Protein 5BMN (pdb70)

Structure (mmCIF, N/CA/C/O backbone):
data_5BMN
#
_entry.id   5BMN
#
_cell.length_a   43.980
_cell.length_b   55.180
_cell.length_c   174.700
_cell.angle_alpha   90.000
_cell.angle_beta   90.000
_cell.angle_gamma   90.000
#
_symmetry.space_group_name_H-M   'P 21 21 21'
#
loop_
_entity.id
_entity.type
_entity.pdbx_description
1 polymer Phosphoglucomutase
2 non-polymer 'MAGNESIUM ION'
3 water water
#
loop_
_atom_site.group_PDB
_atom_site.id
_atom_site.type_symbol
_atom_site.label_atom_id
_atom_site.label_alt_id
_atom_site.label_comp_id
_atom_site.label_asym_id
_atom_site.label_entity_id
_atom_site.label_seq_id
_atom_site.pdbx_PDB_ins_code
_atom_site.Cartn_x
_atom_site.Cartn_y
_atom_site.Cartn_z
_atom_site.occupancy
_atom_site.B_iso_or_equiv
_atom_site.auth_seq_id
_atom_site.auth_comp_id
_atom_site.auth_asym_id
_atom_site.auth_atom_id
_atom_site.pdbx_PDB_model_num
ATOM 1 N N . MET A 1 21 ? 29.337 35.826 -3.975 1.00 39.65 23 MET A N 1
ATOM 2 C CA . MET A 1 21 ? 29.167 36.636 -2.776 1.00 32.84 23 MET A CA 1
ATOM 3 C C . MET A 1 21 ? 30.422 36.591 -1.901 1.00 28.61 23 MET A C 1
ATOM 4 O O . MET A 1 21 ? 31.503 36.241 -2.367 1.00 27.75 23 MET A O 1
ATOM 9 N N . THR A 1 22 ? 30.270 36.951 -0.632 1.00 28.17 24 THR A N 1
ATOM 10 C CA . THR A 1 22 ? 31.387 36.955 0.306 1.00 24.83 24 THR A CA 1
ATOM 11 C C . THR A 1 22 ? 30.966 36.332 1.627 1.00 24.84 24 THR A C 1
ATOM 12 O O . THR A 1 22 ? 29.772 36.197 1.906 1.00 26.27 24 THR A O 1
ATOM 16 N N . LEU A 1 23 ? 31.953 35.960 2.439 1.00 19.68 25 LEU A N 1
ATOM 17 C CA . LEU A 1 23 ? 31.703 35.401 3.766 1.00 20.95 25 LEU A CA 1
ATOM 18 C C . LEU A 1 23 ? 30.858 36.366 4.597 1.00 19.87 25 LEU A C 1
ATOM 19 O O . LEU A 1 23 ? 31.286 37.483 4.880 1.00 21.24 25 LEU A O 1
ATOM 24 N N . PRO A 1 24 ? 29.649 35.942 4.990 1.00 20.59 26 PRO A N 1
ATOM 25 C CA . PRO A 1 24 ? 28.737 36.883 5.657 1.00 21.38 26 PRO A CA 1
ATOM 26 C C . PRO A 1 24 ? 29.178 37.313 7.058 1.00 21.17 26 PRO A C 1
ATOM 27 O O . PRO A 1 24 ? 28.712 38.344 7.546 1.00 21.84 26 PRO A O 1
ATOM 31 N N . ALA A 1 25 ? 30.064 36.555 7.698 1.00 18.94 27 ALA A N 1
ATOM 32 C CA . ALA A 1 25 ? 30.461 36.881 9.064 1.00 18.96 27 ALA A CA 1
ATOM 33 C C . ALA A 1 25 ? 31.281 38.165 9.161 1.00 17.41 27 ALA A C 1
ATOM 34 O O . ALA A 1 25 ? 31.364 38.766 10.226 1.00 18.16 27 ALA A O 1
ATOM 36 N N . PHE A 1 26 ? 31.880 38.586 8.052 1.00 17.27 28 PHE A N 1
ATOM 37 C CA . PHE A 1 26 ? 32.704 39.787 8.070 1.00 18.13 28 PHE A CA 1
ATOM 38 C C . PHE A 1 26 ? 31.856 41.040 7.879 1.00 19.83 28 PHE A C 1
ATOM 39 O O . PHE A 1 26 ? 31.373 41.308 6.772 1.00 20.60 28 PHE A O 1
ATOM 47 N N . LYS A 1 27 ? 31.689 41.787 8.967 1.00 18.46 29 LYS A N 1
ATOM 48 C CA . LYS A 1 27 ? 30.876 43.003 8.994 1.00 19.62 29 LYS A CA 1
ATOM 49 C C . LYS A 1 27 ? 31.738 44.267 8.924 1.00 23.20 29 LYS A C 1
ATOM 50 O O . LYS A 1 27 ? 32.943 44.200 8.684 1.00 21.07 29 LYS A O 1
ATOM 56 N N . ALA A 1 28 ? 31.115 45.421 9.157 1.00 23.33 30 ALA A N 1
ATOM 57 C CA . ALA A 1 28 ? 31.798 46.707 9.031 1.00 23.10 30 ALA A CA 1
ATOM 58 C C . ALA A 1 28 ? 32.955 46.878 10.016 1.00 21.03 30 ALA A C 1
ATOM 59 O O . ALA A 1 28 ? 34.018 47.382 9.658 1.00 21.46 30 ALA A O 1
ATOM 61 N N . TYR A 1 29 ? 32.743 46.488 11.266 1.00 17.66 31 TYR A N 1
ATOM 62 C CA . TYR A 1 29 ? 33.718 46.776 12.300 1.00 16.53 31 TYR A CA 1
ATOM 63 C C . TYR A 1 29 ? 34.245 45.523 12.975 1.00 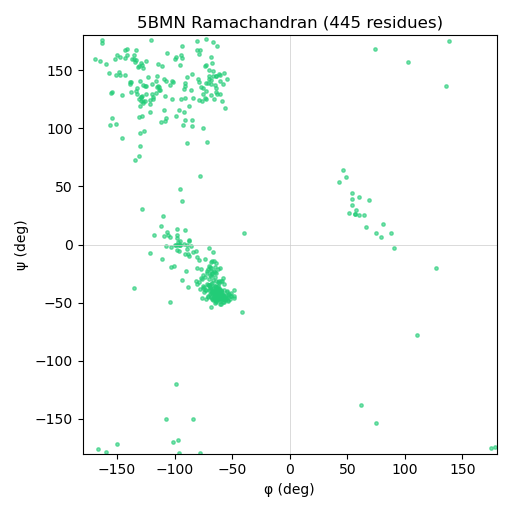14.58 31 TYR A C 1
ATOM 64 O O . TYR A 1 29 ? 35.166 45.601 13.778 1.00 17.04 31 TYR A O 1
ATOM 73 N N . ASP A 1 30 ? 33.658 44.378 12.654 1.00 15.72 32 ASP A N 1
ATOM 74 C CA . ASP A 1 30 ? 34.047 43.150 13.335 1.00 16.31 32 ASP A CA 1
ATOM 75 C C . ASP A 1 30 ? 33.517 41.931 12.610 1.00 14.25 32 ASP A C 1
ATOM 76 O O . ASP A 1 30 ? 32.936 42.040 11.540 1.00 15.76 32 ASP A O 1
ATOM 81 N N . ILE A 1 31 ? 33.750 40.776 13.215 1.00 14.48 33 ILE A N 1
ATOM 82 C CA . ILE A 1 31 ? 33.278 39.503 12.713 1.00 16.24 33 ILE A CA 1
ATOM 83 C C . ILE A 1 31 ? 32.163 39.029 13.632 1.00 14.81 33 ILE A C 1
ATOM 84 O O . ILE A 1 31 ? 32.322 39.018 14.844 1.00 17.20 33 ILE A O 1
ATOM 89 N N . ARG A 1 32 ? 31.018 38.686 13.040 1.00 17.28 34 ARG A N 1
ATOM 90 C CA . ARG A 1 32 ? 29.851 38.230 13.797 1.00 18.47 34 ARG A CA 1
ATOM 91 C C . ARG A 1 32 ? 29.141 37.189 12.961 1.00 20.25 34 ARG A C 1
ATOM 92 O O . ARG A 1 32 ? 28.836 37.430 11.801 1.00 20.04 34 ARG A O 1
ATOM 100 N N . GLY A 1 33 ? 28.853 36.030 13.528 1.00 20.18 35 GLY A N 1
ATOM 101 C CA . GLY A 1 33 ? 28.203 35.019 12.725 1.00 23.58 35 GLY A CA 1
ATOM 102 C C . GLY A 1 33 ? 27.673 33.842 13.499 1.00 20.60 35 GLY A C 1
ATOM 103 O O . GLY A 1 33 ? 28.100 33.575 14.632 1.00 19.96 35 GLY A O 1
ATOM 104 N N . ARG A 1 34 ? 26.731 33.144 12.877 1.00 24.56 36 ARG A N 1
ATOM 105 C CA . ARG A 1 34 ? 26.161 31.951 13.464 1.00 24.65 36 ARG A CA 1
ATOM 106 C C . ARG A 1 34 ? 27.177 30.815 13.395 1.00 24.35 36 ARG A C 1
ATOM 107 O O . ARG A 1 34 ? 27.799 30.576 12.358 1.00 23.83 36 ARG A O 1
ATOM 115 N N . VAL A 1 35 ? 27.359 30.143 14.523 1.00 24.26 37 VAL A N 1
ATOM 116 C CA . VAL A 1 35 ? 28.208 28.964 14.604 1.00 25.26 37 VAL A CA 1
ATOM 117 C C . VAL A 1 35 ? 27.326 27.735 14.360 1.00 30.14 37 VAL A C 1
ATOM 118 O O . VAL A 1 35 ? 26.243 27.637 14.939 1.00 32.33 37 VAL A O 1
ATOM 122 N N . PRO A 1 36 ? 27.779 26.795 13.506 1.00 30.24 38 PRO A N 1
ATOM 123 C CA . PRO A 1 36 ? 29.080 26.769 12.833 1.00 29.06 38 PRO A CA 1
ATOM 124 C C . PRO A 1 36 ? 29.072 27.091 11.340 1.00 28.90 38 PRO A C 1
ATOM 125 O O . PRO A 1 36 ? 30.108 26.890 10.705 1.00 29.53 38 PRO A O 1
ATOM 129 N N . ASP A 1 37 ? 27.970 27.582 10.780 1.00 30.01 39 ASP A N 1
ATOM 130 C CA . ASP A 1 37 ? 27.924 27.778 9.328 1.00 29.78 39 ASP A CA 1
ATOM 131 C C . ASP A 1 37 ? 28.583 29.075 8.847 1.00 27.59 39 ASP A C 1
ATOM 132 O O . ASP A 1 37 ? 29.122 29.121 7.743 1.00 29.54 39 ASP A O 1
ATOM 137 N N . GLU A 1 38 ? 28.542 30.121 9.670 1.00 24.91 40 GLU A N 1
ATOM 138 C CA . GLU A 1 38 ? 29.163 31.396 9.310 1.00 24.31 40 GLU A CA 1
ATOM 139 C C . GLU A 1 38 ? 30.498 31.616 10.022 1.00 22.69 40 GLU A C 1
ATOM 140 O O . GLU A 1 38 ? 31.308 32.447 9.608 1.00 23.38 40 GLU A O 1
ATOM 146 N N . LEU A 1 39 ? 30.709 30.883 11.107 1.00 22.79 41 LEU A N 1
ATOM 147 C CA . LEU A 1 39 ? 31.923 31.017 11.902 1.00 20.51 41 LEU A CA 1
ATOM 148 C C . LEU A 1 39 ? 32.156 29.696 12.612 1.00 21.54 41 LEU A C 1
ATOM 149 O O . LEU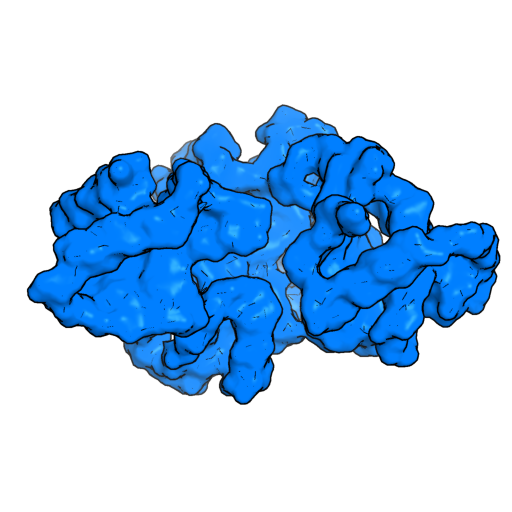 A 1 39 ? 31.232 29.122 13.192 1.00 23.48 41 LEU A O 1
ATOM 154 N N . ASN A 1 40 ? 33.379 29.188 12.529 1.00 19.72 42 ASN A N 1
ATOM 155 C CA . ASN A 1 40 ? 33.706 27.898 13.117 1.00 18.79 42 ASN A CA 1
ATOM 156 C C . ASN A 1 40 ? 35.209 27.839 13.310 1.00 18.00 42 ASN A C 1
ATOM 157 O O . ASN A 1 40 ? 35.903 28.808 13.008 1.00 18.24 42 ASN A O 1
ATOM 162 N N . GLU A 1 41 ? 35.710 26.718 13.811 1.00 21.13 43 GLU A N 1
ATOM 163 C CA . GLU A 1 41 ? 37.125 26.615 14.152 1.00 19.34 43 GLU A CA 1
ATOM 164 C C . GLU A 1 41 ? 38.052 26.732 12.949 1.00 18.02 43 GLU A C 1
ATOM 165 O O . GLU A 1 41 ? 39.107 27.362 13.028 1.00 18.68 43 GLU A O 1
ATOM 171 N N . ASP A 1 42 ? 37.662 26.142 11.829 1.00 18.69 44 ASP A N 1
ATOM 172 C CA . ASP A 1 42 ? 38.498 26.238 10.647 1.00 17.55 44 ASP A CA 1
ATOM 173 C C . ASP A 1 42 ? 38.585 27.675 10.134 1.00 17.23 44 ASP A C 1
ATOM 174 O O . ASP A 1 42 ? 39.661 28.160 9.792 1.00 17.46 44 ASP A O 1
ATOM 179 N N . LEU A 1 43 ? 37.455 28.367 10.093 1.00 17.08 45 LEU A N 1
ATOM 180 C CA . LEU A 1 43 ? 37.472 29.779 9.723 1.00 16.62 45 LEU A CA 1
ATOM 181 C C . LEU A 1 43 ? 38.314 30.602 10.701 1.00 14.18 45 LEU A C 1
ATOM 182 O O . LEU A 1 43 ? 39.071 31.487 10.301 1.00 15.28 45 LEU A O 1
ATOM 187 N N . ALA A 1 44 ? 38.180 30.312 11.991 1.00 15.12 46 ALA A N 1
ATOM 188 C CA . ALA A 1 44 ? 38.954 31.024 13.011 1.00 14.95 46 ALA A CA 1
ATOM 189 C C . ALA A 1 44 ? 40.460 30.834 12.816 1.00 13.61 46 ALA A C 1
ATOM 190 O O . ALA A 1 44 ? 41.242 31.784 12.942 1.00 14.45 46 ALA A O 1
ATOM 192 N N . ARG A 1 45 ? 40.865 29.609 12.491 1.00 15.18 47 ARG A N 1
ATOM 193 C CA . ARG A 1 45 ? 42.269 29.330 12.251 1.00 15.11 47 ARG A CA 1
ATOM 194 C C . ARG A 1 45 ? 42.766 30.104 11.033 1.00 14.10 47 ARG A C 1
ATOM 195 O O . ARG A 1 45 ? 43.832 30.717 11.068 1.00 14.59 47 ARG A O 1
ATOM 203 N N . ARG A 1 46 ? 41.983 30.089 9.953 1.00 15.17 48 ARG A N 1
ATOM 204 C CA . ARG A 1 46 ? 42.337 30.841 8.758 1.00 14.48 48 ARG A CA 1
ATOM 205 C C . ARG A 1 46 ? 42.395 32.340 9.021 1.00 13.37 48 ARG A C 1
ATOM 206 O O . ARG A 1 46 ? 43.250 33.029 8.472 1.00 13.79 48 ARG A O 1
ATOM 214 N N . ILE A 1 47 ? 41.516 32.849 9.881 1.00 13.06 49 ILE A N 1
ATOM 215 C CA . ILE A 1 47 ? 41.587 34.252 10.282 1.00 13.35 49 ILE A CA 1
ATOM 216 C C . ILE A 1 47 ? 42.915 34.540 10.991 1.00 13.37 49 ILE A C 1
ATOM 217 O O . ILE A 1 47 ? 43.559 35.568 10.747 1.00 14.84 49 ILE A O 1
ATOM 222 N N . GLY A 1 48 ? 43.342 33.619 11.852 1.00 13.46 50 GLY A N 1
ATOM 223 C CA . GLY A 1 48 ? 44.632 33.771 12.507 1.00 13.78 50 GLY A CA 1
ATOM 224 C C . GLY A 1 48 ? 45.805 33.846 11.539 1.00 13.67 50 GLY A C 1
ATOM 225 O O . GLY A 1 48 ? 46.686 34.698 11.687 1.00 15.61 50 GLY A O 1
ATOM 226 N N . VAL A 1 49 ? 45.825 32.961 10.546 1.00 13.81 51 VAL A N 1
ATOM 227 C CA . VAL A 1 49 ? 46.852 33.022 9.518 1.00 14.74 51 VAL A CA 1
ATOM 228 C C . VAL A 1 49 ? 46.805 34.360 8.760 1.00 14.27 51 VAL A C 1
ATOM 229 O O . VAL A 1 49 ? 47.837 34.994 8.537 1.00 15.47 51 VAL A O 1
ATOM 233 N N . ALA A 1 50 ? 45.608 34.775 8.360 1.00 13.85 52 ALA A N 1
ATOM 234 C CA . ALA A 1 50 ? 45.466 36.013 7.610 1.00 15.23 52 ALA A CA 1
ATOM 235 C C . ALA A 1 50 ? 45.875 37.231 8.442 1.00 14.78 52 ALA A C 1
ATOM 236 O O . ALA A 1 50 ? 46.537 38.130 7.936 1.00 16.82 52 ALA A O 1
ATOM 238 N N . LEU A 1 51 ? 45.483 37.258 9.712 1.00 13.82 53 LEU A N 1
ATOM 239 C CA . LEU A 1 51 ? 45.824 38.373 10.584 1.00 14.16 53 LEU A CA 1
ATOM 240 C C . LEU A 1 51 ? 47.335 38.497 10.744 1.00 14.59 53 LEU A C 1
ATOM 241 O O . LEU A 1 51 ? 47.890 39.597 10.726 1.00 16.82 53 LEU A O 1
ATOM 246 N N . ALA A 1 52 ? 48.015 37.363 10.877 1.00 14.94 54 ALA A N 1
ATOM 247 C CA . ALA A 1 52 ? 49.463 37.378 10.994 1.00 16.09 54 ALA A CA 1
ATOM 248 C C . ALA A 1 52 ? 50.104 38.081 9.798 1.00 19.47 54 ALA A C 1
ATOM 249 O O . ALA A 1 52 ? 51.125 38.756 9.942 1.00 22.31 54 ALA A O 1
ATOM 251 N N . ALA A 1 53 ? 49.497 37.937 8.622 1.00 17.91 55 ALA A N 1
ATOM 252 C CA . ALA A 1 53 ? 50.027 38.561 7.412 1.00 21.11 55 ALA A CA 1
ATOM 253 C C . ALA A 1 53 ? 49.705 40.054 7.314 1.00 23.99 55 ALA A C 1
ATOM 254 O O . ALA A 1 53 ? 50.293 40.777 6.509 1.00 27.95 55 ALA A O 1
ATOM 256 N N . GLN A 1 54 ? 48.787 40.525 8.146 1.00 21.38 56 GLN A N 1
ATOM 257 C CA . GLN A 1 54 ? 48.295 41.897 8.046 1.00 23.47 56 GLN A CA 1
ATOM 258 C C . GLN A 1 54 ? 48.947 42.832 9.068 1.00 25.75 56 GLN A C 1
ATOM 259 O O . GLN A 1 54 ? 48.899 44.051 8.916 1.00 29.35 56 GLN A O 1
ATOM 265 N N . LEU A 1 55 ? 49.545 42.259 10.112 1.00 19.69 57 LEU A N 1
ATOM 266 C CA . LEU A 1 55 ? 50.088 43.046 11.215 1.00 18.78 57 LEU A CA 1
ATOM 267 C C . LEU A 1 55 ? 51.567 43.335 11.047 1.00 22.66 57 LEU A C 1
ATOM 268 O O . LEU A 1 55 ? 52.281 42.580 10.386 1.00 25.15 57 LEU A O 1
ATOM 273 N N . ASP A 1 56 ? 52.026 44.419 11.663 1.00 23.33 58 ASP A N 1
ATOM 274 C CA . ASP A 1 56 ? 53.454 44.671 11.813 1.00 24.62 58 ASP A CA 1
ATOM 275 C C . ASP A 1 56 ? 54.032 43.610 12.754 1.00 22.39 58 ASP A C 1
ATOM 276 O O . ASP A 1 56 ? 53.297 42.803 13.321 1.00 21.79 58 ASP A O 1
ATOM 281 N N . GLN A 1 57 ? 55.352 43.607 12.918 1.00 26.94 59 GLN A N 1
ATOM 282 C CA . GLN A 1 57 ? 56.005 42.596 13.743 1.00 28.59 59 GLN A CA 1
ATOM 283 C C . GLN A 1 57 ? 55.591 42.680 15.214 1.00 25.85 59 GLN A C 1
ATOM 284 O O . GLN A 1 57 ? 55.363 43.766 15.747 1.00 27.38 59 GLN A O 1
ATOM 290 N N . GLY A 1 58 ? 55.492 41.524 15.862 1.00 22.64 60 GLY A N 1
ATOM 291 C CA . GLY A 1 58 ? 55.199 41.482 17.282 1.00 21.89 60 GLY A CA 1
ATOM 292 C C . GLY A 1 58 ? 54.205 40.406 17.680 1.00 18.97 60 GLY A C 1
ATOM 293 O O . GLY A 1 58 ? 53.645 39.716 16.828 1.00 20.51 60 GLY A O 1
ATOM 294 N N . PRO A 1 59 ? 53.983 40.255 18.994 1.00 20.19 61 PRO A N 1
ATOM 295 C CA . PRO A 1 59 ? 53.060 39.230 19.485 1.00 19.91 61 PRO A CA 1
ATOM 296 C C . PRO A 1 59 ? 51.608 39.685 19.384 1.00 17.95 61 PRO A C 1
ATOM 297 O O . PRO A 1 59 ? 51.331 40.857 19.111 1.00 17.21 61 PRO A O 1
ATOM 301 N N . VAL A 1 60 ? 50.687 38.745 19.561 1.00 16.61 62 VAL A N 1
ATOM 302 C CA . VAL A 1 60 ? 49.264 39.040 19.429 1.00 15.24 62 VAL A CA 1
ATOM 303 C C . VAL A 1 60 ? 48.535 38.634 20.697 1.00 15.58 62 VAL A C 1
ATOM 304 O O . VAL A 1 60 ? 48.705 37.513 21.177 1.00 16.26 62 VAL A O 1
ATOM 308 N N . VAL A 1 61 ? 47.735 39.551 21.232 1.00 14.45 63 VAL A N 1
ATOM 309 C CA . VAL A 1 61 ? 46.947 39.313 22.438 1.00 14.77 63 VAL A CA 1
ATOM 310 C C . VAL A 1 61 ? 45.623 38.653 22.068 1.00 14.59 63 VAL A C 1
ATOM 311 O O . VAL A 1 61 ? 44.963 39.093 21.128 1.00 14.78 63 VAL A O 1
ATOM 315 N N . LEU A 1 62 ? 45.255 37.593 22.790 1.00 13.45 64 LEU A N 1
ATOM 316 C CA . LEU A 1 62 ? 43.955 36.943 22.605 1.00 13.46 64 LEU A CA 1
ATOM 317 C C . LEU A 1 62 ? 43.204 36.851 23.919 1.00 13.22 64 LEU A C 1
ATOM 318 O O . LEU A 1 62 ? 43.765 36.463 24.933 1.00 15.74 64 LEU A O 1
ATOM 323 N N . GLY A 1 63 ? 41.922 37.161 23.861 1.00 13.10 65 GLY A N 1
ATOM 324 C CA . GLY A 1 63 ? 41.032 37.021 25.009 1.00 12.93 65 GLY A CA 1
ATOM 325 C C . GLY A 1 63 ? 39.681 36.519 24.533 1.00 13.84 65 GLY A C 1
ATOM 326 O O . GLY A 1 63 ? 39.412 36.503 23.326 1.00 14.07 65 GLY A O 1
ATOM 327 N N . HIS A 1 64 ? 38.823 36.103 25.464 1.00 14.50 66 HIS A N 1
ATOM 328 C CA . HIS A 1 64 ? 37.516 35.604 25.081 1.00 13.11 66 HIS A CA 1
ATOM 329 C C . HIS A 1 64 ? 36.491 35.872 26.171 1.00 13.58 66 HIS A C 1
ATOM 330 O O . HIS A 1 64 ? 36.838 36.105 27.339 1.00 14.51 66 HIS A O 1
ATOM 337 N N . ASP A 1 65 ? 35.227 35.777 25.782 1.00 14.33 67 ASP A N 1
ATOM 338 C CA . ASP A 1 65 ? 34.115 35.997 26.698 1.00 14.38 67 ASP A CA 1
ATOM 339 C C . ASP A 1 65 ? 33.578 34.678 27.244 1.00 15.29 67 ASP A C 1
ATOM 340 O O . ASP A 1 65 ? 34.213 33.624 27.081 1.00 16.72 67 ASP A O 1
ATOM 345 N N . VAL A 1 66 ? 32.414 34.732 27.896 1.00 15.09 68 VAL A N 1
ATOM 346 C CA . VAL A 1 66 ? 31.863 33.572 28.584 1.00 16.35 68 VAL A CA 1
ATOM 347 C C . VAL A 1 66 ? 31.116 32.562 27.710 1.00 17.83 68 VAL A C 1
ATOM 348 O O . VAL A 1 66 ? 30.696 31.531 28.213 1.00 17.50 68 VAL A O 1
ATOM 352 N N . ARG A 1 67 ? 30.921 32.849 26.426 1.00 16.35 69 ARG A N 1
ATOM 353 C CA . ARG A 1 67 ? 30.159 31.922 25.585 1.00 17.17 69 ARG A CA 1
ATOM 354 C C . ARG A 1 67 ? 30.855 30.579 25.525 1.00 17.66 69 ARG A C 1
ATOM 355 O O . ARG A 1 67 ? 32.095 30.499 25.548 1.00 17.84 69 ARG A O 1
ATOM 363 N N . LEU A 1 68 ? 30.055 29.530 25.428 1.00 17.92 70 LEU A N 1
ATOM 364 C CA . LEU A 1 68 ? 30.584 28.179 25.511 1.00 20.67 70 LEU A CA 1
ATOM 365 C C . LEU A 1 68 ? 31.583 27.844 24.401 1.00 22.09 70 LEU A C 1
ATOM 366 O O . LEU A 1 68 ? 32.531 27.097 24.629 1.00 22.41 70 LEU A O 1
ATOM 371 N N . ALA A 1 69 ? 31.376 28.414 23.214 1.00 20.10 71 ALA A N 1
ATOM 372 C CA . ALA A 1 69 ? 32.230 28.119 22.066 1.00 19.15 71 ALA A CA 1
ATOM 373 C C . ALA A 1 69 ? 33.447 29.025 21.998 1.00 18.35 71 ALA A C 1
ATOM 374 O O . ALA A 1 69 ? 34.339 28.795 21.192 1.00 18.03 71 ALA A O 1
ATOM 376 N N . SER A 1 70 ? 33.489 30.065 22.822 1.00 15.34 72 SER A N 1
ATOM 377 C CA . SER A 1 70 ? 34.567 31.037 22.688 1.00 15.50 72 SER A CA 1
ATOM 378 C C . SER A 1 70 ? 35.985 30.473 22.906 1.00 16.86 72 SER A C 1
ATOM 379 O O . SER A 1 70 ? 36.890 30.811 22.144 1.00 16.70 72 SER A O 1
ATOM 382 N N . PRO A 1 71 ? 36.187 29.618 23.928 1.00 17.58 73 PRO A N 1
ATOM 383 C CA . PRO A 1 71 ? 37.543 29.082 24.110 1.00 18.68 73 PRO A CA 1
ATOM 384 C C . PRO A 1 71 ? 38.055 28.292 22.904 1.00 18.93 73 PRO A C 1
ATOM 385 O O . PRO A 1 71 ? 39.229 28.443 22.548 1.00 19.99 73 PRO A O 1
ATOM 389 N N . ALA A 1 72 ? 37.200 27.496 22.265 1.00 18.72 74 ALA A N 1
ATOM 390 C CA . ALA A 1 72 ? 37.628 26.697 21.115 1.00 16.93 74 ALA A CA 1
ATOM 391 C C . ALA A 1 72 ? 37.931 27.597 19.924 1.00 17.43 74 ALA A C 1
ATOM 392 O O . ALA A 1 72 ? 38.877 27.336 19.175 1.00 18.70 74 ALA A O 1
ATOM 394 N N . LEU A 1 73 ? 37.145 28.651 19.732 1.00 16.53 75 LEU A N 1
ATOM 395 C CA . LEU A 1 73 ? 37.416 29.582 18.645 1.00 15.03 75 LEU A CA 1
ATOM 396 C C . LEU A 1 73 ? 38.729 30.317 18.895 1.00 16.53 75 LEU A C 1
ATOM 397 O O . LEU A 1 73 ? 39.517 30.522 17.966 1.00 16.04 75 LEU A O 1
ATOM 402 N N . GLN A 1 74 ? 38.971 30.716 20.147 1.00 15.44 76 GLN A N 1
ATOM 403 C CA . GLN A 1 74 ? 40.240 31.337 20.489 1.00 14.12 76 GLN A CA 1
ATOM 404 C C . GLN A 1 74 ? 41.411 30.388 20.237 1.00 16.30 76 GLN A C 1
ATOM 405 O O . GLN A 1 74 ? 42.455 30.796 19.729 1.00 17.10 76 GLN A O 1
ATOM 411 N N . GLU A 1 75 ? 41.248 29.124 20.595 1.00 15.52 77 GLU A N 1
ATOM 412 C CA . GLU A 1 75 ? 42.335 28.177 20.425 1.00 16.56 77 GLU A CA 1
ATOM 413 C C . GLU A 1 75 ? 42.648 27.985 18.945 1.00 17.59 77 GLU A C 1
ATOM 414 O O . GLU A 1 75 ? 43.806 27.815 18.562 1.00 17.93 77 GLU A O 1
ATOM 420 N N . ALA A 1 76 ? 41.618 28.015 18.108 1.00 17.07 78 ALA A N 1
ATOM 421 C CA . ALA A 1 76 ? 41.832 27.868 16.675 1.00 16.49 78 ALA A CA 1
ATOM 422 C C . ALA A 1 76 ? 42.553 29.091 16.116 1.00 15.55 78 ALA A C 1
ATOM 423 O O . ALA A 1 76 ? 43.472 28.955 15.301 1.00 16.28 78 ALA A O 1
ATOM 425 N N . LEU A 1 77 ? 42.151 30.273 16.566 1.00 15.74 79 LEU A N 1
ATOM 426 C CA . LEU A 1 77 ? 42.827 31.501 16.205 1.00 15.40 79 LEU A CA 1
ATOM 427 C C . LEU A 1 77 ? 44.296 31.444 16.606 1.00 15.25 79 LEU A C 1
ATOM 428 O O . LEU A 1 77 ? 45.190 31.763 15.813 1.00 14.78 79 LEU A O 1
ATOM 433 N N . SER A 1 78 ? 44.553 30.997 17.829 1.00 15.00 80 SER A N 1
ATOM 434 C CA . SER A 1 78 ? 45.911 30.848 18.327 1.00 16.37 80 SER A CA 1
ATOM 435 C C . SER A 1 78 ? 46.729 29.909 17.451 1.00 17.05 80 SER A C 1
ATOM 436 O O . SER A 1 78 ? 47.892 30.175 17.145 1.00 18.31 80 SER A O 1
ATOM 439 N N . ALA A 1 79 ? 46.126 28.791 17.059 1.00 16.89 81 ALA A N 1
ATOM 440 C CA . ALA A 1 79 ? 46.821 27.816 16.225 1.00 17.66 81 ALA A CA 1
ATOM 441 C C . ALA A 1 79 ? 47.253 28.428 14.891 1.00 16.42 81 ALA A C 1
ATOM 442 O O . ALA A 1 79 ? 48.373 28.206 14.433 1.00 17.96 81 ALA A O 1
ATOM 444 N N . GLY A 1 80 ? 46.368 29.207 14.276 1.00 16.32 82 GLY A N 1
ATOM 445 C CA . GLY A 1 80 ? 46.681 29.855 13.015 1.00 16.29 82 GLY A CA 1
ATOM 446 C C . GLY A 1 80 ? 47.782 30.888 13.164 1.00 14.73 82 GLY A C 1
ATOM 447 O O . GLY A 1 80 ? 48.712 30.944 12.361 1.00 16.84 82 GLY A O 1
ATOM 448 N N . LEU A 1 81 ? 47.680 31.709 14.205 1.00 14.87 83 LEU A N 1
ATOM 449 C CA . LEU A 1 81 ? 48.709 32.704 14.481 1.00 15.17 83 LEU A CA 1
ATOM 450 C C . LEU A 1 81 ? 50.068 32.067 14.723 1.00 16.86 83 LEU A C 1
ATOM 451 O O . LEU A 1 81 ? 51.069 32.503 14.159 1.00 16.86 83 LEU A O 1
ATOM 456 N N . ARG A 1 82 ? 50.101 31.030 15.556 1.00 15.86 84 ARG A N 1
ATOM 457 C CA . ARG A 1 82 ? 51.364 30.388 15.892 1.00 18.38 84 ARG A CA 1
ATOM 458 C C . ARG A 1 82 ? 51.952 29.614 14.722 1.00 18.67 84 ARG A C 1
ATOM 459 O O . ARG A 1 82 ? 53.174 29.500 14.607 1.00 20.43 84 ARG A O 1
ATOM 467 N N . ALA A 1 83 ? 51.101 29.090 13.838 1.00 17.52 85 ALA A N 1
ATOM 468 C CA . ALA A 1 83 ? 51.599 28.436 12.631 1.00 18.92 85 ALA A CA 1
ATOM 469 C C . ALA A 1 83 ? 52.298 29.455 11.740 1.00 19.55 85 ALA A C 1
ATOM 470 O O . ALA A 1 83 ? 53.168 29.105 10.941 1.00 21.54 85 ALA A O 1
ATOM 472 N N . SER A 1 84 ? 51.929 30.718 11.904 1.00 18.81 86 SER A N 1
ATOM 473 C CA . SER A 1 84 ? 52.473 31.804 11.106 1.00 20.19 86 SER A CA 1
ATOM 474 C C . SER A 1 84 ? 53.595 32.525 11.849 1.00 20.29 86 SER A C 1
ATOM 475 O O . SER A 1 84 ? 54.007 33.607 11.445 1.00 25.38 86 SER A O 1
ATOM 478 N N . GLY A 1 85 ? 54.081 31.926 12.929 1.00 21.33 87 GLY A N 1
ATOM 479 C CA . GLY A 1 85 ? 55.231 32.466 13.638 1.00 23.09 87 GLY A CA 1
ATOM 480 C C . GLY A 1 85 ? 54.942 33.611 14.598 1.00 23.50 87 GLY A C 1
ATOM 481 O O . GLY A 1 85 ? 55.859 34.339 14.985 1.00 26.78 87 GLY A O 1
ATOM 482 N N . ARG A 1 86 ? 53.680 33.780 14.987 1.00 20.05 88 ARG A N 1
ATOM 483 C CA . ARG A 1 86 ? 53.318 34.809 15.955 1.00 20.51 88 ARG A CA 1
ATOM 484 C C . ARG A 1 86 ? 53.277 34.236 17.354 1.00 22.32 88 ARG A C 1
ATOM 485 O O . ARG A 1 86 ? 52.565 33.263 17.603 1.00 23.63 88 ARG A O 1
ATOM 493 N N . ASP A 1 87 ? 54.026 34.846 18.269 1.00 21.29 89 ASP A N 1
ATOM 494 C CA . ASP A 1 87 ? 53.858 34.582 19.689 1.00 22.20 89 ASP A CA 1
ATOM 495 C C . ASP A 1 87 ? 52.471 35.070 20.119 1.00 19.72 89 ASP A C 1
ATOM 496 O O . ASP A 1 87 ? 52.025 36.154 19.723 1.00 22.17 89 ASP A O 1
ATOM 501 N N . VAL A 1 88 ? 51.793 34.271 20.934 1.00 18.17 90 VAL A N 1
ATOM 502 C CA . VAL A 1 88 ? 50.443 34.589 21.393 1.00 18.92 90 VAL A CA 1
ATOM 503 C C . VAL A 1 88 ? 50.463 34.853 22.887 1.00 20.33 90 VAL A C 1
ATOM 504 O O . VAL A 1 88 ? 51.092 34.104 23.650 1.00 20.91 90 VAL A O 1
ATOM 508 N N . ILE A 1 89 ? 49.813 35.936 23.292 1.00 18.24 91 ILE A N 1
ATOM 509 C CA . ILE A 1 89 ? 49.644 36.240 24.705 1.00 19.46 91 ILE A CA 1
ATOM 510 C C . ILE A 1 89 ? 48.172 36.008 25.037 1.00 17.67 91 ILE A C 1
ATOM 511 O O . ILE A 1 89 ? 47.302 36.776 24.630 1.00 17.70 91 ILE A O 1
ATOM 516 N N . ASP A 1 90 ? 47.902 34.919 25.750 1.00 17.41 92 ASP A N 1
ATOM 517 C CA . ASP A 1 90 ? 46.542 34.531 26.090 1.00 17.35 92 ASP A CA 1
ATOM 518 C C . ASP A 1 90 ? 46.145 35.145 27.424 1.00 16.37 92 ASP A C 1
ATOM 519 O O . ASP A 1 90 ? 46.622 34.707 28.477 1.00 19.23 92 ASP A O 1
ATOM 524 N N . ILE A 1 91 ? 45.277 36.152 27.379 1.00 16.22 93 ILE A N 1
ATOM 525 C CA . ILE A 1 91 ? 44.856 36.812 28.610 1.00 16.00 93 ILE A CA 1
ATOM 526 C C . ILE A 1 91 ? 43.606 36.176 29.187 1.00 16.63 93 ILE A C 1
ATOM 527 O O . ILE A 1 91 ? 43.118 36.603 30.233 1.00 18.19 93 ILE A O 1
ATOM 532 N N . GLY A 1 92 ? 43.097 35.142 28.522 1.00 17.98 94 GLY A N 1
ATOM 533 C CA . GLY A 1 92 ? 42.023 34.336 29.071 1.00 19.18 94 GLY A CA 1
ATOM 534 C C . GLY A 1 92 ? 40.662 34.993 29.031 1.00 17.72 94 GLY A C 1
ATOM 535 O O . GLY A 1 92 ? 40.387 35.855 28.193 1.00 16.56 94 GLY A O 1
ATOM 536 N N . LEU A 1 93 ? 39.810 34.575 29.964 1.00 17.76 95 LEU A N 1
ATOM 537 C CA . LEU A 1 93 ? 38.467 35.102 30.085 1.00 17.65 95 LEU A CA 1
ATOM 538 C C . LEU A 1 93 ? 38.527 36.571 30.482 1.00 16.60 95 LEU A C 1
ATOM 539 O O . LEU A 1 93 ? 39.161 36.931 31.476 1.00 17.90 95 LEU A O 1
ATOM 544 N N . CYS A 1 94 ? 37.879 37.429 29.708 1.00 13.13 96 CYS A N 1
ATOM 545 C CA . CYS A 1 94 ? 38.042 38.861 29.908 1.00 13.82 96 CYS A CA 1
ATOM 546 C C . CYS A 1 94 ? 36.927 39.620 29.217 1.00 13.16 96 CYS A C 1
ATOM 547 O O . CYS A 1 94 ? 36.081 39.029 28.537 1.00 15.69 96 CYS A O 1
ATOM 550 N N . GLY A 1 95 ? 36.930 40.935 29.397 1.00 12.94 97 GLY A N 1
ATOM 551 C CA . GLY A 1 95 ? 36.064 41.791 28.608 1.00 13.70 97 GLY A CA 1
ATOM 552 C C . GLY A 1 95 ? 36.802 42.305 27.392 1.00 11.50 97 GLY A C 1
ATOM 553 O O . GLY A 1 95 ? 38.028 42.306 27.350 1.00 12.07 97 GLY A O 1
ATOM 554 N N . THR A 1 96 ? 36.054 42.751 26.404 1.00 10.53 98 THR A N 1
ATOM 555 C CA . THR A 1 96 ? 36.647 43.253 25.166 1.00 10.73 98 THR A CA 1
ATOM 556 C C . THR A 1 96 ? 37.674 44.350 25.449 1.00 11.81 98 THR A C 1
ATOM 557 O O . THR A 1 96 ? 38.760 44.389 24.841 1.00 12.39 98 THR A O 1
ATOM 561 N N . GLU A 1 97 ? 37.362 45.228 26.397 1.00 10.46 99 GLU A N 1
ATOM 562 C CA . GLU A 1 97 ? 38.255 46.327 26.699 1.00 10.10 99 GLU A CA 1
ATOM 563 C C . GLU A 1 97 ? 39.586 45.854 27.239 1.00 9.93 99 GLU A C 1
ATOM 564 O O . GLU A 1 97 ? 40.562 46.600 27.136 1.00 11.33 99 GLU A O 1
ATOM 570 N N . GLU A 1 98 ? 39.631 44.663 27.831 1.00 10.11 100 GLU A N 1
ATOM 571 C CA . GLU A 1 98 ? 40.900 44.151 28.314 1.00 12.02 100 GLU A CA 1
ATOM 572 C C . GLU A 1 98 ? 41.829 43.765 27.174 1.00 12.07 100 GLU A C 1
ATOM 573 O O . GLU A 1 98 ? 43.033 43.902 27.297 1.00 12.98 100 GLU A O 1
ATOM 579 N N . VAL A 1 99 ? 41.278 43.253 26.078 1.00 11.68 101 VAL A N 1
ATOM 580 C CA . VAL A 1 99 ? 42.113 43.002 24.903 1.00 11.49 101 VAL A CA 1
ATOM 581 C C . VAL A 1 99 ? 42.647 44.331 24.388 1.00 12.81 101 VAL A C 1
ATOM 582 O O . VAL A 1 99 ? 43.820 44.424 24.047 1.00 12.65 101 VAL A O 1
ATOM 586 N N . TYR A 1 100 ? 41.814 45.367 24.348 1.00 11.85 102 TYR A N 1
ATOM 587 C CA . TYR A 1 100 ? 42.324 46.660 23.912 1.00 12.61 102 TYR A CA 1
ATOM 588 C C . TYR A 1 100 ? 43.447 47.130 24.834 1.00 12.28 102 TYR A C 1
ATOM 589 O O . TYR A 1 100 ? 44.527 47.537 24.373 1.00 13.44 102 TYR A O 1
ATOM 598 N N . PHE A 1 101 ? 43.169 47.109 26.138 1.00 12.14 103 PHE A N 1
ATOM 599 C CA . PHE A 1 101 ? 44.145 47.587 27.095 1.00 12.61 103 PHE A CA 1
ATOM 600 C C . PHE A 1 101 ? 45.471 46.831 27.006 1.00 12.40 103 PHE A C 1
ATOM 601 O O . PHE A 1 101 ? 46.530 47.449 26.996 1.00 14.43 103 PHE A O 1
ATOM 609 N N . GLN A 1 102 ? 45.408 45.502 26.997 1.00 13.07 104 GLN A N 1
ATOM 610 C CA . GLN A 1 102 ? 46.632 44.710 27.011 1.00 13.28 104 GLN A CA 1
ATOM 611 C C . GLN A 1 102 ? 47.392 44.804 25.696 1.00 14.43 104 GLN A C 1
ATOM 612 O O . GLN A 1 102 ? 48.614 44.778 25.697 1.00 15.57 104 GLN A O 1
ATOM 618 N N . THR A 1 103 ? 46.678 44.905 24.579 1.00 13.11 105 THR A N 1
ATOM 619 C CA . THR A 1 103 ? 47.348 45.077 23.295 1.00 12.97 105 THR A CA 1
ATOM 620 C C . THR A 1 103 ? 48.218 46.333 23.314 1.00 14.79 105 THR A C 1
ATOM 621 O O . THR A 1 103 ? 49.370 46.318 22.896 1.00 15.73 105 THR A O 1
ATOM 625 N N . ASP A 1 104 ? 47.662 47.421 23.824 1.00 14.21 106 ASP A N 1
ATOM 626 C CA . ASP A 1 104 ? 48.402 48.659 23.912 1.00 15.77 106 ASP A CA 1
ATOM 627 C C . ASP A 1 104 ? 49.476 48.599 25.008 1.00 16.43 106 ASP A C 1
ATOM 628 O O . ASP A 1 104 ? 50.630 48.948 24.755 1.00 18.56 106 ASP A O 1
ATOM 633 N N . TYR A 1 105 ? 49.111 48.120 26.196 1.00 15.63 107 TYR A N 1
ATOM 634 C CA . TYR A 1 105 ? 50.019 48.092 27.343 1.00 16.76 107 TYR A CA 1
ATOM 635 C C . TYR A 1 105 ? 51.243 47.221 27.070 1.00 17.56 107 TYR A C 1
ATOM 636 O O . TYR A 1 105 ? 52.373 47.567 27.446 1.00 19.72 107 TYR A O 1
ATOM 645 N N . LEU A 1 106 ? 51.017 46.082 26.426 1.00 16.70 108 LEU A N 1
ATOM 646 C CA . LEU A 1 106 ? 52.111 45.149 26.160 1.00 19.14 108 LEU A CA 1
ATOM 647 C C . LEU A 1 106 ? 52.844 45.446 24.861 1.00 18.92 108 LEU A C 1
ATOM 648 O O . LEU A 1 106 ? 53.770 44.714 24.493 1.00 20.91 108 LEU A O 1
ATOM 653 N N . LYS A 1 107 ? 52.458 46.529 24.188 1.00 18.66 109 LYS A N 1
ATOM 654 C CA . LYS A 1 107 ? 53.079 46.938 22.926 1.00 19.84 109 LYS A CA 1
ATOM 655 C C . LYS A 1 107 ? 53.059 45.790 21.927 1.00 19.12 109 LYS A C 1
ATOM 656 O O . LYS A 1 107 ? 54.034 45.515 21.224 1.00 20.64 109 LYS A O 1
ATOM 662 N N . ALA A 1 108 ? 51.914 45.129 21.859 1.00 17.04 110 ALA A N 1
ATOM 663 C CA . ALA A 1 108 ? 51.734 44.005 20.962 1.00 16.50 110 ALA A CA 1
ATOM 664 C C . ALA A 1 108 ? 51.478 44.482 19.538 1.00 17.10 110 ALA A C 1
ATOM 665 O O . ALA A 1 108 ? 51.178 45.655 19.309 1.00 18.01 110 ALA A O 1
ATOM 667 N N . ALA A 1 109 ? 51.626 43.571 18.581 1.00 15.74 111 ALA A N 1
ATOM 668 C CA . ALA A 1 109 ? 51.338 43.884 17.185 1.00 16.02 111 ALA A CA 1
ATOM 669 C C . ALA A 1 109 ? 49.839 44.016 16.950 1.00 14.43 111 ALA A C 1
ATOM 670 O O . ALA A 1 109 ? 49.408 44.666 16.003 1.00 16.44 111 ALA A O 1
ATOM 672 N N . GLY A 1 110 ? 49.044 43.383 17.802 1.00 14.58 112 GLY A N 1
ATOM 673 C CA . GLY A 1 110 ? 47.608 43.402 17.629 1.00 14.23 112 GLY A CA 1
ATOM 674 C C . GLY A 1 110 ? 46.932 42.515 18.641 1.00 14.07 112 GLY A C 1
ATOM 675 O O . GLY A 1 110 ? 47.578 41.950 19.527 1.00 14.31 112 GLY A O 1
ATOM 676 N N . GLY A 1 111 ? 45.624 42.378 18.498 1.00 12.51 113 GLY A N 1
ATOM 677 C CA . GLY A 1 111 ? 44.840 41.637 19.464 1.00 13.60 113 GLY A CA 1
ATOM 678 C C . GLY A 1 111 ? 43.522 41.194 18.875 1.00 12.79 113 GLY A C 1
ATOM 679 O O . GLY A 1 111 ? 43.028 41.805 17.922 1.00 13.45 113 GLY A O 1
ATOM 680 N N . VAL A 1 112 ? 42.960 40.122 19.432 1.00 12.45 114 VAL A N 1
ATOM 681 C CA . VAL A 1 112 ? 41.634 39.673 19.037 1.00 12.29 114 VAL A CA 1
ATOM 682 C C . VAL A 1 112 ? 40.864 39.286 20.282 1.00 11.21 114 VAL A C 1
ATOM 683 O O . VAL A 1 112 ? 41.365 38.549 21.139 1.00 13.32 114 VAL A O 1
ATOM 687 N N . MET A 1 113 ? 39.647 39.805 20.371 1.00 10.93 115 MET A N 1
ATOM 688 C CA . MET A 1 113 ? 38.691 39.378 21.386 1.00 11.88 115 MET A CA 1
ATOM 689 C C . MET A 1 113 ? 37.684 38.453 20.722 1.00 12.01 115 MET A C 1
ATOM 690 O O . MET A 1 113 ? 37.055 38.836 19.739 1.00 12.87 115 MET A O 1
ATOM 695 N N . VAL A 1 114 ? 37.520 37.249 21.265 1.00 11.64 116 VAL A N 1
ATOM 696 C CA . VAL A 1 114 ? 36.479 36.338 20.808 1.00 12.71 116 VAL A CA 1
ATOM 697 C C . VAL A 1 114 ? 35.241 36.584 21.662 1.00 13.30 116 VAL A C 1
ATOM 698 O O . VAL A 1 114 ? 35.241 36.354 22.880 1.00 14.65 116 VAL A O 1
ATOM 702 N N . THR A 1 115 ? 34.194 37.079 21.026 1.00 13.55 117 THR A N 1
ATOM 703 C CA . THR A 1 115 ? 32.992 37.418 21.773 1.00 14.16 117 THR A CA 1
ATOM 704 C C . THR A 1 115 ? 31.757 37.420 20.894 1.00 15.57 117 THR A C 1
ATOM 705 O O . THR A 1 115 ? 31.824 37.755 19.709 1.00 15.90 117 THR A O 1
ATOM 709 N N . ALA A 1 116 ? 30.634 37.057 21.508 1.00 16.92 118 ALA A N 1
ATOM 710 C CA . ALA A 1 116 ? 29.319 37.173 20.887 1.00 20.33 118 ALA A CA 1
ATOM 711 C C . ALA A 1 116 ? 28.589 38.444 21.356 1.00 25.95 118 ALA A C 1
ATOM 712 O O . ALA A 1 116 ? 27.470 38.712 20.919 1.00 28.05 118 ALA A O 1
ATOM 724 N N . HIS A 1 118 ? 26.256 40.700 22.756 1.00 25.91 120 HIS A N 1
ATOM 725 C CA . HIS A 1 118 ? 24.884 40.656 23.250 1.00 27.51 120 HIS A CA 1
ATOM 726 C C . HIS A 1 118 ? 24.003 39.772 22.376 1.00 27.54 120 HIS A C 1
ATOM 727 O O . HIS A 1 118 ? 22.781 39.745 22.544 1.00 30.64 120 HIS A O 1
ATOM 734 N N . ASN A 1 119 ? 24.634 39.043 21.459 1.00 26.01 121 ASN A N 1
ATOM 735 C CA . ASN A 1 119 ? 23.947 38.241 20.450 1.00 26.30 121 ASN A CA 1
ATOM 736 C C . ASN A 1 119 ? 23.404 36.904 20.986 1.00 28.37 121 ASN A C 1
ATOM 737 O O . ASN A 1 119 ? 23.732 36.504 22.104 1.00 28.73 121 ASN A O 1
ATOM 742 N N . PRO A 1 120 ? 22.548 36.224 20.200 1.00 28.78 122 PRO A N 1
ATOM 743 C CA . PRO A 1 120 ? 21.967 34.953 20.653 1.00 29.76 122 PRO A CA 1
ATOM 744 C C . PRO A 1 120 ? 22.970 33.824 20.886 1.00 32.70 122 PRO A C 1
ATOM 745 O O . PRO A 1 120 ? 24.153 33.925 20.538 1.00 28.65 122 PRO A O 1
ATOM 749 N N . MET A 1 121 ? 22.458 32.743 21.467 1.00 32.22 123 MET A N 1
ATOM 750 C CA . MET A 1 121 ? 23.250 31.603 21.915 1.00 29.99 123 MET A CA 1
ATOM 751 C C . MET A 1 121 ? 24.030 30.917 20.804 1.00 28.50 123 MET A C 1
ATOM 752 O O . MET A 1 121 ? 25.103 30.365 21.047 1.00 28.91 123 MET A O 1
ATOM 757 N N . ASP A 1 122 ? 23.486 30.935 19.592 1.00 26.60 124 ASP A N 1
ATOM 758 C CA . ASP A 1 122 ? 24.128 30.248 18.475 1.00 27.09 124 ASP A CA 1
ATOM 759 C C . ASP A 1 122 ? 25.093 31.135 17.680 1.00 26.13 124 ASP A C 1
ATOM 760 O O . ASP A 1 122 ? 25.526 30.756 16.594 1.00 27.77 124 ASP A O 1
ATOM 765 N N . TYR A 1 123 ? 25.433 32.300 18.223 1.00 25.01 125 TYR A N 1
ATOM 766 C CA . TYR A 1 123 ? 26.334 33.224 17.536 1.00 23.73 125 TYR A CA 1
ATOM 767 C C . TYR A 1 123 ? 27.648 33.416 18.269 1.00 21.42 125 TYR A C 1
ATOM 768 O O . TYR A 1 123 ? 27.739 33.254 19.489 1.00 22.24 125 TYR A O 1
ATOM 777 N N . ASN A 1 124 ? 28.673 33.793 17.518 1.00 19.58 126 ASN A N 1
ATOM 778 C CA . ASN A 1 124 ? 29.895 34.253 18.133 1.00 17.83 126 ASN A CA 1
ATOM 779 C C . ASN A 1 124 ? 30.544 35.251 17.193 1.00 16.48 126 ASN A C 1
ATOM 780 O O . ASN A 1 124 ? 29.934 35.672 16.212 1.00 18.40 126 ASN A O 1
ATOM 785 N N . GLY A 1 125 ? 31.762 35.657 17.504 1.00 15.46 127 GLY A N 1
ATOM 786 C CA . GLY A 1 125 ? 32.409 36.664 16.696 1.00 16.22 127 GLY A CA 1
ATOM 787 C C . GLY A 1 125 ? 33.769 37.046 17.207 1.00 12.93 127 GLY A C 1
ATOM 788 O O . GLY A 1 125 ? 34.286 36.460 18.149 1.00 13.89 127 GLY A O 1
ATOM 789 N N . MET A 1 126 ? 34.351 38.052 16.571 1.00 13.22 128 MET A N 1
ATOM 790 C CA . MET A 1 126 ? 35.679 38.525 16.933 1.00 12.79 128 MET A CA 1
ATOM 791 C C . MET A 1 126 ? 35.778 40.006 16.693 1.00 12.85 128 MET A C 1
ATOM 792 O O . MET A 1 126 ? 35.225 40.528 15.719 1.00 15.46 128 MET A O 1
ATOM 797 N N . LYS A 1 127 ? 36.546 40.664 17.550 1.00 11.97 129 LYS A N 1
ATOM 798 C CA . LYS A 1 127 ? 36.912 42.062 17.340 1.00 12.68 129 LYS A CA 1
ATOM 799 C C . LYS A 1 127 ? 38.424 42.119 17.218 1.00 12.23 129 LYS A C 1
ATOM 800 O O . LYS A 1 127 ? 39.122 41.594 18.069 1.00 14.33 129 LYS A O 1
ATOM 806 N N . LEU A 1 128 ? 38.922 42.727 16.138 1.00 12.22 130 LEU A N 1
ATOM 807 C CA . LEU A 1 128 ? 40.346 42.680 15.800 1.00 13.13 130 LEU A CA 1
ATOM 808 C C . LEU A 1 128 ? 40.964 44.062 15.869 1.00 12.17 130 LEU A C 1
ATOM 809 O O . LEU A 1 128 ? 40.389 45.025 15.368 1.00 13.00 130 LEU A O 1
ATOM 814 N N . VAL A 1 129 ? 42.153 44.148 16.470 1.00 12.10 131 VAL A N 1
ATOM 815 C CA . VAL A 1 129 ? 42.870 45.415 16.545 1.00 13.12 131 VAL A CA 1
ATOM 816 C C . VAL A 1 129 ? 44.328 45.199 16.186 1.00 12.74 131 VAL A C 1
ATOM 817 O O . VAL A 1 129 ? 44.840 44.089 16.278 1.00 14.34 131 VAL A O 1
ATOM 821 N N . ARG A 1 130 ? 44.979 46.278 15.757 1.00 14.14 132 ARG A N 1
ATOM 822 C CA . ARG A 1 130 ? 46.412 46.263 15.480 1.00 14.95 132 ARG A CA 1
ATOM 823 C C . ARG A 1 130 ? 47.163 47.048 16.567 1.00 14.49 132 ARG A C 1
ATOM 824 O O . ARG A 1 130 ? 46.721 47.079 17.718 1.00 15.50 132 ARG A O 1
ATOM 832 N N . GLU A 1 131 ? 48.295 47.658 16.223 1.00 16.11 133 GLU A N 1
ATOM 833 C CA . GLU A 1 131 ? 49.117 48.313 17.227 1.00 18.17 133 GLU A CA 1
ATOM 834 C C . GLU A 1 131 ? 48.355 49.438 17.926 1.00 17.56 133 GLU A C 1
ATOM 835 O O . GLU A 1 131 ? 47.511 50.103 17.320 1.00 16.96 133 GLU A O 1
ATOM 841 N N . GLN A 1 132 ? 48.645 49.625 19.214 1.00 17.83 134 GLN A N 1
ATOM 842 C CA . GLN A 1 132 ? 47.956 50.612 20.050 1.00 17.27 134 GLN A CA 1
ATOM 843 C C . GLN A 1 132 ? 46.450 50.393 20.073 1.00 17.48 134 GLN A C 1
ATOM 844 O O . GLN A 1 132 ? 45.678 51.323 20.313 1.00 16.38 134 GLN A O 1
ATOM 850 N N . ALA A 1 133 ? 46.044 49.148 19.842 1.00 15.87 135 ALA A N 1
ATOM 851 C CA . ALA A 1 133 ? 44.634 48.786 19.805 1.00 16.25 135 ALA A CA 1
ATOM 852 C C . ALA A 1 133 ? 43.851 49.584 18.766 1.00 16.06 135 ALA A C 1
ATOM 853 O O . ALA A 1 133 ? 42.668 49.813 18.930 1.00 16.51 135 ALA A O 1
ATOM 855 N N . ARG A 1 134 ? 44.511 49.990 17.686 1.00 15.74 136 ARG A N 1
ATOM 856 C CA . ARG A 1 134 ? 43.810 50.653 16.589 1.00 14.50 136 ARG A CA 1
ATOM 857 C C . ARG A 1 134 ? 42.886 49.651 15.889 1.00 13.15 136 ARG A C 1
ATOM 858 O O . ARG A 1 134 ? 43.271 48.501 15.656 1.00 14.21 136 ARG A O 1
ATOM 866 N N . PRO A 1 135 ? 41.668 50.078 15.542 1.00 14.68 137 PRO A N 1
ATOM 867 C CA . PRO A 1 135 ? 40.692 49.136 14.985 1.00 14.29 137 PRO A CA 1
ATOM 868 C C . PRO A 1 135 ? 41.090 48.600 13.626 1.00 14.60 137 PRO A C 1
ATOM 869 O O . PRO A 1 135 ? 41.673 49.306 12.805 1.00 16.06 137 PRO A O 1
ATOM 873 N N . ILE A 1 136 ? 40.743 47.342 13.389 1.00 13.13 138 ILE A N 1
ATOM 874 C CA . ILE A 1 136 ? 40.793 46.751 12.052 1.00 13.37 138 ILE A CA 1
ATOM 875 C C . ILE A 1 136 ? 39.356 46.599 11.570 1.00 14.10 138 ILE A C 1
ATOM 876 O O . ILE A 1 136 ? 38.597 45.783 12.090 1.00 14.63 138 ILE A O 1
ATOM 881 N N . SER A 1 137 ? 38.984 47.419 10.598 1.00 14.54 139 SER A N 1
ATOM 882 C CA . SER A 1 137 ? 37.604 47.515 10.133 1.00 15.33 139 SER A CA 1
ATOM 883 C C . SER A 1 137 ? 37.550 47.162 8.658 1.00 15.41 139 SER A C 1
ATOM 884 O O . SER A 1 137 ? 38.585 46.930 8.032 1.00 16.20 139 SER A O 1
ATOM 887 N N . SER A 1 138 ? 36.347 47.121 8.094 1.00 17.22 140 SER A N 1
ATOM 888 C CA . SER A 1 138 ? 36.175 46.627 6.722 1.00 17.51 140 SER A CA 1
ATOM 889 C C . SER A 1 138 ? 37.154 47.244 5.723 1.00 17.44 140 SER A C 1
ATOM 890 O O . SER A 1 138 ? 37.740 46.530 4.905 1.00 22.30 140 SER A O 1
ATOM 893 N N . ASP A 1 139 ? 37.341 48.559 5.801 1.00 19.79 141 ASP A N 1
ATOM 894 C CA . ASP A 1 139 ? 38.210 49.265 4.867 1.00 21.57 141 ASP A CA 1
ATOM 895 C C . ASP A 1 139 ? 39.614 49.520 5.414 1.00 20.21 141 ASP A C 1
ATOM 896 O O . ASP A 1 139 ? 40.395 50.247 4.795 1.00 23.72 141 ASP A O 1
ATOM 901 N N . THR A 1 140 ? 39.936 48.940 6.567 1.00 18.76 142 THR A N 1
ATOM 902 C CA . THR A 1 140 ? 41.264 49.112 7.148 1.00 17.79 142 THR A CA 1
ATOM 903 C C . THR A 1 140 ? 41.901 47.770 7.495 1.00 17.31 142 THR A C 1
ATOM 904 O O . THR A 1 140 ? 42.682 47.662 8.442 1.00 19.04 142 THR A O 1
ATOM 908 N N . GLY A 1 141 ? 41.558 46.746 6.720 1.00 17.01 143 GLY A N 1
ATOM 909 C CA . GLY A 1 141 ? 42.223 45.464 6.829 1.00 17.20 143 GLY A CA 1
ATOM 910 C C . GLY A 1 141 ? 41.298 44.285 7.015 1.00 15.66 143 GLY A C 1
ATOM 911 O O . GLY A 1 141 ? 41.691 43.146 6.740 1.00 15.89 143 GLY A O 1
ATOM 912 N N . LEU A 1 142 ? 40.071 44.527 7.464 1.00 14.97 144 LEU A N 1
ATOM 913 C CA . LEU A 1 142 ? 39.195 43.415 7.789 1.00 14.49 144 LEU A CA 1
ATOM 914 C C . LEU A 1 142 ? 38.686 42.694 6.543 1.00 14.64 144 LEU A C 1
ATOM 915 O O . LEU A 1 142 ? 38.613 41.469 6.531 1.00 16.30 144 LEU A O 1
ATOM 920 N N . PHE A 1 143 ? 38.361 43.433 5.483 1.00 15.21 145 PHE A N 1
ATOM 921 C CA . PHE A 1 143 ? 37.953 42.777 4.240 1.00 17.20 145 PHE A CA 1
ATOM 922 C C . PHE A 1 143 ? 39.148 42.181 3.505 1.00 16.04 145 PHE A C 1
ATOM 923 O O . PHE A 1 143 ? 39.002 41.206 2.764 1.00 17.17 145 PHE A O 1
ATOM 931 N N . ALA A 1 144 ? 40.337 42.746 3.714 1.00 16.81 146 ALA A N 1
ATOM 932 C CA . ALA A 1 144 ? 41.546 42.104 3.201 1.00 16.43 146 ALA A CA 1
ATOM 933 C C . ALA A 1 144 ? 41.721 40.744 3.870 1.00 15.07 146 ALA A C 1
ATOM 934 O O . ALA A 1 144 ? 42.035 39.744 3.215 1.00 16.74 146 ALA A O 1
ATOM 936 N N . ILE A 1 145 ? 41.506 40.697 5.178 1.00 14.73 147 ILE A N 1
ATOM 937 C CA . ILE A 1 145 ? 41.555 39.438 5.905 1.00 14.08 147 ILE A CA 1
ATOM 938 C C . ILE A 1 145 ? 40.497 38.472 5.371 1.00 14.51 147 ILE A C 1
ATOM 939 O O . ILE A 1 145 ? 40.796 37.306 5.114 1.00 15.64 147 ILE A O 1
ATOM 944 N N . ARG A 1 146 ? 39.281 38.971 5.165 1.00 15.04 148 ARG A N 1
ATOM 945 C CA . ARG A 1 146 ? 38.207 38.149 4.602 1.00 15.32 148 ARG A CA 1
ATOM 946 C C . ARG A 1 146 ? 38.625 37.489 3.292 1.00 16.41 148 ARG A C 1
ATOM 947 O O . ARG A 1 146 ? 38.459 36.284 3.099 1.00 17.20 148 ARG A O 1
ATOM 955 N N . ASP A 1 147 ? 39.181 38.284 2.392 1.00 16.10 149 ASP A N 1
ATOM 956 C CA . ASP A 1 147 ? 39.508 37.775 1.066 1.00 16.95 149 ASP A CA 1
ATOM 957 C C . ASP A 1 147 ? 40.642 36.756 1.141 1.00 15.16 149 ASP A C 1
ATOM 958 O O . ASP A 1 147 ? 40.673 35.794 0.381 1.00 17.83 149 ASP A O 1
ATOM 963 N N . THR A 1 148 ? 41.571 36.970 2.065 1.00 15.89 150 THR A N 1
ATOM 964 C CA . THR A 1 148 ? 42.667 36.038 2.269 1.00 15.26 150 THR A CA 1
ATOM 965 C C . THR A 1 148 ? 42.123 34.711 2.800 1.00 15.06 150 THR A C 1
ATOM 966 O O . THR A 1 148 ? 42.455 33.637 2.290 1.00 17.13 150 THR A O 1
ATOM 970 N N . VAL A 1 149 ? 41.270 34.797 3.811 1.00 15.28 151 VAL A N 1
ATOM 971 C CA . VAL A 1 149 ? 40.622 33.620 4.371 1.00 15.97 151 VAL A CA 1
ATOM 972 C C . VAL A 1 149 ? 39.840 32.848 3.307 1.00 15.77 151 VAL A C 1
ATOM 973 O O . VAL A 1 149 ? 39.928 31.610 3.217 1.00 17.45 151 VAL A O 1
ATOM 977 N N . ALA A 1 150 ? 39.097 33.589 2.487 1.00 16.38 152 ALA A N 1
ATOM 978 C CA . ALA A 1 150 ? 38.251 33.013 1.450 1.00 16.24 152 ALA A CA 1
ATOM 979 C C . ALA A 1 150 ? 39.047 32.221 0.425 1.00 17.66 152 ALA A C 1
ATOM 980 O O . ALA A 1 150 ? 38.544 31.252 -0.146 1.00 18.80 152 ALA A O 1
ATOM 982 N N . ALA A 1 151 ? 40.283 32.635 0.183 1.00 17.27 153 ALA A N 1
ATOM 983 C CA . ALA A 1 151 ? 41.125 31.977 -0.810 1.00 17.67 153 ALA A CA 1
ATOM 984 C C . ALA A 1 151 ? 42.073 30.952 -0.199 1.00 19.93 153 ALA A C 1
ATOM 985 O O . ALA A 1 151 ? 42.842 30.307 -0.919 1.00 21.80 153 ALA A O 1
ATOM 987 N N . ASP A 1 152 ? 42.037 30.793 1.116 1.00 19.07 154 ASP A N 1
ATOM 988 C CA . ASP A 1 152 ? 42.999 29.933 1.809 1.00 20.80 154 ASP A CA 1
ATOM 989 C C . ASP A 1 152 ? 42.575 28.466 1.834 1.00 21.51 154 ASP A C 1
ATOM 990 O O . ASP A 1 152 ? 41.735 28.066 2.638 1.00 23.37 154 ASP A O 1
ATOM 995 N N . THR A 1 153 ? 43.185 27.670 0.956 1.00 24.92 155 THR A N 1
ATOM 996 C CA . THR A 1 153 ? 42.925 26.236 0.903 1.00 27.60 155 THR A CA 1
ATOM 997 C C . THR A 1 153 ? 44.123 25.440 1.411 1.00 30.36 155 THR A C 1
ATOM 998 O O . THR A 1 153 ? 44.150 24.213 1.307 1.00 33.77 155 THR A O 1
ATOM 1002 N N . ALA A 1 154 ? 45.117 26.136 1.951 1.00 26.58 156 ALA A N 1
ATOM 1003 C CA . ALA A 1 154 ? 46.327 25.476 2.431 1.00 27.42 156 ALA A CA 1
ATOM 1004 C C . ALA A 1 154 ? 46.061 24.644 3.681 1.00 27.78 156 ALA A C 1
ATOM 1005 O O . ALA A 1 154 ? 45.230 24.995 4.516 1.00 29.67 156 ALA A O 1
ATOM 1007 N N . ALA A 1 155 ? 46.771 23.524 3.790 1.00 29.09 157 ALA A N 1
ATOM 1008 C CA . ALA A 1 155 ? 46.680 22.689 4.975 1.00 28.54 157 ALA A CA 1
ATOM 1009 C C . ALA A 1 155 ? 47.250 23.448 6.167 1.00 25.19 157 ALA A C 1
ATOM 1010 O O . ALA A 1 155 ? 48.142 24.284 6.006 1.00 25.93 157 ALA A O 1
ATOM 1012 N N . PRO A 1 156 ? 46.723 23.177 7.365 1.00 25.38 158 PRO A N 1
ATOM 1013 C CA . PRO A 1 156 ? 47.247 23.863 8.548 1.00 23.00 158 PRO A CA 1
ATOM 1014 C C . PRO A 1 156 ? 48.701 23.502 8.797 1.00 22.57 158 PRO A C 1
ATOM 1015 O O . PRO A 1 156 ? 49.056 22.324 8.777 1.00 25.46 158 PRO A O 1
ATOM 1019 N N . GLY A 1 157 ? 49.543 24.506 9.007 1.00 22.63 159 GLY A N 1
ATOM 1020 C CA . GLY A 1 157 ? 50.916 24.261 9.405 1.00 25.26 159 GLY A CA 1
ATOM 1021 C C . GLY A 1 157 ? 50.970 23.977 10.891 1.00 24.63 159 GLY A C 1
ATOM 1022 O O . GLY A 1 157 ? 49.963 24.053 11.587 1.00 27.05 159 GLY A O 1
ATOM 1023 N N . GLU A 1 158 ? 52.151 23.637 11.388 1.00 28.18 160 GLU A N 1
ATOM 1024 C CA . GLU A 1 158 ? 52.294 23.416 12.817 1.00 28.83 160 GLU A CA 1
ATOM 1025 C C . GLU A 1 158 ? 52.879 24.652 13.501 1.00 27.38 160 GLU A C 1
ATOM 1026 O O . GLU A 1 158 ? 53.449 25.514 12.831 1.00 27.23 160 GLU A O 1
ATOM 1032 N N . PRO A 1 159 ? 52.720 24.757 14.828 1.00 29.89 161 PRO A N 1
ATOM 1033 C CA . PRO A 1 159 ? 53.176 25.976 15.501 1.00 28.66 161 PRO A CA 1
ATOM 1034 C C . PRO A 1 159 ? 54.683 26.190 15.418 1.00 30.47 161 PRO A C 1
ATOM 1035 O O . PRO A 1 159 ? 55.467 25.255 15.619 1.00 34.07 161 PRO A O 1
ATOM 1039 N N . THR A 1 160 ? 55.077 27.420 15.109 1.00 26.99 162 THR A N 1
ATOM 1040 C CA . THR A 1 160 ? 56.486 27.799 15.079 1.00 30.20 162 THR A CA 1
ATOM 1041 C C . THR A 1 160 ? 56.740 28.884 16.117 1.00 30.88 162 THR A C 1
ATOM 1042 O O . THR A 1 160 ? 57.823 29.461 16.181 1.00 34.66 162 THR A O 1
ATOM 1046 N N . ALA A 1 161 ? 55.730 29.155 16.934 1.00 25.53 163 ALA A N 1
ATOM 1047 C CA . ALA A 1 161 ? 55.832 30.179 17.960 1.00 25.86 163 ALA A CA 1
ATOM 1048 C C . ALA A 1 161 ? 55.086 29.736 19.203 1.00 28.74 163 ALA A C 1
ATOM 1049 O O . ALA A 1 161 ? 54.313 28.774 19.173 1.00 28.70 163 ALA A O 1
ATOM 1051 N N . SER A 1 162 ? 55.319 30.451 20.298 1.00 30.25 164 SER A N 1
ATOM 1052 C CA . SER A 1 162 ? 54.828 30.039 21.604 1.00 32.35 164 SER A CA 1
ATOM 1053 C C . SER A 1 162 ? 53.492 30.676 21.948 1.00 27.25 164 SER A C 1
ATOM 1054 O O . SER A 1 162 ? 53.085 31.659 21.334 1.00 27.35 164 SER A O 1
ATOM 1057 N N . GLU A 1 163 ? 52.818 30.093 22.932 1.00 25.32 165 GLU A N 1
ATOM 1058 C CA . GLU A 1 163 ? 51.695 30.748 23.587 1.00 24.98 165 GLU A CA 1
ATOM 1059 C C . GLU A 1 163 ? 52.018 30.903 25.066 1.00 26.78 165 GLU A C 1
ATOM 1060 O O . GLU A 1 163 ? 52.445 29.950 25.723 1.00 30.95 165 GLU A O 1
ATOM 1066 N N . GLN A 1 164 ? 51.846 32.113 25.578 1.00 24.72 166 GLN A N 1
ATOM 1067 C CA . GLN A 1 164 ? 52.054 32.385 26.996 1.00 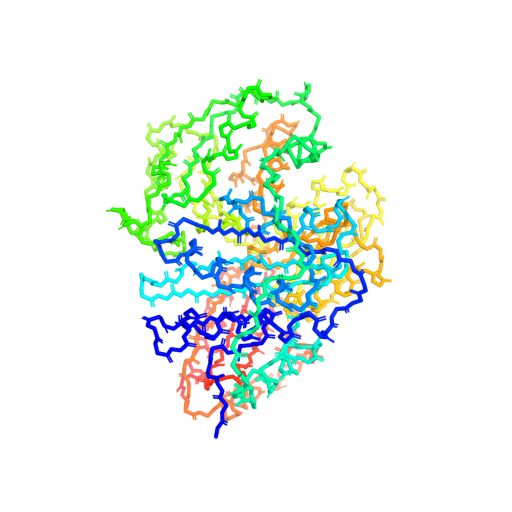28.29 166 GLN A CA 1
ATOM 1068 C C . GLN A 1 164 ? 50.730 32.770 27.633 1.00 25.48 166 GLN A C 1
ATOM 1069 O O . GLN A 1 164 ? 49.965 33.549 27.064 1.00 24.18 166 GLN A O 1
ATOM 1075 N N . SER A 1 165 ? 50.457 32.220 28.810 1.00 24.00 167 SER A N 1
ATOM 1076 C CA . SER A 1 165 ? 49.272 32.588 29.570 1.00 24.92 167 SER A CA 1
ATOM 1077 C C . SER A 1 165 ? 49.617 33.797 30.424 1.00 25.85 167 SER A C 1
ATOM 1078 O O . SER A 1 165 ? 50.519 33.726 31.254 1.00 28.38 167 SER A O 1
ATOM 1081 N N . ARG A 1 166 ? 48.920 34.905 30.202 1.00 23.53 168 ARG A N 1
ATOM 1082 C CA . ARG A 1 166 ? 49.130 36.120 30.987 1.00 26.13 168 ARG A CA 1
ATOM 1083 C C . ARG A 1 166 ? 47.789 36.652 31.495 1.00 23.01 168 ARG A C 1
ATOM 1084 O O . ARG A 1 166 ? 47.162 37.524 30.887 1.00 22.76 168 ARG A O 1
ATOM 1092 N N . THR A 1 167 ? 47.334 36.120 32.620 1.00 24.28 169 THR A N 1
ATOM 1093 C CA . THR A 1 167 ? 45.997 36.460 33.092 1.00 24.55 169 THR A CA 1
ATOM 1094 C C . THR A 1 167 ? 45.987 37.541 34.173 1.00 26.01 169 THR A C 1
ATOM 1095 O O . THR A 1 167 ? 44.919 37.940 34.632 1.00 27.43 169 THR A O 1
ATOM 1099 N N . ASP A 1 168 ? 47.164 38.026 34.558 1.00 20.75 170 ASP A N 1
ATOM 1100 C CA . ASP A 1 168 ? 47.280 39.097 35.552 1.00 22.22 170 ASP A CA 1
ATOM 1101 C C . ASP A 1 168 ? 46.544 40.350 35.083 1.00 18.94 170 ASP A C 1
ATOM 1102 O O . ASP A 1 168 ? 46.825 40.883 34.013 1.00 21.67 170 ASP A O 1
ATOM 1107 N N . LYS A 1 169 ? 45.609 40.826 35.896 1.00 19.67 171 LYS A N 1
ATOM 1108 C CA . LYS A 1 169 ? 44.822 41.992 35.514 1.00 17.84 171 LYS A CA 1
ATOM 1109 C C . LYS A 1 169 ? 45.264 43.245 36.254 1.00 17.69 171 LYS A C 1
ATOM 1110 O O . LYS A 1 169 ? 44.626 44.282 36.133 1.00 18.04 171 LYS A O 1
ATOM 1116 N N . THR A 1 170 ? 46.344 43.160 37.024 1.00 19.79 172 THR A N 1
ATOM 1117 C CA . THR A 1 170 ? 46.750 44.258 37.902 1.00 19.09 172 THR A CA 1
ATOM 1118 C C . THR A 1 170 ? 46.904 45.609 37.193 1.00 18.34 172 THR A C 1
ATOM 1119 O O . THR A 1 170 ? 46.361 46.618 37.654 1.00 18.14 172 THR A O 1
ATOM 1123 N N . ALA A 1 171 ? 47.596 45.626 36.056 1.00 19.03 173 ALA A N 1
ATOM 1124 C CA . ALA A 1 171 ? 47.827 46.877 35.340 1.00 18.73 173 ALA A CA 1
ATOM 1125 C C . ALA A 1 171 ? 46.503 47.474 34.854 1.00 16.01 173 ALA A C 1
ATOM 1126 O O . ALA A 1 171 ? 46.303 48.689 34.915 1.00 16.71 173 ALA A O 1
ATOM 1128 N N . TYR A 1 172 ? 45.603 46.614 34.390 1.00 14.20 174 TYR A N 1
ATOM 1129 C CA . TYR A 1 172 ? 44.279 47.039 33.941 1.00 12.63 174 TYR A CA 1
ATOM 1130 C C . TYR A 1 172 ? 43.472 47.627 35.113 1.00 14.33 174 TYR A C 1
ATOM 1131 O O . TYR A 1 172 ? 42.882 48.708 35.005 1.00 14.17 174 TYR A O 1
ATOM 1140 N N . LEU A 1 173 ? 43.461 46.927 36.246 1.00 13.42 175 LEU A N 1
ATOM 1141 C CA . LEU A 1 173 ? 42.728 47.404 37.413 1.00 14.11 175 LEU A CA 1
ATOM 1142 C C . LEU A 1 173 ? 43.290 48.722 37.917 1.00 13.82 175 LEU A C 1
ATOM 1143 O O . LEU A 1 173 ? 42.530 49.617 38.294 1.00 15.00 175 LEU A O 1
ATOM 1148 N N . GLU A 1 174 ? 44.613 48.832 37.976 1.00 15.77 176 GLU A N 1
ATOM 1149 C CA . GLU A 1 174 ? 45.234 50.080 38.394 1.00 17.27 176 GLU A CA 1
ATOM 1150 C C . GLU A 1 174 ? 44.867 51.205 37.449 1.00 16.30 176 GLU A C 1
ATOM 1151 O O . GLU A 1 174 ? 44.603 52.325 37.884 1.00 15.89 176 GLU A O 1
ATOM 1157 N N . HIS A 1 175 ? 44.807 50.912 36.156 1.00 15.09 177 HIS A N 1
ATOM 1158 C CA . HIS A 1 175 ? 44.424 51.929 35.191 1.00 15.33 177 HIS A CA 1
ATOM 1159 C C . HIS A 1 175 ? 42.984 52.406 35.447 1.00 13.76 177 HIS A C 1
ATOM 1160 O O . HIS A 1 175 ? 42.722 53.603 35.498 1.00 15.13 177 HIS A O 1
ATOM 1167 N N . LEU A 1 176 ? 42.060 51.475 35.639 1.00 12.69 178 LEU A N 1
ATOM 1168 C CA . LEU A 1 176 ? 40.682 51.857 35.955 1.00 12.26 178 LEU A CA 1
ATOM 1169 C C . LEU A 1 176 ? 40.612 52.745 37.188 1.00 12.37 178 LEU A C 1
ATOM 1170 O O . LEU A 1 176 ? 39.922 53.780 37.200 1.00 13.24 178 LEU A O 1
ATOM 1175 N N . LEU A 1 177 ? 41.298 52.335 38.251 1.00 12.52 179 LEU A N 1
ATOM 1176 C CA . LEU A 1 177 ? 41.241 53.074 39.502 1.00 13.71 179 LEU A CA 1
ATOM 1177 C C . LEU A 1 177 ? 41.862 54.460 39.387 1.00 14.04 179 LEU A C 1
ATOM 1178 O O . LEU A 1 177 ? 41.521 55.358 40.160 1.00 16.41 179 LEU A O 1
ATOM 1183 N N . SER A 1 178 ? 42.744 54.652 38.413 1.00 15.32 180 SER A N 1
ATOM 1184 C CA . SER A 1 178 ? 43.418 55.934 38.253 1.00 17.10 180 SER A CA 1
ATOM 1185 C C . SER A 1 178 ? 42.469 57.050 37.833 1.00 17.64 180 SER A C 1
ATOM 1186 O O . SER A 1 178 ? 42.830 58.217 37.917 1.00 20.28 180 SER A O 1
ATOM 1189 N N . TYR A 1 179 ? 41.262 56.697 37.395 1.00 16.68 181 TYR A N 1
ATOM 1190 C CA . TYR A 1 179 ? 40.291 57.704 36.964 1.00 17.43 181 TYR A CA 1
ATOM 1191 C C . TYR A 1 179 ? 39.554 58.368 38.111 1.00 19.47 181 TYR A C 1
ATOM 1192 O O . TYR A 1 179 ? 38.824 59.333 37.893 1.00 24.61 181 TYR A O 1
ATOM 1201 N N . VAL A 1 180 ? 39.692 57.847 39.326 1.00 16.71 182 VAL A N 1
ATOM 1202 C CA . VAL A 1 180 ? 38.983 58.441 40.456 1.00 17.09 182 VAL A CA 1
ATOM 1203 C C . VAL A 1 180 ? 39.900 58.676 41.638 1.00 17.42 182 VAL A C 1
ATOM 1204 O O . VAL A 1 180 ? 40.924 58.003 41.789 1.00 19.38 182 VAL A O 1
ATOM 1208 N N . ASP A 1 181 ? 39.536 59.655 42.455 1.00 18.38 183 ASP A N 1
ATOM 1209 C CA . ASP A 1 181 ? 40.239 59.915 43.698 1.00 18.74 183 ASP A CA 1
ATOM 1210 C C . ASP A 1 181 ? 39.517 59.147 44.790 1.00 20.46 183 ASP A C 1
ATOM 1211 O O . ASP A 1 181 ? 38.452 59.555 45.253 1.00 18.08 183 ASP A O 1
ATOM 1216 N N . ARG A 1 182 ? 40.103 58.025 45.193 1.00 20.08 184 ARG A N 1
ATOM 1217 C CA . ARG A 1 182 ? 39.453 57.110 46.116 1.00 21.04 184 ARG A CA 1
ATOM 1218 C C . ARG A 1 182 ? 39.095 57.766 47.443 1.00 21.68 184 ARG A C 1
ATOM 1219 O O . ARG A 1 182 ? 38.088 57.415 48.047 1.00 22.10 184 ARG A O 1
ATOM 1227 N N . SER A 1 183 ? 39.896 58.737 47.881 1.00 21.72 185 SER A N 1
ATOM 1228 C CA . SER A 1 183 ? 39.617 59.437 49.130 1.00 23.38 185 SER A CA 1
ATOM 1229 C C . SER A 1 183 ? 38.365 60.316 49.062 1.00 21.63 185 SER A C 1
ATOM 1230 O O . SER A 1 183 ? 37.856 60.738 50.101 1.00 25.79 185 SER A O 1
ATOM 1233 N N . THR A 1 184 ? 37.863 60.590 47.857 1.00 21.87 186 THR A N 1
ATOM 1234 C CA . THR A 1 184 ? 36.669 61.431 47.706 1.00 24.32 186 THR A CA 1
ATOM 1235 C C . THR A 1 184 ? 35.394 60.614 47.539 1.00 22.24 186 THR A C 1
ATOM 1236 O O . THR A 1 184 ? 34.293 61.166 47.468 1.00 21.05 186 THR A O 1
ATOM 1240 N N . LEU A 1 185 ? 35.542 59.300 47.449 1.00 18.10 187 LEU A N 1
ATOM 1241 C CA . LEU A 1 185 ? 34.397 58.435 47.213 1.00 15.48 187 LEU A CA 1
ATOM 1242 C C . LEU A 1 185 ? 33.592 58.203 48.470 1.00 16.45 187 LEU A C 1
ATOM 1243 O O . LEU A 1 185 ? 34.135 58.044 49.563 1.00 19.22 187 LEU A O 1
ATOM 1248 N N . LYS A 1 186 ? 32.278 58.198 48.305 1.00 16.42 188 LYS A N 1
ATOM 1249 C CA . LYS A 1 186 ? 31.380 57.897 49.402 1.00 16.33 188 LYS A CA 1
ATOM 1250 C C . LYS A 1 186 ? 30.930 56.452 49.281 1.00 13.72 188 LYS A C 1
ATOM 1251 O O . LYS A 1 186 ? 31.006 55.873 48.196 1.00 15.15 188 LYS A O 1
ATOM 1257 N N . PRO A 1 187 ? 30.448 55.861 50.390 1.00 14.52 189 PRO A N 1
ATOM 1258 C CA . PRO A 1 187 ? 30.012 54.458 50.367 1.00 15.63 189 PRO A CA 1
ATOM 1259 C C . PRO A 1 187 ? 28.633 54.287 49.739 1.00 13.80 189 PRO A C 1
ATOM 1260 O O . PRO A 1 187 ? 27.690 53.790 50.373 1.00 16.32 189 PRO A O 1
ATOM 1264 N N . LEU A 1 188 ? 28.519 54.719 48.486 1.00 13.52 190 LEU A N 1
ATOM 1265 C CA . LEU A 1 188 ? 27.278 54.557 47.736 1.00 12.95 190 LEU A CA 1
ATOM 1266 C C . LEU A 1 188 ? 26.877 53.099 47.670 1.00 11.63 190 LEU A C 1
ATOM 1267 O O . LEU A 1 188 ? 27.731 52.209 47.591 1.00 13.77 190 LEU A O 1
ATOM 1272 N N . LYS A 1 189 ? 25.573 52.868 47.647 1.00 13.21 191 LYS A N 1
ATOM 1273 C CA . LYS A 1 189 ? 25.025 51.541 47.427 1.00 12.33 191 LYS A CA 1
ATOM 1274 C C . LYS A 1 189 ? 24.688 51.401 45.945 1.00 11.21 191 LYS A C 1
ATOM 1275 O O . LYS A 1 189 ? 23.857 52.147 45.417 1.00 12.62 191 LYS A O 1
ATOM 1281 N N . LEU A 1 190 ? 25.373 50.488 45.270 1.00 11.08 192 LEU A N 1
ATOM 1282 C CA . LEU A 1 190 ? 25.255 50.357 43.822 1.00 10.86 192 LEU A CA 1
ATOM 1283 C C . LEU A 1 190 ? 24.793 48.966 43.451 1.00 11.13 192 LEU A C 1
ATOM 1284 O O . LEU A 1 190 ? 25.429 47.966 43.816 1.00 12.15 192 LEU A O 1
ATOM 1289 N N . VAL A 1 191 ? 23.699 48.891 42.702 1.00 11.33 193 VAL A N 1
ATOM 1290 C CA . VAL A 1 191 ? 23.322 47.621 42.082 1.00 11.65 193 VAL A CA 1
ATOM 1291 C C . VAL A 1 191 ? 24.206 47.390 40.875 1.00 11.41 193 VAL A C 1
ATOM 1292 O O . VAL A 1 191 ? 24.452 48.313 40.094 1.00 11.32 193 VAL A O 1
ATOM 1296 N N . VAL A 1 192 ? 24.701 46.166 40.732 1.00 11.43 194 VAL A N 1
ATOM 1297 C CA . VAL A 1 192 ? 25.527 45.796 39.580 1.00 12.31 194 VAL A CA 1
ATOM 1298 C C . VAL A 1 192 ? 24.946 44.525 38.992 1.00 11.63 194 VAL A C 1
ATOM 1299 O O . VAL A 1 192 ? 24.714 43.540 39.703 1.00 15.57 194 VAL A O 1
ATOM 1303 N N . ASN A 1 193 ? 24.674 44.551 37.693 1.00 11.56 195 ASN A N 1
ATOM 1304 C CA . ASN A 1 193 ? 24.043 43.432 37.013 1.00 12.12 195 ASN A CA 1
ATOM 1305 C C . ASN A 1 193 ? 24.876 43.020 35.803 1.00 12.33 195 ASN A C 1
ATOM 1306 O O . ASN A 1 193 ? 24.771 43.618 34.729 1.00 11.80 195 ASN A O 1
ATOM 1311 N N . ALA A 1 194 ? 25.704 41.990 35.988 1.00 12.04 196 ALA A N 1
ATOM 1312 C CA . ALA A 1 194 ? 26.552 41.466 34.930 1.00 12.49 196 ALA A CA 1
ATOM 1313 C C . ALA A 1 194 ? 25.763 40.679 33.895 1.00 12.36 196 ALA A C 1
ATOM 1314 O O . ALA A 1 194 ? 26.307 40.340 32.850 1.00 13.73 196 ALA A O 1
ATOM 1316 N N . GLY A 1 195 ? 24.508 40.345 34.186 1.00 12.99 197 GLY A N 1
ATOM 1317 C CA . GLY A 1 195 ? 23.709 39.563 33.256 1.00 14.39 197 GLY A CA 1
ATOM 1318 C C . GLY A 1 195 ? 24.286 38.188 32.937 1.00 14.11 197 GLY A C 1
ATOM 1319 O O . GLY A 1 195 ? 23.994 37.604 31.885 1.00 16.45 197 GLY A O 1
ATOM 1320 N N . ASN A 1 196 ? 25.082 37.664 33.868 1.00 14.13 198 ASN A N 1
ATOM 1321 C CA . ASN A 1 196 ? 25.816 36.401 33.724 1.00 14.58 198 ASN A CA 1
ATOM 1322 C C . ASN A 1 196 ? 26.899 36.439 32.652 1.00 14.26 198 ASN A C 1
ATOM 1323 O O . ASN A 1 196 ? 27.419 35.390 32.245 1.00 15.53 198 ASN A O 1
ATOM 1328 N N . GLY A 1 197 ? 27.247 37.645 32.216 1.00 13.10 199 GLY A N 1
ATOM 1329 C CA . GLY A 1 197 ? 28.430 37.852 31.404 1.00 13.41 199 GLY A CA 1
ATOM 1330 C C . GLY A 1 197 ? 29.669 37.992 32.267 1.00 12.71 199 GLY A C 1
ATOM 1331 O O . GLY A 1 197 ? 29.743 37.414 33.357 1.00 15.92 199 GLY A O 1
ATOM 1332 N N . GLY A 1 198 ? 30.651 38.745 31.786 1.00 13.04 200 GLY A N 1
ATOM 1333 C CA . GLY A 1 198 ? 31.936 38.796 32.447 1.00 13.64 200 GLY A CA 1
ATOM 1334 C C . GLY A 1 198 ? 32.175 39.946 33.408 1.00 12.95 200 GLY A C 1
ATOM 1335 O O . GLY A 1 198 ? 33.216 39.953 34.062 1.00 14.66 200 GLY A O 1
ATOM 1336 N N . ALA A 1 199 ? 31.254 40.902 33.516 1.00 13.13 201 ALA A N 1
ATOM 1337 C CA . ALA A 1 199 ? 31.553 42.100 34.281 1.00 11.21 201 ALA A CA 1
ATOM 1338 C C . ALA A 1 199 ? 31.798 41.864 35.766 1.00 12.80 201 ALA A C 1
ATOM 1339 O O . ALA A 1 199 ? 32.531 42.640 36.401 1.00 13.53 201 ALA A O 1
ATOM 1341 N N . GLY A 1 200 ? 31.140 40.854 36.325 1.00 13.13 202 GLY A N 1
ATOM 1342 C CA . GLY A 1 200 ? 31.185 40.651 37.757 1.00 13.68 202 GLY A CA 1
ATOM 1343 C C . GLY A 1 200 ? 32.585 40.374 38.247 1.00 13.79 202 GLY A C 1
ATOM 1344 O O . GLY A 1 200 ? 32.929 40.730 39.376 1.00 14.65 202 GLY A O 1
ATOM 1345 N N . LEU A 1 201 ? 33.393 39.728 37.417 1.00 15.15 203 LEU A N 1
ATOM 1346 C CA . LEU A 1 201 ? 34.753 39.401 37.822 1.00 16.94 203 LEU A CA 1
ATOM 1347 C C . LEU A 1 201 ? 35.565 40.674 38.066 1.00 15.80 203 LEU A C 1
ATOM 1348 O O . LEU A 1 201 ? 36.350 40.762 39.018 1.00 16.98 203 LEU A O 1
ATOM 1353 N N . ILE A 1 202 ? 35.351 41.686 37.231 1.00 13.35 204 ILE A N 1
ATOM 1354 C CA . ILE A 1 202 ? 36.085 42.935 37.396 1.00 13.49 204 ILE A CA 1
ATOM 1355 C C . ILE A 1 202 ? 35.552 43.723 38.581 1.00 13.65 204 ILE A C 1
ATOM 1356 O O . ILE A 1 202 ? 36.322 44.296 39.360 1.00 13.73 204 ILE A O 1
ATOM 1361 N N . VAL A 1 203 ? 34.231 43.751 38.738 1.00 12.94 205 VAL A N 1
ATOM 1362 C CA . VAL A 1 203 ? 33.644 44.415 39.899 1.00 13.12 205 VAL A CA 1
ATOM 1363 C C . VAL A 1 203 ? 34.240 43.835 41.173 1.00 13.14 205 VAL A C 1
ATOM 1364 O O . VAL A 1 203 ? 34.633 44.578 42.081 1.00 14.04 205 VAL A O 1
ATOM 1368 N N . ASP A 1 204 ? 34.322 42.516 41.245 1.00 12.59 206 ASP A N 1
ATOM 1369 C CA . ASP A 1 204 ? 34.820 41.861 42.449 1.00 14.70 206 ASP A CA 1
ATOM 1370 C C . ASP A 1 204 ? 36.288 42.143 42.709 1.00 14.52 206 ASP A C 1
ATOM 1371 O O . ASP A 1 204 ? 36.715 42.167 43.863 1.00 16.18 206 ASP A O 1
ATOM 1376 N N . LEU A 1 205 ? 37.064 42.342 41.646 1.00 14.44 207 LEU A N 1
ATOM 1377 C CA . LEU A 1 205 ? 38.482 42.669 41.806 1.00 14.29 207 LEU A CA 1
ATOM 1378 C C . LEU A 1 205 ? 38.680 44.130 42.197 1.00 14.29 207 LEU A C 1
ATOM 1379 O O . LEU A 1 205 ? 39.637 44.470 42.875 1.00 17.17 207 LEU A O 1
ATOM 1384 N N . LEU A 1 206 ? 37.760 44.996 41.787 1.00 12.68 208 LEU A N 1
ATOM 1385 C CA . LEU A 1 206 ? 37.810 46.411 42.176 1.00 14.24 208 LEU A CA 1
ATOM 1386 C C . LEU A 1 206 ? 37.295 46.659 43.584 1.00 14.84 208 LEU A C 1
ATOM 1387 O O . LEU A 1 206 ? 37.753 47.582 44.266 1.00 15.15 208 LEU A O 1
ATOM 1392 N N . ALA A 1 207 ? 36.322 45.854 44.001 1.00 14.66 209 ALA A N 1
ATOM 1393 C CA . ALA A 1 207 ? 35.600 46.079 45.254 1.00 16.81 209 ALA A CA 1
ATOM 1394 C C . ALA A 1 207 ? 36.448 46.288 46.516 1.00 17.03 209 ALA A C 1
ATOM 1395 O O . ALA A 1 207 ? 36.118 47.153 47.307 1.00 15.86 209 ALA A O 1
ATOM 1397 N N . PRO A 1 208 ? 37.536 45.519 46.710 1.00 17.38 210 PRO A N 1
ATOM 1398 C CA . PRO A 1 208 ? 38.340 45.754 47.919 1.00 18.06 210 PRO A CA 1
ATOM 1399 C C . PRO A 1 208 ? 38.984 47.133 47.964 1.00 19.38 210 PRO A C 1
ATOM 1400 O O . PRO A 1 208 ? 39.451 47.559 49.021 1.00 21.31 210 PRO A O 1
ATOM 1404 N N . HIS A 1 209 ? 39.033 47.809 46.827 1.00 16.95 211 HIS A N 1
ATOM 1405 C CA . HIS A 1 209 ? 39.708 49.085 46.724 1.00 17.45 211 HIS A CA 1
ATOM 1406 C C . HIS A 1 209 ? 38.735 50.244 46.651 1.00 17.42 211 HIS A C 1
ATOM 1407 O O . HIS A 1 209 ? 39.133 51.387 46.417 1.00 19.74 211 HIS A O 1
ATOM 1414 N N . LEU A 1 210 ? 37.455 49.947 46.862 1.00 15.50 212 LEU A N 1
ATOM 1415 C CA . LEU A 1 210 ? 36.403 50.953 46.762 1.00 14.83 212 LEU A CA 1
ATOM 1416 C C . LEU A 1 210 ? 35.492 50.870 47.974 1.00 15.20 212 LEU A C 1
ATOM 1417 O O . LEU A 1 210 ? 35.365 49.800 48.565 1.00 16.78 212 LEU A O 1
ATOM 1422 N N . PRO A 1 211 ? 34.857 51.990 48.350 1.00 13.94 213 PRO A N 1
ATOM 1423 C CA . PRO A 1 211 ? 34.023 51.996 49.554 1.00 14.45 213 PRO A CA 1
ATOM 1424 C C . PRO A 1 211 ? 32.565 51.601 49.299 1.00 14.06 213 PRO A C 1
ATOM 1425 O O . PRO A 1 211 ? 31.768 51.577 50.228 1.00 14.85 213 PRO A O 1
ATOM 1429 N N . PHE A 1 212 ? 32.223 51.308 48.048 1.00 13.31 214 PHE A N 1
ATOM 1430 C CA . PHE A 1 212 ? 30.827 51.098 47.676 1.00 13.27 214 PHE A CA 1
ATOM 1431 C C . PHE A 1 212 ? 30.279 49.809 48.254 1.00 14.04 214 PHE A C 1
ATOM 1432 O O . PHE A 1 212 ? 31.013 48.848 48.471 1.00 14.71 214 PHE A O 1
ATOM 1440 N N . GLU A 1 213 ? 28.978 49.814 48.512 1.00 13.96 215 GLU A N 1
ATOM 1441 C CA . GLU A 1 213 ? 28.256 48.617 48.901 1.00 15.30 215 GLU A CA 1
ATOM 1442 C C . GLU A 1 213 ? 27.582 48.090 47.641 1.00 14.55 215 GLU A C 1
ATOM 1443 O O . GLU A 1 213 ? 26.663 48.709 47.127 1.00 15.39 215 GLU A O 1
ATOM 1449 N N . PHE A 1 214 ? 28.052 46.957 47.141 1.00 13.55 216 PHE A N 1
ATOM 1450 C CA . PHE A 1 214 ? 27.517 46.393 45.905 1.00 13.46 216 PHE A CA 1
ATOM 1451 C C . PHE A 1 214 ? 26.372 45.433 46.174 1.00 14.49 216 PHE A C 1
ATOM 1452 O O . PHE A 1 214 ? 26.427 44.623 47.114 1.00 17.72 216 PHE A O 1
ATOM 1460 N N . VAL A 1 215 ? 25.316 45.541 45.377 1.00 13.61 217 VAL A N 1
ATOM 1461 C CA . VAL A 1 215 ? 24.204 44.614 45.379 1.00 13.18 217 VAL A CA 1
ATOM 1462 C C . VAL A 1 215 ? 24.272 43.877 44.042 1.00 13.06 217 VAL A C 1
ATOM 1463 O O . VAL A 1 215 ? 23.961 44.447 42.991 1.00 13.03 217 VAL A O 1
ATOM 1467 N N . ARG A 1 216 ? 24.705 42.624 44.081 1.00 13.54 218 ARG A N 1
ATOM 1468 C CA . ARG A 1 216 ? 25.023 41.886 42.861 1.00 13.51 218 ARG A CA 1
ATOM 1469 C C . ARG A 1 216 ? 23.823 41.126 42.347 1.00 14.18 218 ARG A C 1
ATOM 1470 O O . ARG A 1 216 ? 23.224 40.336 43.072 1.00 16.91 218 ARG A O 1
ATOM 1478 N N . VAL A 1 217 ? 23.484 41.357 41.088 1.00 13.89 219 VAL A N 1
ATOM 1479 C CA . VAL A 1 217 ? 22.387 40.697 40.407 1.00 14.58 219 VAL A CA 1
ATOM 1480 C C . VAL A 1 217 ? 22.946 39.944 39.199 1.00 14.54 219 VAL A C 1
ATOM 1481 O O . VAL A 1 217 ? 23.800 40.466 38.496 1.00 13.76 219 VAL A O 1
ATOM 1485 N N . PHE A 1 218 ? 22.459 38.726 38.968 1.00 12.77 220 PHE A N 1
ATOM 1486 C CA . PHE A 1 218 ? 22.889 37.893 37.831 1.00 13.72 220 PHE A CA 1
ATOM 1487 C C . PHE A 1 218 ? 24.408 37.955 37.661 1.00 14.19 220 PHE A C 1
ATOM 1488 O O . PHE A 1 218 ? 24.939 38.267 36.590 1.00 13.01 220 PHE A O 1
ATOM 1496 N N . HIS A 1 219 ? 25.095 37.650 38.743 1.00 12.97 221 HIS A N 1
ATOM 1497 C CA . HIS A 1 219 ? 26.484 38.024 38.890 1.00 14.12 221 HIS A CA 1
ATOM 1498 C C . HIS A 1 219 ? 27.474 37.011 38.329 1.00 14.77 221 HIS A C 1
ATOM 1499 O O . HIS A 1 219 ? 28.509 37.384 37.789 1.00 16.35 221 HIS A O 1
ATOM 1506 N N . GLU A 1 220 ? 27.170 35.729 38.467 1.00 14.14 222 GLU A N 1
ATOM 1507 C CA . GLU A 1 220 ? 28.116 34.676 38.100 1.00 14.69 222 GLU A CA 1
ATOM 1508 C C . GLU A 1 220 ? 28.205 34.518 36.590 1.00 15.12 222 GLU A C 1
ATOM 1509 O O . GLU A 1 220 ? 27.188 34.463 35.912 1.00 16.70 222 GLU A O 1
ATOM 1515 N N . PRO A 1 221 ? 29.432 34.408 36.053 1.00 15.68 223 PRO A N 1
ATOM 1516 C CA . PRO A 1 221 ? 29.572 34.139 34.625 1.00 16.35 223 PRO A CA 1
ATOM 1517 C C . PRO A 1 221 ? 28.975 32.773 34.308 1.00 18.13 223 PRO A C 1
ATOM 1518 O O . PRO A 1 221 ? 29.270 31.783 34.993 1.00 20.19 223 PRO A O 1
ATOM 1522 N N . ASP A 1 222 ? 28.105 32.732 33.309 1.00 17.36 224 ASP A N 1
ATOM 1523 C CA . ASP A 1 222 ? 27.440 31.493 32.941 1.00 17.98 224 ASP A CA 1
ATOM 1524 C C . ASP A 1 222 ? 26.998 31.569 31.488 1.00 18.31 224 ASP A C 1
ATOM 1525 O O . ASP A 1 222 ? 25.994 32.211 31.171 1.00 18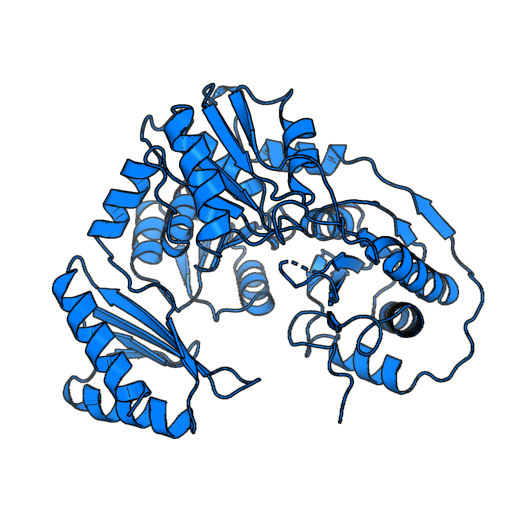.34 224 ASP A O 1
ATOM 1530 N N . GLY A 1 223 ? 27.740 30.899 30.605 1.00 20.39 225 GLY A N 1
ATOM 1531 C CA . GLY A 1 223 ? 27.461 30.938 29.182 1.00 20.61 225 GLY A CA 1
ATOM 1532 C C . GLY A 1 223 ? 26.193 30.220 28.757 1.00 21.25 225 GLY A C 1
ATOM 1533 O O . GLY A 1 223 ? 25.838 30.239 27.586 1.00 22.45 225 GLY A O 1
ATOM 1534 N N . ASN A 1 224 ? 25.505 29.589 29.700 1.00 21.77 226 ASN A N 1
ATOM 1535 C CA . ASN A 1 224 ? 24.189 29.034 29.400 1.00 22.58 226 ASN A CA 1
ATOM 1536 C C . ASN A 1 224 ? 23.079 30.047 29.621 1.00 22.33 226 ASN A C 1
ATOM 1537 O O . ASN A 1 224 ? 21.923 29.813 29.263 1.00 25.06 226 ASN A O 1
ATOM 1542 N N . PHE A 1 225 ? 23.455 31.179 30.205 1.00 20.50 227 PHE A N 1
ATOM 1543 C CA . PHE A 1 225 ? 22.558 32.314 30.384 1.00 21.13 227 PHE A CA 1
ATOM 1544 C C . PHE A 1 225 ? 21.179 31.964 30.929 1.00 23.22 227 PHE A C 1
ATOM 1545 O O . PHE A 1 225 ? 20.174 32.191 30.259 1.00 22.77 227 PHE A O 1
ATOM 1553 N N . PRO A 1 226 ? 21.138 31.449 32.167 1.00 21.28 228 PRO A N 1
ATOM 1554 C CA . PRO A 1 226 ? 19.870 31.045 32.786 1.00 22.48 228 PRO A CA 1
ATOM 1555 C C . PRO A 1 226 ? 18.881 32.201 32.931 1.00 26.11 228 PRO A C 1
ATOM 1556 O O . PRO A 1 226 ? 17.682 31.961 33.067 1.00 31.30 228 PRO A O 1
ATOM 1560 N N . ASN A 1 227 ? 19.370 33.436 32.891 1.00 20.42 229 ASN A N 1
ATOM 1561 C CA . ASN A 1 227 ? 18.508 34.588 33.080 1.00 21.22 229 ASN A CA 1
ATOM 1562 C C . ASN A 1 227 ? 18.346 35.409 31.820 1.00 22.15 229 ASN A C 1
ATOM 1563 O O . ASN A 1 227 ? 17.898 36.551 31.873 1.00 27.63 229 ASN A O 1
ATOM 1568 N N . GLY A 1 228 ? 18.714 34.818 30.690 1.00 21.52 230 GLY A N 1
ATOM 1569 C CA . GLY A 1 228 ? 18.590 35.500 29.419 1.00 21.96 230 GLY A CA 1
ATOM 1570 C C . GLY A 1 228 ? 19.923 36.016 28.920 1.00 21.12 230 GLY A C 1
ATOM 1571 O O . GLY A 1 228 ? 20.857 36.226 29.698 1.00 19.29 230 GLY A O 1
ATOM 1572 N N . ILE A 1 229 ? 20.014 36.213 27.611 1.00 19.89 231 ILE A N 1
ATOM 1573 C CA . ILE A 1 229 ? 21.241 36.723 27.027 1.00 20.54 231 ILE A CA 1
ATOM 1574 C C . ILE A 1 229 ? 21.506 38.130 27.547 1.00 18.90 231 ILE A C 1
ATOM 1575 O O . ILE A 1 229 ? 20.586 38.898 27.790 1.00 19.25 231 ILE A O 1
ATOM 1580 N N . PRO A 1 230 ? 22.781 38.473 27.735 1.00 19.91 232 PRO A N 1
ATOM 1581 C CA . PRO A 1 230 ? 23.182 39.731 28.365 1.00 24.14 232 PRO A CA 1
ATOM 1582 C C . PRO A 1 230 ? 22.952 40.969 27.476 1.00 23.20 232 PRO A C 1
ATOM 1583 O O . PRO A 1 230 ? 23.871 41.390 26.764 1.00 24.43 232 PRO A O 1
ATOM 1587 N N . ASN A 1 231 ? 21.753 41.554 27.561 1.00 22.75 233 ASN A N 1
ATOM 1588 C CA . ASN A 1 231 ? 21.362 42.731 26.775 1.00 20.86 233 ASN A CA 1
ATOM 1589 C C . ASN A 1 231 ? 20.422 43.663 27.554 1.00 23.91 233 ASN A C 1
ATOM 1590 O O . ASN A 1 231 ? 19.204 43.496 27.523 1.00 21.13 233 ASN A O 1
ATOM 1595 N N . PRO A 1 232 ? 20.976 44.659 28.258 1.00 19.94 234 PRO A N 1
ATOM 1596 C CA . PRO A 1 232 ? 20.151 45.506 29.128 1.00 20.18 234 PRO A CA 1
ATOM 1597 C C . PRO A 1 232 ? 19.146 46.390 28.401 1.00 24.21 234 PRO A C 1
ATOM 1598 O O . PRO A 1 232 ? 18.326 47.037 29.055 1.00 25.06 234 PRO A O 1
ATOM 1602 N N . LEU A 1 233 ? 19.193 46.419 27.073 1.00 22.54 235 LEU A N 1
ATOM 1603 C CA . LEU A 1 233 ? 18.235 47.226 26.323 1.00 25.14 235 LEU A CA 1
ATOM 1604 C C . LEU A 1 233 ? 16.858 46.579 26.244 1.00 28.39 235 LEU A C 1
ATOM 1605 O O . LEU A 1 233 ? 15.862 47.262 26.002 1.00 33.89 235 LEU A O 1
ATOM 1610 N N . LEU A 1 234 ? 16.806 45.268 26.447 1.00 23.14 236 LEU A N 1
ATOM 1611 C CA . LEU A 1 234 ? 15.534 44.550 26.450 1.00 25.29 236 LEU A CA 1
ATOM 1612 C C . LEU A 1 234 ? 14.785 44.887 27.735 1.00 26.35 236 LEU A C 1
ATOM 1613 O O . LEU A 1 234 ? 15.331 44.706 28.818 1.00 24.64 236 LEU A O 1
ATOM 1618 N N . PRO A 1 235 ? 13.530 45.372 27.621 1.00 29.01 237 PRO A N 1
ATOM 1619 C CA . PRO A 1 235 ? 12.730 45.765 28.791 1.00 28.20 237 PRO A CA 1
ATOM 1620 C C . PRO A 1 235 ? 12.703 44.719 29.907 1.00 28.85 237 PRO A C 1
ATOM 1621 O O . PRO A 1 235 ? 12.784 45.091 31.078 1.00 25.77 237 PRO A O 1
ATOM 1625 N N . GLU A 1 236 ? 12.624 43.435 29.567 1.00 27.98 238 GLU A N 1
ATOM 1626 C CA . GLU A 1 236 ? 12.592 42.405 30.603 1.00 32.31 238 GLU A CA 1
ATOM 1627 C C . GLU A 1 236 ? 13.892 42.356 31.419 1.00 31.68 238 GLU A C 1
ATOM 1628 O O . GLU A 1 236 ? 13.865 42.139 32.635 1.00 31.18 238 GLU A O 1
ATOM 1634 N N . ASN A 1 237 ? 15.023 42.578 30.751 1.00 28.42 239 ASN A N 1
ATOM 1635 C CA . ASN A 1 237 ? 16.331 42.552 31.408 1.00 25.14 239 ASN A CA 1
ATOM 1636 C C . ASN A 1 237 ? 16.601 43.835 32.192 1.00 21.48 239 ASN A C 1
ATOM 1637 O O . ASN A 1 237 ? 17.206 43.824 33.266 1.00 20.95 239 ASN A O 1
ATOM 1642 N N . ARG A 1 238 ? 16.166 44.937 31.602 1.00 20.87 240 ARG A N 1
ATOM 1643 C CA . ARG A 1 238 ? 16.134 46.250 32.227 1.00 19.60 240 ARG A CA 1
ATOM 1644 C C . ARG A 1 238 ? 15.430 46.186 33.582 1.00 20.36 240 ARG A C 1
ATOM 1645 O O . ARG A 1 238 ? 15.904 46.741 34.576 1.00 18.21 240 ARG A O 1
ATOM 1653 N N . ASP A 1 239 ? 14.304 45.490 33.634 1.00 19.48 241 ASP A N 1
ATOM 1654 C CA . ASP A 1 239 ? 13.491 45.484 34.839 1.00 19.42 241 ASP A CA 1
ATOM 1655 C C . ASP A 1 239 ? 14.149 44.766 36.030 1.00 18.40 241 ASP A C 1
ATOM 1656 O O . ASP A 1 239 ? 13.861 45.093 37.178 1.00 18.09 241 ASP A O 1
ATOM 1661 N N . ALA A 1 240 ? 15.025 43.799 35.777 1.00 17.51 242 ALA A N 1
ATOM 1662 C CA . ALA A 1 240 ? 15.733 43.135 36.866 1.00 15.90 242 ALA A CA 1
ATOM 1663 C C . ALA A 1 240 ? 16.653 44.110 37.598 1.00 14.68 242 ALA A C 1
ATOM 1664 O O . ALA A 1 240 ? 16.745 44.086 38.828 1.00 15.15 242 ALA A O 1
ATOM 1666 N N . THR A 1 241 ? 17.313 44.987 36.854 1.00 13.81 243 THR A N 1
ATOM 1667 C CA . THR A 1 241 ? 18.180 45.978 37.476 1.00 13.38 243 THR A CA 1
ATOM 1668 C C . THR A 1 241 ? 17.330 47.013 38.203 1.00 14.04 243 THR A C 1
ATOM 1669 O O . THR A 1 241 ? 17.613 47.364 39.354 1.00 12.99 243 THR A O 1
ATOM 1673 N N . ALA A 1 242 ? 16.259 47.470 37.551 1.00 13.31 244 ALA A N 1
ATOM 1674 C CA . ALA A 1 242 ? 15.393 48.495 38.123 1.00 14.65 244 ALA A CA 1
ATOM 1675 C C . ALA A 1 242 ? 14.796 48.018 39.434 1.00 15.88 244 ALA A C 1
ATOM 1676 O O . ALA A 1 242 ? 14.756 48.767 40.420 1.00 14.23 244 ALA A O 1
ATOM 1678 N N . LYS A 1 243 ? 14.348 46.765 39.454 1.00 14.16 245 LYS A N 1
ATOM 1679 C CA . LYS A 1 243 ? 13.707 46.207 40.642 1.00 15.45 245 LYS A CA 1
ATOM 1680 C C . LYS A 1 243 ? 14.694 46.126 41.797 1.00 14.17 245 LYS A C 1
ATOM 1681 O O . LYS A 1 243 ? 14.355 46.429 42.935 1.00 14.26 245 LYS A O 1
ATOM 1687 N N . ALA A 1 244 ? 15.916 45.701 41.504 1.00 13.17 246 ALA A N 1
ATOM 1688 C CA . ALA A 1 244 ? 16.935 45.614 42.543 1.00 13.85 246 ALA A CA 1
ATOM 1689 C C . ALA A 1 244 ? 17.280 46.986 43.115 1.00 13.15 246 ALA A C 1
ATOM 1690 O O . ALA A 1 244 ? 17.491 47.122 44.311 1.00 13.08 246 ALA A O 1
ATOM 1692 N N . VAL A 1 245 ? 17.351 47.999 42.258 1.00 12.48 247 VAL A N 1
ATOM 1693 C CA . VAL A 1 245 ? 17.607 49.352 42.745 1.00 12.35 247 VAL A CA 1
ATOM 1694 C C . VAL A 1 245 ? 16.510 49.796 43.717 1.00 13.23 247 VAL A C 1
ATOM 1695 O O . VAL A 1 245 ? 16.779 50.243 44.842 1.00 13.75 247 VAL A O 1
ATOM 1699 N N . LYS A 1 246 ? 15.265 49.644 43.284 1.00 13.58 248 LYS A N 1
ATOM 1700 C CA . LYS A 1 246 ? 14.136 50.102 44.070 1.00 14.95 248 LYS A CA 1
ATOM 1701 C C . LYS A 1 246 ? 14.030 49.317 45.373 1.00 15.18 248 LYS A C 1
ATOM 1702 O O . LYS A 1 246 ? 13.813 49.909 46.437 1.00 16.69 248 LYS A O 1
ATOM 1708 N N . ASP A 1 247 ? 14.196 47.995 45.306 1.00 14.83 249 ASP A N 1
ATOM 1709 C CA . ASP A 1 247 ? 13.964 47.151 46.476 1.00 16.20 249 ASP A CA 1
ATOM 1710 C C . ASP A 1 247 ? 15.059 47.328 47.517 1.00 16.34 249 ASP A C 1
ATOM 1711 O O . ASP A 1 247 ? 14.845 47.040 48.698 1.00 19.55 249 ASP A O 1
ATOM 1716 N N . ASN A 1 248 ? 16.228 47.795 47.089 1.00 15.36 250 ASN A N 1
ATOM 1717 C CA . ASN A 1 248 ? 17.370 47.915 47.989 1.00 15.20 250 ASN A CA 1
ATOM 1718 C C . ASN A 1 248 ? 17.722 49.338 48.371 1.00 15.56 250 ASN A C 1
ATOM 1719 O O . ASN A 1 248 ? 18.661 49.556 49.131 1.00 17.56 250 ASN A O 1
ATOM 1724 N N . GLY A 1 249 ? 16.985 50.299 47.836 1.00 14.48 251 GLY A N 1
ATOM 1725 C CA . GLY A 1 249 ? 17.283 51.698 48.096 1.00 15.50 251 GLY A CA 1
ATOM 1726 C C . GLY A 1 249 ? 18.672 52.070 47.624 1.00 14.21 251 GLY A C 1
ATOM 1727 O O . GLY A 1 249 ? 19.406 52.797 48.306 1.00 16.93 251 GLY A O 1
ATOM 1728 N N . ALA A 1 250 ? 19.059 51.561 46.465 1.00 12.82 252 ALA A N 1
ATOM 1729 C CA . ALA A 1 250 ? 20.378 51.872 45.952 1.00 12.03 252 ALA A CA 1
ATOM 1730 C C . ALA A 1 250 ? 20.468 53.298 45.427 1.00 11.94 252 ALA A C 1
ATOM 1731 O O . ALA A 1 250 ? 19.469 53.880 45.011 1.00 13.37 252 ALA A O 1
ATOM 1733 N N . ASP A 1 251 ? 21.676 53.859 45.455 1.00 11.74 253 ASP A N 1
ATOM 1734 C CA . ASP A 1 251 ? 21.924 55.168 44.863 1.00 12.00 253 ASP A CA 1
ATOM 1735 C C . ASP A 1 251 ? 21.735 55.138 43.358 1.00 11.45 253 ASP A C 1
ATOM 1736 O O . ASP A 1 251 ? 21.159 56.060 42.783 1.00 12.72 253 ASP A O 1
ATOM 1741 N N . PHE A 1 252 ? 22.245 54.090 42.719 1.00 11.24 254 PHE A N 1
ATOM 1742 C CA . PHE A 1 252 ? 21.977 53.853 41.305 1.00 11.09 254 PHE A CA 1
ATOM 1743 C C . PHE A 1 252 ? 22.312 52.419 40.956 1.00 10.99 254 PHE A C 1
ATOM 1744 O O . PHE A 1 252 ? 22.816 51.669 41.806 1.00 11.35 254 PHE A O 1
ATOM 1752 N N . GLY A 1 253 ? 21.995 52.026 39.725 1.00 10.92 255 GLY A N 1
ATOM 1753 C CA . GLY A 1 253 ? 22.263 50.682 39.253 1.00 10.96 255 GLY A CA 1
ATOM 1754 C C . GLY A 1 253 ? 23.034 50.737 37.955 1.00 11.18 255 GLY A C 1
ATOM 1755 O O . GLY A 1 253 ? 22.930 51.701 37.188 1.00 10.57 255 GLY A O 1
ATOM 1756 N N . ILE A 1 254 ? 23.819 49.698 37.714 1.00 10.60 256 ILE A N 1
ATOM 1757 C CA . ILE A 1 254 ? 24.645 49.585 36.526 1.00 10.44 256 ILE A CA 1
ATOM 1758 C C . ILE A 1 254 ? 24.468 48.191 35.958 1.00 11.15 256 ILE A C 1
ATOM 1759 O O . ILE A 1 254 ? 24.510 47.206 36.696 1.00 11.97 256 ILE A O 1
ATOM 1764 N N . ALA A 1 255 ? 24.242 48.091 34.654 1.00 10.55 257 ALA A N 1
ATOM 1765 C CA . ALA A 1 255 ? 24.189 46.801 33.974 1.00 11.22 257 ALA A CA 1
ATOM 1766 C C . ALA A 1 255 ? 25.126 46.830 32.781 1.00 11.11 257 ALA A C 1
ATOM 1767 O O . ALA A 1 255 ? 25.414 47.898 32.231 1.00 12.45 257 ALA A O 1
ATOM 1769 N N . TRP A 1 256 ? 25.602 45.658 32.375 1.00 11.15 258 TRP A N 1
ATOM 1770 C CA . TRP A 1 256 ? 26.526 45.576 31.240 1.00 11.29 258 TRP A CA 1
ATOM 1771 C C . TRP A 1 256 ? 26.071 44.548 30.230 1.00 12.39 258 TRP A C 1
ATOM 1772 O O . TRP A 1 256 ? 25.353 43.611 30.563 1.00 13.35 258 TRP A O 1
ATOM 1783 N N . ASP A 1 257 ? 26.501 44.705 28.983 1.00 11.50 259 ASP A N 1
ATOM 1784 C CA . ASP A 1 257 ? 26.410 43.603 28.035 1.00 12.31 259 ASP A CA 1
ATOM 1785 C C . ASP A 1 257 ? 27.447 42.515 28.345 1.00 12.17 259 ASP A C 1
ATOM 1786 O O . ASP A 1 257 ? 28.242 42.666 29.281 1.00 12.82 259 ASP A O 1
ATOM 1791 N N . GLY A 1 258 ? 27.430 41.413 27.602 1.00 12.93 260 GLY A N 1
ATOM 1792 C CA . GLY A 1 258 ? 28.192 40.248 28.013 1.00 13.46 260 GLY A CA 1
ATOM 1793 C C . GLY A 1 258 ? 29.693 40.445 28.077 1.00 13.42 260 GLY A C 1
ATOM 1794 O O . GLY A 1 258 ? 30.367 39.866 28.938 1.00 13.43 260 GLY A O 1
ATOM 1795 N N . ASP A 1 259 ? 30.218 41.224 27.133 1.00 12.49 261 ASP A N 1
ATOM 1796 C CA . ASP A 1 259 ? 31.657 41.493 27.059 1.00 12.07 261 ASP A CA 1
ATOM 1797 C C . ASP A 1 259 ? 32.014 42.828 27.714 1.00 11.56 261 ASP A C 1
ATOM 1798 O O . ASP A 1 259 ? 33.161 43.278 27.644 1.00 11.65 261 ASP A O 1
ATOM 1803 N N . PHE A 1 260 ? 30.997 43.430 28.331 1.00 11.37 262 PHE A N 1
ATOM 1804 C CA . PHE A 1 260 ? 31.051 44.635 29.149 1.00 11.18 262 PHE A CA 1
ATOM 1805 C C . PHE A 1 260 ? 31.732 45.877 28.584 1.00 11.40 262 PHE A C 1
ATOM 1806 O O . PHE A 1 260 ? 32.188 46.745 29.338 1.00 12.34 262 PHE A O 1
ATOM 1814 N N . ASP A 1 261 ? 31.752 46.012 27.259 1.00 11.27 263 ASP A N 1
ATOM 1815 C CA . ASP A 1 261 ? 32.192 47.282 26.689 1.00 11.16 263 ASP A CA 1
ATOM 1816 C C . ASP A 1 261 ? 31.073 48.306 26.582 1.00 11.24 263 ASP A C 1
ATOM 1817 O O . ASP A 1 261 ? 31.323 49.445 26.205 1.00 11.70 263 ASP A O 1
ATOM 1822 N N . ARG A 1 262 ? 29.858 47.920 26.976 1.00 11.24 264 ARG A N 1
ATOM 1823 C CA . ARG A 1 262 ? 28.761 48.870 27.152 1.00 11.51 264 ARG A CA 1
ATOM 1824 C C . ARG A 1 262 ? 28.202 48.742 28.556 1.00 12.30 264 ARG A C 1
ATOM 1825 O O . ARG A 1 262 ? 28.001 47.634 29.073 1.00 12.84 264 ARG A O 1
ATOM 1833 N N . CYS A 1 263 ? 27.949 49.888 29.160 1.00 12.07 265 CYS A N 1
ATOM 1834 C CA . CYS A 1 263 ? 27.274 49.900 30.441 1.00 12.76 265 CYS A CA 1
ATOM 1835 C C . CYS A 1 263 ? 26.038 50.780 30.368 1.00 11.45 265 CYS A C 1
ATOM 1836 O O . CYS A 1 263 ? 25.912 51.641 29.497 1.00 13.01 265 CYS A O 1
ATOM 1839 N N . PHE A 1 264 ? 25.109 50.530 31.273 1.00 10.64 266 PHE A N 1
ATOM 1840 C CA . PHE A 1 264 ? 23.769 51.098 31.237 1.00 10.73 266 PHE A CA 1
ATOM 1841 C C . PHE A 1 264 ? 23.410 51.483 32.656 1.00 11.36 266 PHE A C 1
ATOM 1842 O O . PHE A 1 264 ? 23.664 50.712 33.585 1.00 12.30 266 PHE A O 1
ATOM 1850 N N . PHE A 1 265 ? 22.790 52.644 32.821 1.00 10.95 267 PHE A N 1
ATOM 1851 C CA . PHE A 1 265 ? 22.573 53.224 34.138 1.00 10.65 267 PHE A CA 1
ATOM 1852 C C . PHE A 1 265 ? 21.110 53.327 34.492 1.00 11.94 267 PHE A C 1
ATOM 1853 O O . PHE A 1 265 ? 20.260 53.595 33.622 1.00 12.44 267 PHE A O 1
ATOM 1861 N N . PHE A 1 266 ? 20.837 53.133 35.777 1.00 10.83 268 PHE A N 1
ATOM 1862 C CA . PHE A 1 266 ? 19.497 53.246 36.351 1.00 11.09 268 PHE A CA 1
ATOM 1863 C C . PHE A 1 266 ? 19.574 54.166 37.548 1.00 11.15 268 PHE A C 1
ATOM 1864 O O . PHE A 1 266 ? 20.440 53.970 38.411 1.00 12.49 268 PHE A O 1
ATOM 1872 N N . ASP A 1 267 ? 18.734 55.190 37.603 1.00 12.18 269 ASP A N 1
ATOM 1873 C CA . ASP A 1 267 ? 18.789 56.074 38.753 1.00 12.23 269 ASP A CA 1
ATOM 1874 C C . ASP A 1 267 ? 18.098 55.447 39.978 1.00 12.34 269 ASP A C 1
ATOM 1875 O O . ASP A 1 267 ? 17.582 54.319 39.902 1.00 12.06 269 ASP A O 1
ATOM 1880 N N . HIS A 1 268 ? 18.079 56.167 41.093 1.00 12.63 270 HIS A N 1
ATOM 1881 C CA . HIS A 1 268 ? 17.585 55.589 42.345 1.00 12.21 270 HIS A CA 1
ATOM 1882 C C . HIS A 1 268 ? 16.098 55.268 42.284 1.00 13.27 270 HIS A C 1
ATOM 1883 O O . HIS A 1 268 ? 15.591 54.553 43.160 1.00 14.96 270 HIS A O 1
ATOM 1890 N N . THR A 1 269 ? 15.391 55.799 41.285 1.00 12.81 271 THR A N 1
ATOM 1891 C CA . THR A 1 269 ? 13.963 55.515 41.132 1.00 14.89 271 THR A CA 1
ATOM 1892 C C . THR A 1 269 ? 13.748 54.275 40.281 1.00 16.28 271 THR A C 1
ATOM 1893 O O . THR A 1 269 ? 12.621 53.833 40.088 1.00 18.08 271 THR A O 1
ATOM 1897 N N . GLY A 1 270 ? 14.837 53.722 39.767 1.00 13.51 272 GLY A N 1
ATOM 1898 C CA . GLY A 1 270 ? 14.760 52.580 38.871 1.00 15.04 272 GLY A CA 1
ATOM 1899 C C . GLY A 1 270 ? 14.667 52.950 37.401 1.00 14.10 272 GLY A C 1
ATOM 1900 O O . GLY A 1 270 ? 14.658 52.071 36.549 1.00 16.27 272 GLY A O 1
ATOM 1901 N N . ARG A 1 271 ? 14.603 54.245 37.106 1.00 13.92 273 ARG A N 1
ATOM 1902 C CA . ARG A 1 271 ? 14.495 54.714 35.728 1.00 13.82 273 ARG A CA 1
ATOM 1903 C C . ARG A 1 271 ? 15.776 54.434 34.938 1.00 13.98 273 ARG A C 1
ATOM 1904 O O . ARG A 1 271 ? 16.873 54.774 35.379 1.00 14.03 273 ARG A O 1
ATOM 1912 N N . PHE A 1 272 ? 15.621 53.803 33.779 1.00 12.79 274 PHE A N 1
ATOM 1913 C CA . PHE A 1 272 ? 16.735 53.571 32.867 1.00 14.27 274 PHE A CA 1
ATOM 1914 C C . PHE A 1 272 ? 17.121 54.871 32.173 1.00 15.24 274 PHE A C 1
ATOM 1915 O O . PHE A 1 272 ? 16.275 55.533 31.584 1.00 19.14 274 PHE A O 1
ATOM 1923 N N . ILE A 1 273 ? 18.384 55.250 32.250 1.00 14.35 275 ILE A N 1
ATOM 1924 C CA . ILE A 1 273 ? 18.825 56.528 31.699 1.00 14.37 275 ILE A CA 1
ATOM 1925 C C . ILE A 1 273 ? 19.131 56.419 30.199 1.00 14.29 275 ILE A C 1
ATOM 1926 O O . ILE A 1 273 ? 19.914 55.554 29.768 1.00 15.29 275 ILE A O 1
ATOM 1931 N N . GLU A 1 274 ? 18.498 57.283 29.406 1.00 13.82 276 GLU A N 1
ATOM 1932 C CA . GLU A 1 274 ? 18.806 57.359 27.978 1.00 12.84 276 GLU A CA 1
ATOM 1933 C C . GLU A 1 274 ? 20.273 57.739 27.753 1.00 10.82 276 GLU A C 1
ATOM 1934 O O . GLU A 1 274 ? 20.785 58.714 28.317 1.00 11.86 276 GLU A O 1
ATOM 1940 N N . GLY A 1 275 ? 20.941 56.956 26.914 1.00 12.08 277 GLY A N 1
ATOM 1941 C CA . GLY A 1 275 ? 22.374 57.088 26.738 1.00 13.21 277 GLY A CA 1
ATOM 1942 C C . GLY A 1 275 ? 22.862 58.453 26.286 1.00 11.96 277 GLY A C 1
ATOM 1943 O O . GLY A 1 275 ? 23.985 58.840 26.600 1.00 12.25 277 GLY A O 1
ATOM 1944 N N . TYR A 1 276 ? 22.034 59.183 25.544 1.00 13.20 278 TYR A N 1
ATOM 1945 C CA . TYR A 1 276 ? 22.401 60.534 25.128 1.00 11.89 278 TYR A CA 1
ATOM 1946 C C . TYR A 1 276 ? 22.918 61.364 26.290 1.00 11.40 278 TYR A C 1
ATOM 1947 O O . TYR A 1 276 ? 23.934 62.059 26.188 1.00 11.07 278 TYR A O 1
ATOM 1956 N N . TYR A 1 277 ? 22.212 61.315 27.419 1.00 11.58 279 TYR A N 1
ATOM 1957 C CA . TYR A 1 277 ? 22.528 62.200 28.532 1.00 10.82 279 TYR A CA 1
ATOM 1958 C C . TYR A 1 277 ? 23.831 61.839 29.237 1.00 10.94 279 TYR A C 1
ATOM 1959 O O . TYR A 1 277 ? 24.438 62.679 29.877 1.00 11.91 279 TYR A O 1
ATOM 1968 N N . LEU A 1 278 ? 24.268 60.603 29.079 1.00 12.50 280 LEU A N 1
ATOM 1969 C CA . LEU A 1 278 ? 25.539 60.207 29.673 1.00 12.47 280 LEU A CA 1
ATOM 1970 C C . LEU A 1 278 ? 26.722 60.869 28.989 1.00 11.68 280 LEU A C 1
ATOM 1971 O O . LEU A 1 278 ? 27.759 61.041 29.618 1.00 12.22 280 LEU A O 1
ATOM 1976 N N . VAL A 1 279 ? 26.584 61.245 27.717 1.00 11.30 281 VAL A N 1
ATOM 1977 C CA . VAL A 1 279 ? 27.723 61.856 27.025 1.00 11.76 281 VAL A CA 1
ATOM 1978 C C . VAL A 1 279 ? 28.080 63.194 27.702 1.00 11.55 281 VAL A C 1
ATOM 1979 O O . VAL A 1 279 ? 29.237 63.445 28.059 1.00 12.60 281 VAL A O 1
ATOM 1983 N N . GLY A 1 280 ? 27.070 64.039 27.912 1.00 11.64 282 GLY A N 1
ATOM 1984 C CA . GLY A 1 280 ? 27.292 65.317 28.579 1.00 13.11 282 GLY A CA 1
ATOM 1985 C C . GLY A 1 280 ? 27.761 65.178 30.020 1.00 13.42 282 GLY A C 1
ATOM 1986 O O . GLY A 1 280 ? 28.611 65.941 30.487 1.00 13.49 282 GLY A O 1
ATOM 1987 N N . LEU A 1 281 ? 27.204 64.194 30.712 1.00 11.88 283 LEU A N 1
ATOM 1988 C CA . LEU A 1 281 ? 27.551 63.965 32.107 1.00 13.68 283 LEU A CA 1
ATOM 1989 C C . LEU A 1 281 ? 28.998 63.487 32.234 1.00 13.57 283 LEU A C 1
ATOM 1990 O O . LEU A 1 281 ? 29.763 63.993 33.054 1.00 14.17 283 LEU A O 1
ATOM 1995 N N . LEU A 1 282 ? 29.388 62.516 31.411 1.00 11.57 284 LEU A N 1
ATOM 1996 C CA . LEU A 1 282 ? 30.778 62.046 31.430 1.00 11.90 284 LEU A CA 1
ATOM 1997 C C . LEU A 1 282 ? 31.757 63.130 30.980 1.00 12.96 284 LEU A C 1
ATOM 1998 O O . LEU A 1 282 ? 32.850 63.247 31.534 1.00 15.03 284 LEU A O 1
ATOM 2003 N N . ALA A 1 283 ? 31.358 63.953 30.015 1.00 12.73 285 ALA A N 1
ATOM 2004 C CA . ALA A 1 283 ? 32.195 65.084 29.614 1.00 15.09 285 ALA A CA 1
ATOM 2005 C C . ALA A 1 283 ? 32.455 66.018 30.785 1.00 16.61 285 ALA A C 1
ATOM 2006 O O . ALA A 1 283 ? 33.588 66.473 30.992 1.00 17.55 285 ALA A O 1
ATOM 2008 N N . GLN A 1 284 ? 31.413 66.298 31.553 1.00 16.76 286 GLN A N 1
ATOM 2009 C CA . GLN A 1 284 ? 31.583 67.108 32.761 1.00 22.34 286 GLN A CA 1
ATOM 2010 C C . GLN A 1 284 ? 32.605 66.471 33.699 1.00 22.57 286 GLN A C 1
ATOM 2011 O O . GLN A 1 284 ? 33.520 67.138 34.197 1.00 23.24 286 GLN A O 1
ATOM 2017 N N . ALA A 1 285 ? 32.441 65.179 33.959 1.00 17.71 287 ALA A N 1
ATOM 2018 C CA . ALA A 1 285 ? 33.337 64.483 34.871 1.00 17.60 287 ALA A CA 1
ATOM 2019 C C . ALA A 1 285 ? 34.796 64.539 34.405 1.00 19.73 287 ALA A C 1
ATOM 2020 O O . ALA A 1 285 ? 35.706 64.780 35.208 1.00 21.28 287 ALA A O 1
ATOM 2022 N N . ILE A 1 286 ? 35.025 64.327 33.113 1.00 17.39 288 ILE A N 1
ATOM 2023 C CA . ILE A 1 286 ? 36.379 64.276 32.571 1.00 19.18 288 ILE A CA 1
ATOM 2024 C C . ILE A 1 286 ? 37.037 65.654 32.492 1.00 19.21 288 ILE A C 1
ATOM 2025 O O . ILE A 1 286 ? 38.232 65.798 32.766 1.00 18.39 288 ILE A O 1
ATOM 2030 N N . LEU A 1 287 ? 36.253 66.661 32.122 1.00 18.04 289 LEU A N 1
ATOM 2031 C CA . LEU A 1 287 ? 36.786 68.007 31.942 1.00 20.14 289 LEU A CA 1
ATOM 2032 C C . LEU A 1 287 ? 37.212 68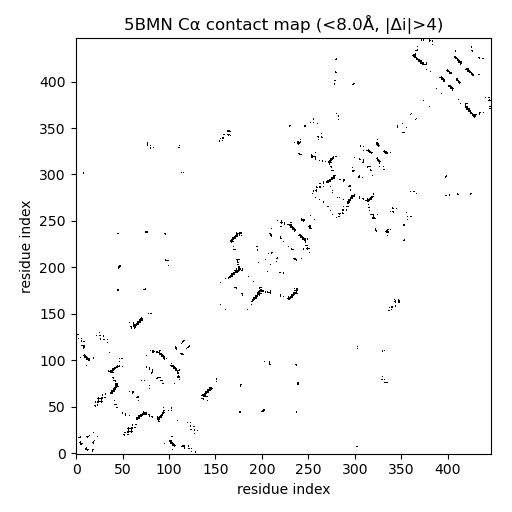.616 33.272 1.00 21.14 289 LEU A C 1
ATOM 2033 O O . LEU A 1 287 ? 38.063 69.502 33.315 1.00 21.33 289 LEU A O 1
ATOM 2038 N N . ALA A 1 288 ? 36.643 68.119 34.363 1.00 19.44 290 ALA A N 1
ATOM 2039 C CA . ALA A 1 288 ? 37.104 68.531 35.686 1.00 21.65 290 ALA A CA 1
ATOM 2040 C C . ALA A 1 288 ? 38.544 68.065 35.921 1.00 23.95 290 ALA A C 1
ATOM 2041 O O . ALA A 1 288 ? 39.290 68.681 36.683 1.00 26.53 290 ALA A O 1
ATOM 2043 N N . LYS A 1 289 ? 38.932 66.975 35.267 1.00 23.74 291 LYS A N 1
ATOM 2044 C CA . LYS A 1 289 ? 40.267 66.400 35.430 1.00 25.27 291 LYS A CA 1
ATOM 2045 C C . LYS A 1 289 ? 41.239 66.923 34.381 1.00 29.53 291 LYS A C 1
ATOM 2046 O O . LYS A 1 289 ? 42.440 67.015 34.624 1.00 31.95 291 LYS A O 1
ATOM 2052 N N . GLN A 1 290 ? 40.708 67.244 33.208 1.00 28.76 292 GLN A N 1
ATOM 2053 C CA . GLN A 1 290 ? 41.513 67.678 32.076 1.00 27.64 292 GLN A CA 1
ATOM 2054 C C . GLN A 1 290 ? 40.909 68.946 31.497 1.00 29.70 292 GLN A C 1
ATOM 2055 O O . GLN A 1 290 ? 40.273 68.900 30.444 1.00 26.90 292 GLN A O 1
ATOM 2061 N N . PRO A 1 291 ? 41.110 70.087 32.179 1.00 28.07 293 PRO A N 1
ATOM 2062 C CA . PRO A 1 291 ? 40.466 71.351 31.805 1.00 26.59 293 PRO A CA 1
ATOM 2063 C C . PRO A 1 291 ? 40.782 71.789 30.378 1.00 28.26 293 PRO A C 1
ATOM 2064 O O . PRO A 1 291 ? 41.917 71.659 29.918 1.00 27.90 293 PRO A O 1
ATOM 2068 N N . GLY A 1 292 ? 39.761 72.281 29.683 1.00 22.76 294 GLY A N 1
ATOM 2069 C CA . GLY A 1 292 ? 39.933 72.832 28.354 1.00 20.44 294 GLY A CA 1
ATOM 2070 C C . GLY A 1 292 ? 40.044 71.787 27.262 1.00 20.76 294 GLY A C 1
ATOM 2071 O O . GLY A 1 292 ? 40.304 72.119 26.112 1.00 20.99 294 GLY A O 1
ATOM 2072 N N . GLY A 1 293 ? 39.842 70.525 27.615 1.00 19.20 295 GLY A N 1
ATOM 2073 C CA . GLY A 1 293 ? 39.975 69.449 26.655 1.00 18.64 295 GLY A CA 1
ATOM 2074 C C . GLY A 1 293 ? 38.910 69.436 25.575 1.00 17.08 295 GLY A C 1
ATOM 2075 O O . GLY A 1 293 ? 37.843 70.048 25.705 1.00 17.39 295 GLY A O 1
ATOM 2076 N N . LYS A 1 294 ? 39.210 68.729 24.497 1.00 17.02 296 LYS A N 1
ATOM 2077 C CA . LYS A 1 294 ? 38.234 68.488 23.458 1.00 16.77 296 LYS A CA 1
ATOM 2078 C C . LYS A 1 294 ? 37.459 67.216 23.750 1.00 14.37 296 LYS A C 1
ATOM 2079 O O . LYS A 1 294 ? 38.007 66.237 24.276 1.00 15.52 296 LYS A O 1
ATOM 2085 N N . VAL A 1 295 ? 36.178 67.235 23.399 1.00 13.66 297 VAL A N 1
ATOM 2086 C CA . VAL A 1 295 ? 35.288 66.101 23.587 1.00 13.23 297 VAL A CA 1
ATOM 2087 C C . VAL A 1 295 ? 34.616 65.807 22.259 1.00 13.14 297 VAL A C 1
ATOM 2088 O O . VAL A 1 295 ? 33.972 66.699 21.677 1.00 13.50 297 VAL A O 1
ATOM 2092 N N . VAL A 1 296 ? 34.780 64.586 21.755 1.00 11.15 298 VAL A N 1
ATOM 2093 C CA . VAL A 1 296 ? 34.199 64.207 20.477 1.00 11.43 298 VAL A CA 1
ATOM 2094 C C . VAL A 1 296 ? 32.826 63.615 20.733 1.00 11.11 298 VAL A C 1
ATOM 2095 O O . VAL A 1 296 ? 32.623 62.873 21.691 1.00 11.54 298 VAL A O 1
ATOM 2099 N N . HIS A 1 297 ? 31.874 63.978 19.881 1.00 10.74 299 HIS A N 1
ATOM 2100 C CA . HIS A 1 297 ? 30.527 63.444 19.992 1.00 11.23 299 HIS A CA 1
ATOM 2101 C C . HIS A 1 297 ? 29.961 63.181 18.613 1.00 11.90 299 HIS A C 1
ATOM 2102 O O . HIS A 1 297 ? 30.457 63.697 17.618 1.00 12.83 299 HIS A O 1
ATOM 2109 N N . ASP A 1 298 ? 28.895 62.385 18.576 1.00 12.21 300 ASP A N 1
ATOM 2110 C CA . ASP A 1 298 ? 28.291 61.972 17.325 1.00 12.43 300 ASP A CA 1
ATOM 2111 C C . ASP A 1 298 ? 27.136 62.921 16.937 1.00 12.16 300 ASP A C 1
ATOM 2112 O O . ASP A 1 298 ? 26.764 63.797 17.717 1.00 13.06 300 ASP A O 1
ATOM 2117 N N . PRO A 1 299 ? 26.592 62.793 15.712 1.00 12.71 301 PRO A N 1
ATOM 2118 C CA . PRO A 1 299 ? 25.691 63.838 15.214 1.00 12.64 301 PRO A CA 1
ATOM 2119 C C . PRO A 1 299 ? 24.223 63.560 15.441 1.00 11.74 301 PRO A C 1
ATOM 2120 O O . PRO A 1 299 ? 23.388 64.378 15.060 1.00 13.10 301 PRO A O 1
ATOM 2124 N N . ARG A 1 300 ? 23.894 62.431 16.045 1.00 10.85 302 ARG A N 1
ATOM 2125 C CA . ARG A 1 300 ? 22.489 62.051 16.142 1.00 11.35 302 ARG A CA 1
ATOM 2126 C C . ARG A 1 300 ? 21.714 62.976 17.082 1.00 11.19 302 ARG A C 1
ATOM 2127 O O . ARG A 1 300 ? 20.687 63.563 16.708 1.00 11.70 302 ARG A O 1
ATOM 2135 N N . LEU A 1 301 ? 22.225 63.100 18.300 1.00 11.98 303 LEU A N 1
ATOM 2136 C CA . LEU A 1 301 ? 21.672 63.967 19.337 1.00 11.77 303 LEU A CA 1
ATOM 2137 C C . LEU A 1 301 ? 22.856 64.773 19.837 1.00 12.26 303 LEU A C 1
ATOM 2138 O O . LEU A 1 301 ? 23.898 64.193 20.184 1.00 13.59 303 LEU A O 1
ATOM 2143 N N . THR A 1 302 ? 22.722 66.096 19.847 1.00 13.03 304 THR A N 1
ATOM 2144 C CA . THR A 1 302 ? 23.902 66.954 19.991 1.00 12.62 304 THR A CA 1
ATOM 2145 C C . THR A 1 302 ? 23.759 68.121 20.965 1.00 12.66 304 THR A C 1
ATOM 2146 O O . THR A 1 302 ? 24.715 68.446 21.671 1.00 13.32 304 THR A O 1
ATOM 2150 N N . TRP A 1 303 ? 22.592 68.757 21.028 1.00 12.64 305 TRP A N 1
ATOM 2151 C CA . TRP A 1 303 ? 22.477 70.042 21.714 1.00 12.71 305 TRP A CA 1
ATOM 2152 C C . TRP A 1 303 ? 22.892 69.987 23.192 1.00 12.66 305 TRP A C 1
ATOM 2153 O O . TRP A 1 303 ? 23.543 70.904 23.703 1.00 13.50 305 TRP A O 1
ATOM 2164 N N . ASN A 1 304 ? 22.483 68.939 23.894 1.00 12.35 306 ASN A N 1
ATOM 2165 C CA . ASN A 1 304 ? 22.824 68.821 25.306 1.00 11.53 306 ASN A CA 1
ATOM 2166 C C . ASN A 1 304 ? 24.314 68.650 25.500 1.00 12.02 306 ASN A C 1
ATOM 2167 O O . ASN A 1 304 ? 24.893 69.216 26.436 1.00 12.35 306 ASN A O 1
ATOM 2172 N N . THR A 1 305 ? 24.930 67.854 24.635 1.00 11.14 307 THR A N 1
ATOM 2173 C CA . THR A 1 305 ? 26.362 67.599 24.733 1.00 11.25 307 THR A CA 1
ATOM 2174 C C . THR A 1 305 ? 27.158 68.866 24.485 1.00 11.93 307 THR A C 1
ATOM 2175 O O . THR A 1 305 ? 28.058 69.204 25.244 1.00 13.04 307 THR A O 1
ATOM 2179 N N . VAL A 1 306 ? 26.813 69.589 23.434 1.00 11.76 308 VAL A N 1
ATOM 2180 C CA . VAL A 1 306 ? 27.502 70.836 23.134 1.00 14.14 308 VAL A CA 1
ATOM 2181 C C . VAL A 1 306 ? 27.407 71.794 24.314 1.00 16.26 308 VAL A C 1
ATOM 2182 O O . VAL A 1 306 ? 28.414 72.367 24.744 1.00 15.67 308 VAL A O 1
ATOM 2186 N N . GLU A 1 307 ? 26.217 71.941 24.875 1.00 14.33 309 GLU A N 1
ATOM 2187 C CA . GLU A 1 307 ? 26.046 72.860 25.987 1.00 14.13 309 GLU A CA 1
ATOM 2188 C C . GLU A 1 307 ? 26.837 72.424 27.215 1.00 15.39 309 GLU A C 1
ATOM 2189 O O . GLU A 1 307 ? 27.538 73.240 27.824 1.00 16.66 309 GLU A O 1
ATOM 2195 N N . GLN A 1 308 ? 26.732 71.155 27.592 1.00 15.01 310 GLN A N 1
ATOM 2196 C CA . GLN A 1 308 ? 27.439 70.672 28.774 1.00 15.07 310 GLN A CA 1
ATOM 2197 C C . GLN A 1 308 ? 28.953 70.738 28.647 1.00 14.59 310 GLN A C 1
ATOM 2198 O O . GLN A 1 308 ? 29.643 71.110 29.607 1.00 14.38 310 GLN A O 1
ATOM 2204 N N . VAL A 1 309 ? 29.465 70.416 27.466 1.00 13.40 311 VAL A N 1
ATOM 2205 C CA . VAL A 1 309 ? 30.903 70.486 27.228 1.00 13.22 311 VAL A CA 1
ATOM 2206 C C . VAL A 1 309 ? 31.360 71.932 27.344 1.00 14.97 311 VAL A C 1
ATOM 2207 O O . VAL A 1 309 ? 32.327 72.236 28.047 1.00 15.29 311 VAL A O 1
ATOM 2211 N N . GLU A 1 310 ? 30.655 72.839 26.681 1.00 15.20 312 GLU A N 1
ATOM 2212 C CA . GLU A 1 310 ? 31.068 74.244 26.697 1.00 15.42 312 GLU A CA 1
ATOM 2213 C C . GLU A 1 310 ? 30.982 74.833 28.100 1.00 17.15 312 GLU A C 1
ATOM 2214 O O . GLU A 1 310 ? 31.882 75.566 28.530 1.00 19.60 312 GLU A O 1
ATOM 2220 N N . GLU A 1 311 ? 29.923 74.510 28.835 1.00 17.49 313 GLU A N 1
ATOM 2221 C CA . GLU A 1 311 ? 29.772 75.048 30.179 1.00 20.87 313 GLU A CA 1
ATOM 2222 C C . GLU A 1 311 ? 30.820 74.496 31.135 1.00 21.14 313 GLU A C 1
ATOM 2223 O O . GLU A 1 311 ? 31.150 75.142 32.130 1.00 22.04 313 GLU A O 1
ATOM 2229 N N . ALA A 1 312 ? 31.350 73.314 30.831 1.00 19.77 314 ALA A N 1
ATOM 2230 C CA . ALA A 1 312 ? 32.431 72.732 31.617 1.00 18.08 314 ALA A CA 1
ATOM 2231 C C . ALA A 1 312 ? 33.815 73.186 31.132 1.00 17.32 314 ALA A C 1
ATOM 2232 O O . ALA A 1 312 ? 34.835 72.728 31.650 1.00 21.42 314 ALA A O 1
ATOM 2234 N N . GLY A 1 313 ? 33.854 74.069 30.140 1.00 16.97 315 GLY A N 1
ATOM 2235 C CA . GLY A 1 313 ? 35.109 74.636 29.681 1.00 20.45 315 GLY A CA 1
ATOM 2236 C C . GLY A 1 313 ? 35.820 73.847 28.602 1.00 20.12 315 GLY A C 1
ATOM 2237 O O . GLY A 1 313 ? 36.968 74.142 28.263 1.00 21.44 315 GLY A O 1
ATOM 2238 N N . GLY A 1 314 ? 35.147 72.843 28.049 1.00 16.43 316 GLY A N 1
ATOM 2239 C CA . GLY A 1 314 ? 35.731 72.064 26.976 1.00 16.08 316 GLY A CA 1
ATOM 2240 C C . GLY A 1 314 ? 35.302 72.538 25.601 1.00 15.00 316 GLY A C 1
ATOM 2241 O O . GLY A 1 314 ? 34.523 73.485 25.456 1.00 16.29 316 GLY A O 1
ATOM 2242 N N . ILE A 1 315 ? 35.801 71.851 24.584 1.00 15.42 317 ILE A N 1
ATOM 2243 C CA . ILE A 1 315 ? 35.526 72.185 23.199 1.00 15.57 317 ILE A CA 1
ATOM 2244 C C . ILE A 1 315 ? 34.878 70.959 22.546 1.00 15.97 317 ILE A C 1
ATOM 2245 O O . ILE A 1 315 ? 35.515 69.909 22.435 1.00 16.05 317 ILE A O 1
ATOM 2250 N N . PRO A 1 316 ? 33.603 71.069 22.143 1.00 14.95 318 PRO A N 1
ATOM 2251 C CA . PRO A 1 316 ? 32.959 69.902 21.524 1.00 15.19 318 PRO A CA 1
ATOM 2252 C C . PRO A 1 316 ? 33.367 69.765 20.057 1.00 14.93 318 PRO A C 1
ATOM 2253 O O . PRO A 1 316 ? 33.525 70.766 19.344 1.00 17.03 318 PRO A O 1
ATOM 2257 N N . VAL A 1 317 ? 33.550 68.526 19.611 1.00 13.64 319 VAL A N 1
ATOM 2258 C CA . VAL A 1 317 ? 33.991 68.230 18.256 1.00 14.55 319 VAL A CA 1
ATOM 2259 C C . VAL A 1 317 ? 33.027 67.215 17.650 1.00 13.82 319 VAL A C 1
ATOM 2260 O O . VAL A 1 317 ? 32.986 66.050 18.067 1.00 13.70 319 VAL A O 1
ATOM 2264 N N . LEU A 1 318 ? 32.243 67.658 16.673 1.00 14.23 320 LEU A N 1
ATOM 2265 C CA . LEU A 1 318 ? 31.277 66.810 15.987 1.00 14.03 320 LEU A CA 1
ATOM 2266 C C . LEU A 1 318 ? 31.984 65.793 15.094 1.00 14.47 320 LEU A C 1
ATOM 2267 O O . LEU A 1 318 ? 32.946 66.133 14.409 1.00 15.28 320 LEU A O 1
ATOM 2272 N N . CYS A 1 319 ? 31.496 64.559 15.080 1.00 13.47 321 CYS A N 1
ATOM 2273 C CA . CYS A 1 319 ? 32.111 63.508 14.298 1.00 13.76 321 CYS A CA 1
ATOM 2274 C C . CYS A 1 319 ? 31.033 62.544 13.851 1.00 13.70 321 CYS A C 1
ATOM 2275 O O . CYS A 1 319 ? 30.064 62.334 14.561 1.00 16.13 321 CYS A O 1
ATOM 2278 N N . LYS A 1 320 ? 31.215 61.945 12.683 1.00 13.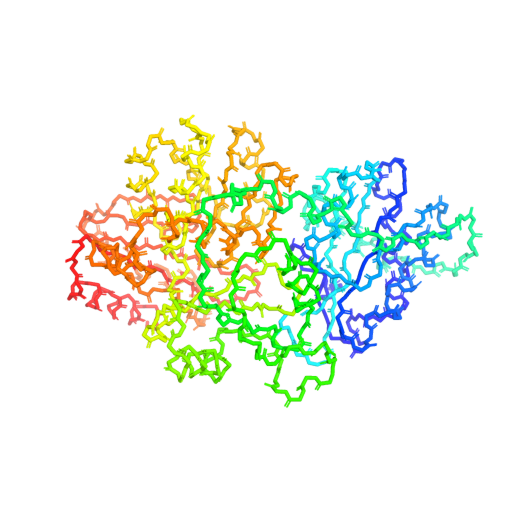96 322 LYS A N 1
ATOM 2279 C CA . LYS A 1 320 ? 30.338 60.882 12.205 1.00 14.27 322 LYS A CA 1
ATOM 2280 C C . LYS A 1 320 ? 30.249 59.762 13.226 1.00 14.20 322 LYS A C 1
ATOM 2281 O O . LYS A 1 320 ? 31.225 59.439 13.894 1.00 14.28 322 LYS A O 1
ATOM 2287 N N . SER A 1 321 ? 29.058 59.188 13.360 1.00 14.28 323 SER A N 1
ATOM 2288 C CA . SER A 1 321 ? 28.854 58.052 14.223 1.00 14.00 323 SER A CA 1
ATOM 2289 C C . SER A 1 321 ? 29.560 56.825 13.674 1.00 14.31 323 SER A C 1
ATOM 2290 O O . SER A 1 321 ? 29.575 56.580 12.473 1.00 16.63 323 SER A O 1
ATOM 2293 N N . GLY A 1 322 ? 30.130 56.048 14.577 1.00 15.45 324 GLY A N 1
ATOM 2294 C CA . GLY A 1 322 ? 30.816 54.839 14.183 1.00 16.41 324 GLY A CA 1
ATOM 2295 C C . GLY A 1 322 ? 32.136 54.729 14.914 1.00 15.51 324 GLY A C 1
ATOM 2296 O O . GLY A 1 322 ? 32.883 55.689 15.046 1.00 15.11 324 GLY A O 1
ATOM 2297 N N . HIS A 1 323 ? 32.400 53.528 15.394 1.00 17.73 325 HIS A N 1
ATOM 2298 C CA . HIS A 1 323 ? 33.576 53.180 16.171 1.00 19.59 325 HIS A CA 1
ATOM 2299 C C . HIS A 1 323 ? 34.871 53.814 15.652 1.00 14.54 325 HIS A C 1
ATOM 2300 O O . HIS A 1 323 ? 35.585 54.526 16.372 1.00 14.77 325 HIS A O 1
ATOM 2307 N N . ALA A 1 324 ? 35.172 53.527 14.402 1.00 14.82 326 ALA A N 1
ATOM 2308 C CA . ALA A 1 324 ? 36.419 53.953 13.824 1.00 14.47 326 ALA A CA 1
ATOM 2309 C C . ALA A 1 324 ? 36.465 55.453 13.631 1.00 13.57 326 ALA A C 1
ATOM 2310 O O . ALA A 1 324 ? 37.514 56.056 13.799 1.00 14.94 326 ALA A O 1
ATOM 2312 N N . PHE A 1 325 ? 35.340 56.069 13.266 1.00 13.17 327 PHE A N 1
ATOM 2313 C CA . PHE A 1 325 ? 35.328 57.507 13.043 1.00 14.10 327 PHE A CA 1
ATOM 2314 C C . PHE A 1 325 ? 35.607 58.251 14.338 1.00 12.58 327 PHE A C 1
ATOM 2315 O O . PHE A 1 325 ? 36.410 59.174 14.356 1.00 13.94 327 PHE A O 1
ATOM 2323 N N . ILE A 1 326 ? 34.962 57.840 15.419 1.00 11.82 328 ILE A N 1
ATOM 2324 C CA . ILE A 1 326 ? 35.093 58.547 16.695 1.00 11.63 328 ILE A CA 1
ATOM 2325 C C . ILE A 1 326 ? 36.534 58.468 17.174 1.00 12.53 328 ILE A C 1
ATOM 2326 O O . ILE A 1 326 ? 37.137 59.479 17.561 1.00 12.62 328 ILE A O 1
ATOM 2331 N N . LYS A 1 327 ? 37.125 57.280 17.101 1.00 12.61 329 LYS A N 1
ATOM 2332 C CA . LYS A 1 327 ? 38.479 57.099 17.593 1.00 12.22 329 LYS A CA 1
ATOM 2333 C C . LYS A 1 327 ? 39.492 57.869 16.752 1.00 13.84 329 LYS A C 1
ATOM 2334 O O . LYS A 1 327 ? 40.467 58.445 17.278 1.00 13.98 329 LYS A O 1
ATOM 2340 N N . GLU A 1 328 ? 39.300 57.874 15.436 1.00 14.11 330 GLU A N 1
ATOM 2341 C CA . GLU A 1 328 ? 40.223 58.585 14.569 1.00 13.61 330 GLU A CA 1
ATOM 2342 C C . GLU A 1 328 ? 40.129 60.078 14.814 1.00 12.47 330 GLU A C 1
ATOM 2343 O O . GLU A 1 328 ? 41.147 60.779 14.825 1.00 13.75 330 GLU A O 1
ATOM 2349 N N . LYS A 1 329 ? 38.916 60.575 15.023 1.00 13.11 331 LYS A N 1
ATOM 2350 C CA . LYS A 1 329 ? 38.747 61.988 15.320 1.00 12.37 331 LYS A CA 1
ATOM 2351 C C . LYS A 1 329 ? 39.391 62.338 16.658 1.00 12.19 331 LYS A C 1
ATOM 2352 O O . LYS A 1 329 ? 40.054 63.364 16.788 1.00 12.49 331 LYS A O 1
ATOM 2358 N N . MET A 1 330 ? 39.204 61.489 17.659 1.00 11.97 332 MET A N 1
ATOM 2359 C CA . MET A 1 330 ? 39.828 61.752 18.956 1.00 12.07 332 MET A CA 1
ATOM 2360 C C . MET A 1 330 ? 41.351 61.836 18.825 1.00 12.55 332 MET A C 1
ATOM 2361 O O . MET A 1 330 ? 41.997 62.728 19.397 1.00 12.84 332 MET A O 1
ATOM 2366 N N . ARG A 1 331 ? 41.929 60.899 18.071 1.00 12.71 333 ARG A N 1
ATOM 2367 C CA . ARG A 1 331 ? 43.377 60.876 17.891 1.00 14.41 333 ARG A CA 1
ATOM 2368 C C . ARG A 1 331 ? 43.863 62.141 17.207 1.00 14.41 333 ARG A C 1
ATOM 2369 O O . ARG A 1 331 ? 44.862 62.752 17.626 1.00 14.69 333 ARG A O 1
ATOM 2377 N N . SER A 1 332 ? 43.164 62.552 16.155 1.00 14.21 334 SER A N 1
ATOM 2378 C CA . SER A 1 332 ? 43.601 63.708 15.401 1.00 15.99 334 SER A CA 1
ATOM 2379 C C . SER A 1 332 ? 43.486 64.994 16.213 1.00 14.65 334 SER A C 1
ATOM 2380 O O . SER A 1 332 ? 44.208 65.946 15.970 1.00 16.28 334 SER A O 1
ATOM 2383 N N . GLU A 1 333 ? 42.585 64.999 17.192 1.00 14.10 335 GLU A N 1
ATOM 2384 C CA . GLU A 1 333 ? 42.311 66.191 17.999 1.00 15.72 335 GLU A CA 1
ATOM 2385 C C . GLU A 1 333 ? 42.934 66.160 19.391 1.00 15.42 335 GLU A C 1
ATOM 2386 O O . GLU A 1 333 ? 42.788 67.119 20.144 1.00 16.45 335 GLU A O 1
ATOM 2392 N N . ASN A 1 334 ? 43.608 65.067 19.749 1.00 13.76 336 ASN A N 1
ATOM 2393 C CA . ASN A 1 334 ? 44.055 64.874 21.128 1.00 14.02 336 ASN A CA 1
ATOM 2394 C C . ASN A 1 334 ? 42.877 65.018 22.095 1.00 15.32 336 ASN A C 1
ATOM 2395 O O . ASN A 1 334 ? 43.020 65.575 23.188 1.00 16.51 336 ASN A O 1
ATOM 2400 N N . ALA A 1 335 ? 41.714 64.499 21.704 1.00 13.35 337 ALA A N 1
ATOM 2401 C CA . ALA A 1 335 ? 40.518 64.636 22.532 1.00 12.52 337 ALA A CA 1
ATOM 2402 C C . ALA A 1 335 ? 40.621 63.738 23.741 1.00 13.66 337 ALA A C 1
ATOM 2403 O O . ALA A 1 335 ? 41.038 62.584 23.642 1.00 15.44 337 ALA A O 1
ATOM 2405 N N . VAL A 1 336 ? 40.210 64.241 24.897 1.00 12.34 338 VAL A N 1
ATOM 2406 C CA . VAL A 1 336 ? 40.300 63.450 26.113 1.00 12.61 338 VAL A CA 1
ATOM 2407 C C . VAL A 1 336 ? 39.225 62.372 26.204 1.00 11.76 338 VAL A C 1
ATOM 2408 O O . VAL A 1 336 ? 39.441 61.317 26.791 1.00 11.85 338 VAL A O 1
ATOM 2412 N N . TYR A 1 337 ? 38.071 62.639 25.600 1.00 11.49 339 TYR A N 1
ATOM 2413 C CA . TYR A 1 337 ? 36.915 61.769 25.739 1.00 11.11 339 TYR A CA 1
ATOM 2414 C C . TYR A 1 337 ? 36.078 61.875 24.477 1.00 10.95 339 TYR A C 1
ATOM 2415 O O . TYR A 1 337 ? 36.022 62.945 23.842 1.00 11.09 339 TYR A O 1
ATOM 2424 N N . GLY A 1 338 ? 35.451 60.768 24.099 1.00 10.86 340 GLY A N 1
ATOM 2425 C CA . GLY A 1 338 ? 34.492 60.757 23.010 1.00 11.26 340 GLY A CA 1
ATOM 2426 C C . GLY A 1 338 ? 33.333 59.875 23.405 1.00 11.62 340 GLY A C 1
ATOM 2427 O O . GLY A 1 338 ? 33.542 58.826 24.012 1.00 12.96 340 GLY A O 1
ATOM 2428 N N . GLY A 1 339 ? 32.107 60.271 23.089 1.00 11.95 341 GLY A N 1
ATOM 2429 C CA . GLY A 1 339 ? 30.977 59.449 23.472 1.00 12.39 341 GLY A CA 1
ATOM 2430 C C . GLY A 1 339 ? 29.897 59.450 22.427 1.00 12.45 341 GLY A C 1
ATOM 2431 O O . GLY A 1 339 ? 29.640 60.469 21.791 1.00 13.84 341 GLY A O 1
ATOM 2432 N N . GLU A 1 340 ? 29.240 58.306 22.300 1.00 11.63 342 GLU A N 1
ATOM 2433 C CA . GLU A 1 340 ? 28.083 58.158 21.431 1.00 11.93 342 GLU A CA 1
ATOM 2434 C C . GLU A 1 340 ? 26.857 57.963 22.294 1.00 12.37 342 GLU A C 1
ATOM 2435 O O . GLU A 1 340 ? 26.955 57.437 23.397 1.00 12.12 342 GLU A O 1
ATOM 2441 N N . MET A 1 341 ? 25.687 58.339 21.784 1.00 12.13 343 MET A N 1
ATOM 2442 C CA . MET A 1 341 ? 24.450 58.183 22.547 1.00 12.56 343 MET A CA 1
ATOM 2443 C C . MET A 1 341 ? 24.124 56.719 22.802 1.00 12.65 343 MET A C 1
ATOM 2444 O O . MET A 1 341 ? 23.333 56.393 23.685 1.00 14.65 343 MET A O 1
ATOM 2449 N N . SER A 1 342 ? 24.714 55.833 22.017 1.00 12.96 344 SER A N 1
ATOM 2450 C CA . SER A 1 342 ? 24.422 54.402 22.105 1.00 13.33 344 SER A CA 1
ATOM 2451 C C . SER A 1 342 ? 25.379 53.619 23.021 1.00 13.10 344 SER A C 1
ATOM 2452 O O . SER A 1 342 ? 25.755 52.480 22.729 1.00 14.06 344 SER A O 1
ATOM 2455 N N . ALA A 1 343 ? 25.775 54.247 24.125 1.00 12.32 345 ALA A N 1
ATOM 2456 C CA . ALA A 1 343 ? 26.494 53.581 25.210 1.00 12.76 345 ALA A CA 1
ATOM 2457 C C . ALA A 1 343 ? 27.901 53.163 24.812 1.00 13.53 345 ALA A C 1
ATOM 2458 O O . ALA A 1 343 ? 28.372 52.087 25.191 1.00 16.15 345 ALA A O 1
ATOM 2460 N N . HIS A 1 344 ? 28.569 53.997 24.030 1.00 12.92 346 HIS A N 1
ATOM 2461 C CA . HIS A 1 344 ? 29.976 53.771 23.730 1.00 10.74 346 HIS A CA 1
ATOM 2462 C C . HIS A 1 344 ? 30.754 54.982 24.192 1.00 12.42 346 HIS A C 1
ATOM 2463 O O . HIS A 1 344 ? 30.479 56.100 23.749 1.00 12.92 346 HIS A O 1
ATOM 2470 N N . HIS A 1 345 ? 31.706 54.771 25.099 1.00 10.04 347 HIS A N 1
ATOM 2471 C CA . HIS A 1 345 ? 32.469 55.845 25.721 1.00 10.58 347 HIS A CA 1
ATOM 2472 C C . HIS A 1 345 ? 33.943 55.535 25.604 1.00 10.57 347 HIS A C 1
ATOM 2473 O O . HIS A 1 345 ? 34.386 54.479 26.050 1.00 11.39 347 HIS A O 1
ATOM 2480 N N . TYR A 1 346 ? 34.679 56.469 25.001 1.00 10.85 348 TYR A N 1
ATOM 2481 C CA . TYR A 1 346 ? 36.074 56.287 24.613 1.00 11.02 348 TYR A CA 1
ATOM 2482 C C . TYR A 1 346 ? 36.954 57.247 25.389 1.00 10.73 348 TYR A C 1
ATOM 2483 O O . TYR A 1 346 ? 36.604 58.414 25.557 1.00 11.51 348 TYR A O 1
ATOM 2492 N N . PHE A 1 347 ? 38.125 56.779 25.805 1.00 10.96 349 PHE A N 1
ATOM 2493 C CA . PHE A 1 347 ? 38.997 57.561 26.677 1.00 11.20 349 PHE A CA 1
ATOM 2494 C C . PHE A 1 347 ? 40.412 57.591 26.144 1.00 11.59 349 PHE A C 1
ATOM 2495 O O . PHE A 1 347 ? 41.013 56.538 25.907 1.00 12.28 349 PHE A O 1
ATOM 2503 N N . ARG A 1 348 ? 40.943 58.796 25.960 1.00 12.78 350 ARG A N 1
ATOM 2504 C CA . ARG A 1 348 ? 42.283 58.965 25.412 1.00 12.29 350 ARG A CA 1
ATOM 2505 C C . ARG A 1 348 ? 43.327 58.151 26.152 1.00 12.82 350 ARG A C 1
ATOM 2506 O O . ARG A 1 348 ? 44.141 57.471 25.523 1.00 14.49 350 ARG A O 1
ATOM 2514 N N . GLU A 1 349 ? 43.301 58.208 27.479 1.00 14.09 351 GLU A N 1
ATOM 2515 C CA . GLU A 1 349 ? 44.322 57.549 28.275 1.00 19.34 351 GLU A CA 1
ATOM 2516 C C . GLU A 1 349 ? 44.199 56.031 28.210 1.00 17.00 351 GLU A C 1
ATOM 2517 O O . GLU A 1 349 ? 45.153 55.305 28.504 1.00 19.51 351 GLU A O 1
ATOM 2523 N N . PHE A 1 350 ? 43.027 55.561 27.806 1.00 12.30 352 PHE A N 1
ATOM 2524 C CA . PHE A 1 350 ? 42.770 54.129 27.650 1.00 12.51 352 PHE A CA 1
ATOM 2525 C C . PHE A 1 350 ? 43.002 53.715 26.191 1.00 12.29 352 PHE A C 1
ATOM 2526 O O . PHE A 1 350 ? 42.157 53.050 25.595 1.00 13.80 352 PHE A O 1
ATOM 2534 N N . ALA A 1 351 ? 44.127 54.131 25.622 1.00 13.94 353 ALA A N 1
ATOM 2535 C CA . ALA A 1 351 ? 44.440 53.833 24.220 1.00 17.29 353 ALA A CA 1
ATOM 2536 C C . ALA A 1 351 ? 43.343 54.259 23.240 1.00 14.78 353 ALA A C 1
ATOM 2537 O O . ALA A 1 351 ? 43.104 53.587 22.232 1.00 15.58 353 ALA A O 1
ATOM 2539 N N . TYR A 1 352 ? 42.672 55.360 23.550 1.00 12.30 354 TYR A N 1
ATOM 2540 C CA . TYR A 1 352 ? 41.551 55.866 22.759 1.00 12.28 354 TYR A CA 1
ATOM 2541 C C . TYR A 1 352 ? 40.439 54.830 22.613 1.00 12.82 354 TYR A C 1
ATOM 2542 O O . TYR A 1 352 ? 39.681 54.853 21.639 1.00 16.34 354 TYR A O 1
ATOM 2551 N N . ALA A 1 353 ? 40.340 53.916 23.562 1.00 12.88 355 ALA A N 1
ATOM 2552 C CA . ALA A 1 353 ? 39.406 52.809 23.437 1.00 12.03 355 ALA A CA 1
ATOM 2553 C C . ALA A 1 353 ? 38.205 52.963 24.343 1.00 11.84 355 ALA A C 1
ATOM 2554 O O . ALA A 1 353 ? 38.193 53.765 25.305 1.00 11.19 355 ALA A O 1
ATOM 2556 N N . ASP A 1 354 ? 37.184 52.167 24.039 1.00 10.87 356 ASP A N 1
ATOM 2557 C CA . ASP A 1 354 ? 35.959 52.160 24.812 1.00 11.85 356 ASP A CA 1
ATOM 2558 C C . ASP A 1 354 ? 36.061 51.240 26.015 1.00 11.22 356 ASP A C 1
ATOM 2559 O O . ASP A 1 354 ? 36.743 50.208 25.991 1.00 12.19 356 ASP A O 1
ATOM 2564 N N . SER A 1 355 ? 35.385 51.654 27.079 1.00 10.71 357 SER A N 1
ATOM 2565 C CA . SER A 1 355 ? 35.322 50.897 28.334 1.00 10.44 357 SER A CA 1
ATOM 2566 C C . SER A 1 355 ? 33.920 50.923 28.887 1.00 10.24 357 SER A C 1
ATOM 2567 O O . SER A 1 355 ? 33.265 51.972 28.845 1.00 11.11 357 SER A O 1
ATOM 2570 N N . GLY A 1 356 ? 33.474 49.791 29.419 1.00 10.44 358 GLY A N 1
ATOM 2571 C CA . GLY A 1 356 ? 32.233 49.777 30.178 1.00 10.46 358 GLY A CA 1
ATOM 2572 C C . GLY A 1 356 ? 32.448 49.905 31.684 1.00 10.15 358 GLY A C 1
ATOM 2573 O O . GLY A 1 356 ? 31.489 49.844 32.458 1.00 10.97 358 GLY A O 1
ATOM 2574 N N . MET A 1 357 ? 33.703 50.074 32.103 1.00 10.26 359 MET A N 1
ATOM 25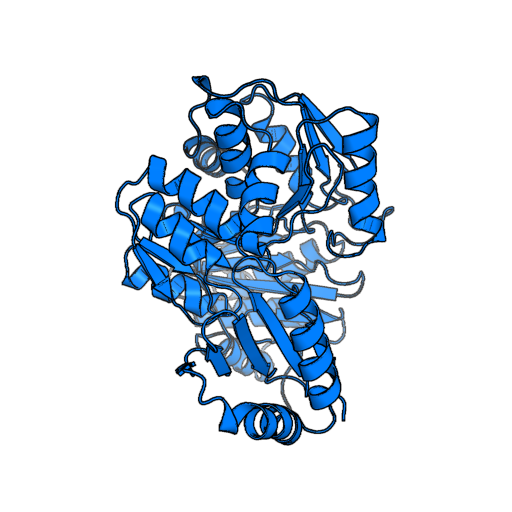75 C CA . MET A 1 357 ? 34.060 50.201 33.516 1.00 10.32 359 MET A CA 1
ATOM 2576 C C . MET A 1 357 ? 34.365 51.643 33.892 1.00 10.31 359 MET A C 1
ATOM 2577 O O . MET A 1 357 ? 33.845 52.156 34.879 1.00 10.41 359 MET A O 1
ATOM 2582 N N . ILE A 1 358 ? 35.201 52.308 33.112 1.00 10.38 360 ILE A N 1
ATOM 2583 C CA . ILE A 1 358 ? 35.519 53.708 33.391 1.00 10.44 360 ILE A CA 1
ATOM 2584 C C . ILE A 1 358 ? 34.258 54.577 33.588 1.00 10.28 360 ILE A C 1
ATOM 2585 O O . ILE A 1 358 ? 34.218 55.365 34.528 1.00 10.35 360 ILE A O 1
ATOM 2590 N N . PRO A 1 359 ? 33.211 54.430 32.737 1.00 10.11 361 PRO A N 1
ATOM 2591 C CA . PRO A 1 359 ? 32.068 55.337 32.912 1.00 10.44 361 PRO A CA 1
ATOM 2592 C C . PRO A 1 359 ? 31.397 55.264 34.283 1.00 10.46 361 PRO A C 1
ATOM 2593 O O . PRO A 1 359 ? 31.058 56.320 34.817 1.00 10.54 361 PRO A O 1
ATOM 2597 N N . TRP A 1 360 ? 31.167 54.077 34.842 1.00 10.26 362 TRP A N 1
ATOM 2598 C CA . TRP A 1 360 ? 30.465 54.030 36.117 1.00 10.16 362 TRP A CA 1
ATOM 2599 C C . TRP A 1 360 ? 31.344 54.486 37.262 1.00 10.23 362 TRP A C 1
ATOM 2600 O O . TRP A 1 360 ? 30.838 55.055 38.233 1.00 10.31 362 TRP A O 1
ATOM 2611 N N . LEU A 1 361 ? 32.659 54.308 37.134 1.00 10.32 363 LEU A N 1
ATOM 2612 C CA . LEU A 1 361 ? 33.565 54.832 38.150 1.00 10.56 363 LEU A CA 1
ATOM 2613 C C . LEU A 1 361 ? 33.490 56.351 38.169 1.00 10.62 363 LEU A C 1
ATOM 2614 O O . LEU A 1 361 ? 33.393 56.965 39.230 1.00 11.01 363 LEU A O 1
ATOM 2619 N N . LEU A 1 362 ? 33.504 56.958 36.986 1.00 10.55 364 LEU A N 1
ATOM 2620 C CA . LEU A 1 362 ? 33.404 58.419 36.887 1.00 10.67 364 LEU A CA 1
ATOM 2621 C C . LEU A 1 362 ? 32.077 58.948 37.426 1.00 10.75 364 LEU A C 1
ATOM 2622 O O . LEU A 1 362 ? 32.045 59.973 38.109 1.00 11.40 364 LEU A O 1
ATOM 2627 N N . ILE A 1 363 ? 30.988 58.266 37.100 1.00 11.04 365 ILE A N 1
ATOM 2628 C CA . ILE A 1 363 ? 29.684 58.692 37.599 1.00 11.57 365 ILE A CA 1
ATOM 2629 C C . ILE A 1 363 ? 29.566 58.519 39.113 1.00 11.89 365 ILE A C 1
ATOM 2630 O O . ILE A 1 363 ? 29.043 59.391 39.801 1.00 13.30 365 ILE A O 1
ATOM 2635 N N . ALA A 1 364 ? 30.064 57.409 39.644 1.00 12.08 366 ALA A N 1
ATOM 2636 C CA . ALA A 1 364 ? 30.062 57.227 41.087 1.00 10.83 366 ALA A CA 1
ATOM 2637 C C . ALA A 1 364 ? 30.856 58.316 41.788 1.00 11.92 366 ALA A C 1
ATOM 2638 O O . ALA A 1 364 ? 30.485 58.785 42.872 1.00 13.09 366 ALA A O 1
ATOM 2640 N N . GLU A 1 365 ? 31.972 58.714 41.196 1.00 11.42 367 GLU A N 1
ATOM 2641 C CA . GLU A 1 365 ? 32.757 59.789 41.765 1.00 12.16 367 GLU A CA 1
ATOM 2642 C C . GLU A 1 365 ? 32.004 61.127 41.686 1.00 12.38 367 GLU A C 1
ATOM 2643 O O . GLU A 1 365 ? 32.033 61.916 42.636 1.00 12.94 367 GLU A O 1
ATOM 2649 N N . LEU A 1 366 ? 31.339 61.383 40.571 1.00 11.34 368 LEU A N 1
ATOM 2650 C CA . LEU A 1 366 ? 30.575 62.619 40.403 1.00 15.03 368 LEU A CA 1
ATOM 2651 C C . LEU A 1 366 ? 29.452 62.714 41.439 1.00 15.27 368 LEU A C 1
ATOM 2652 O O . LEU A 1 366 ? 29.241 63.765 42.056 1.00 15.15 368 LEU A O 1
ATOM 2657 N N . VAL A 1 367 ? 28.710 61.626 41.609 1.00 13.66 369 VAL A N 1
ATOM 2658 C CA . VAL A 1 367 ? 27.668 61.588 42.633 1.00 14.03 369 VAL A CA 1
ATOM 2659 C C . VAL A 1 367 ? 28.266 61.795 44.022 1.00 14.72 369 VAL A C 1
ATOM 2660 O O . VAL A 1 367 ? 27.766 62.598 44.824 1.00 15.89 369 VAL A O 1
ATOM 2664 N N . SER A 1 368 ? 29.370 61.115 44.308 1.00 12.82 370 SER A N 1
ATOM 2665 C CA . SER A 1 368 ? 30.041 61.240 45.600 1.00 14.88 370 SER A CA 1
ATOM 2666 C C . SER A 1 368 ? 30.494 62.653 45.901 1.00 15.84 370 SER A C 1
ATOM 2667 O O . SER A 1 368 ? 30.346 63.135 47.026 1.00 17.28 370 SER A O 1
ATOM 2670 N N . GLN A 1 369 ? 31.066 63.319 44.916 1.00 14.82 371 GLN A N 1
ATOM 2671 C CA . GLN A 1 369 ? 31.661 64.623 45.152 1.00 16.05 371 GLN A CA 1
ATOM 2672 C C . GLN A 1 369 ? 30.618 65.729 45.181 1.00 17.28 371 GLN A C 1
ATOM 2673 O O . GLN A 1 369 ? 30.757 66.687 45.936 1.00 19.34 371 GLN A O 1
ATOM 2679 N N . SER A 1 370 ? 29.572 65.594 44.373 1.00 16.17 372 SER A N 1
ATOM 2680 C CA . SER A 1 370 ? 28.616 66.691 44.181 1.00 16.78 372 SER A CA 1
ATOM 2681 C C . SER A 1 370 ? 27.456 66.679 45.163 1.00 17.27 372 SER A C 1
ATOM 2682 O O . SER A 1 370 ? 26.816 67.714 45.363 1.00 20.72 372 SER A O 1
ATOM 2685 N N . GLY A 1 371 ? 27.145 65.527 45.740 1.00 16.40 373 GLY A N 1
ATOM 2686 C CA . GLY A 1 371 ? 25.980 65.414 46.609 1.00 17.11 373 GLY A CA 1
ATOM 2687 C C . GLY A 1 371 ? 24.672 65.398 45.830 1.00 16.09 373 GLY A C 1
ATOM 2688 O O . GLY A 1 371 ? 23.588 65.489 46.431 1.00 17.79 373 GLY A O 1
ATOM 2689 N N . ARG A 1 372 ? 24.752 65.289 44.513 1.00 14.94 374 ARG A N 1
ATOM 2690 C CA . ARG A 1 372 ? 23.567 65.243 43.672 1.00 14.86 374 ARG A CA 1
ATOM 2691 C C . ARG A 1 372 ? 23.299 63.797 43.266 1.00 16.13 374 ARG A C 1
ATOM 2692 O O . ARG A 1 372 ? 24.228 63.032 42.997 1.00 18.17 374 ARG A O 1
ATOM 2700 N N . SER A 1 373 ? 22.037 63.400 43.257 1.00 14.30 375 SER A N 1
ATOM 2701 C CA . SER A 1 373 ? 21.684 62.061 42.803 1.00 12.28 375 SER A CA 1
ATOM 2702 C C . SER A 1 373 ? 21.832 61.962 41.289 1.00 11.87 375 SER A C 1
ATOM 2703 O O . SER A 1 373 ? 21.726 62.960 40.565 1.00 12.83 375 SER A O 1
ATOM 2706 N N . LEU A 1 374 ? 22.052 60.754 40.797 1.00 11.55 376 LEU A N 1
ATOM 2707 C CA . LEU A 1 374 ? 22.070 60.562 39.359 1.00 12.26 376 LEU A CA 1
ATOM 2708 C C . LEU A 1 374 ? 20.755 61.023 38.730 1.00 14.08 376 LEU A C 1
ATOM 2709 O O . LEU A 1 374 ? 20.758 61.609 37.631 1.00 15.37 376 LEU A O 1
ATOM 2714 N N . ALA A 1 375 ? 19.637 60.757 39.402 1.00 12.07 377 ALA A N 1
ATOM 2715 C CA . ALA A 1 375 ? 18.330 61.149 38.896 1.00 15.19 377 ALA A CA 1
ATOM 2716 C C . ALA A 1 375 ? 18.251 62.642 38.681 1.00 16.82 377 ALA A C 1
ATOM 2717 O O . ALA A 1 375 ? 17.734 63.074 37.646 1.00 18.89 377 ALA A O 1
ATOM 2719 N N . ASP A 1 376 ? 18.746 63.427 39.644 1.00 15.58 378 ASP A N 1
ATOM 2720 C CA . ASP A 1 376 ? 18.638 64.880 39.570 1.00 17.96 378 ASP A CA 1
ATOM 2721 C C . ASP A 1 376 ? 19.527 65.390 38.465 1.00 18.72 378 ASP A C 1
ATOM 2722 O O . ASP A 1 376 ? 19.128 66.275 37.698 1.00 17.96 378 ASP A O 1
ATOM 2727 N N . LEU A 1 377 ? 20.733 64.834 38.398 1.00 16.81 379 LEU A N 1
ATOM 2728 C CA . LEU A 1 377 ? 21.678 65.157 37.330 1.00 17.06 379 LEU A CA 1
ATOM 2729 C C . LEU A 1 377 ? 21.065 64.922 35.948 1.00 13.39 379 LEU A C 1
ATOM 2730 O O . LEU A 1 377 ? 21.118 65.809 35.087 1.00 20.53 379 LEU A O 1
ATOM 2735 N N . VAL A 1 378 ? 20.411 63.790 35.747 1.00 16.13 380 VAL A N 1
ATOM 2736 C CA . VAL A 1 378 ? 19.853 63.464 34.433 1.00 19.40 380 VAL A CA 1
ATOM 2737 C C . VAL A 1 378 ? 18.569 64.261 34.151 1.00 19.71 380 VAL A C 1
ATOM 2738 O O . VAL A 1 378 ? 18.404 64.831 33.066 1.00 17.84 380 VAL A O 1
ATOM 2742 N N . GLU A 1 379 ? 17.665 64.311 35.127 1.00 19.63 381 GLU A N 1
ATOM 2743 C CA . GLU A 1 379 ? 16.381 64.993 34.954 1.00 19.17 381 GLU A CA 1
ATOM 2744 C C . GLU A 1 379 ? 16.501 66.443 34.468 1.00 18.37 381 GLU A C 1
ATOM 2745 O O . GLU A 1 379 ? 15.771 66.886 33.589 1.00 15.66 381 GLU A O 1
ATOM 2751 N N . ALA A 1 380 ? 17.443 67.174 35.029 1.00 18.49 382 ALA A N 1
ATOM 2752 C CA . ALA A 1 380 ? 17.631 68.554 34.639 1.00 14.60 382 ALA A CA 1
ATOM 2753 C C . ALA A 1 380 ? 17.952 68.664 33.125 1.00 19.37 382 ALA A C 1
ATOM 2754 O O . ALA A 1 380 ? 17.445 69.545 32.430 1.00 16.90 382 ALA A O 1
ATOM 2756 N N . ARG A 1 381 ? 18.790 67.766 32.619 1.00 15.83 383 ARG A N 1
ATOM 2757 C CA . ARG A 1 381 ? 19.185 67.825 31.210 1.00 15.82 383 ARG A CA 1
ATOM 2758 C C . ARG A 1 381 ? 18.055 67.332 30.309 1.00 13.77 383 ARG A C 1
ATOM 2759 O O . ARG A 1 381 ? 17.869 67.835 29.189 1.00 13.30 383 ARG A O 1
ATOM 2767 N N . MET A 1 382 ? 17.308 66.337 30.782 1.00 12.76 384 MET A N 1
ATOM 2768 C CA . MET A 1 382 ? 16.164 65.816 30.045 1.00 13.60 384 MET A CA 1
ATOM 2769 C C . MET A 1 382 ? 15.121 66.882 29.837 1.00 14.22 384 MET A C 1
ATOM 2770 O O . MET A 1 382 ? 14.469 66.917 28.802 1.00 16.38 384 MET A O 1
ATOM 2775 N N . GLN A 1 383 ? 14.924 67.736 30.830 1.00 13.39 385 GLN A N 1
ATOM 2776 C CA . GLN A 1 383 ? 13.929 68.789 30.708 1.00 16.18 385 GLN A CA 1
ATOM 2777 C C . GLN A 1 383 ? 14.372 69.859 29.705 1.00 15.38 385 GLN A C 1
ATOM 2778 O O . GLN A 1 383 ? 13.551 70.409 28.967 1.00 18.53 385 GLN A O 1
ATOM 2784 N N . LYS A 1 384 ? 15.673 70.126 29.665 1.00 14.18 386 LYS A N 1
ATOM 2785 C CA . LYS A 1 384 ? 16.206 71.144 28.760 1.00 14.20 386 LYS A CA 1
ATOM 2786 C C . LYS A 1 384 ? 16.253 70.664 27.313 1.00 13.66 386 LYS A C 1
ATOM 2787 O O . LYS A 1 384 ? 16.014 71.436 26.399 1.00 13.43 386 LYS A O 1
ATOM 2793 N N . PHE A 1 385 ? 16.581 69.388 27.120 1.00 12.83 387 PHE A N 1
ATOM 2794 C CA . PHE A 1 385 ? 16.716 68.816 25.773 1.00 12.70 387 PHE A CA 1
ATOM 2795 C C . PHE A 1 385 ? 16.017 67.462 25.692 1.00 12.54 387 PHE A C 1
ATOM 2796 O O . PHE A 1 385 ? 16.683 66.428 25.623 1.00 12.18 387 PHE A O 1
ATOM 2804 N N . PRO A 1 386 ? 14.677 67.473 25.685 1.00 12.92 388 PRO A N 1
ATOM 2805 C CA . PRO A 1 386 ? 13.932 66.229 25.500 1.00 13.32 388 PRO A CA 1
ATOM 2806 C C . PRO A 1 386 ? 14.271 65.609 24.150 1.00 13.15 388 PRO A C 1
ATOM 2807 O O . PRO A 1 386 ? 14.443 66.311 23.145 1.00 12.79 388 PRO A O 1
ATOM 2811 N N . CYS A 1 387 ? 14.384 64.289 24.117 1.00 12.55 389 CYS A N 1
ATOM 2812 C CA . CYS A 1 387 ? 14.710 63.590 22.880 1.00 12.39 389 CYS A CA 1
ATOM 2813 C C . CYS A 1 387 ? 13.842 62.359 22.677 1.00 12.58 389 CYS A C 1
ATOM 2814 O O . CYS A 1 387 ? 13.238 61.831 23.614 1.00 12.96 389 CYS A O 1
ATOM 2817 N N . SER A 1 388 ? 13.763 61.911 21.432 1.00 12.63 390 SER A N 1
ATOM 2818 C CA . SER A 1 388 ? 12.903 60.796 21.075 1.00 12.91 390 SER A CA 1
ATOM 2819 C C . SER A 1 388 ? 13.538 59.460 21.409 1.00 14.70 390 SER A C 1
ATOM 2820 O O . SER A 1 388 ? 12.830 58.454 21.483 1.00 17.41 390 SER A O 1
ATOM 2823 N N . GLY A 1 389 ? 14.848 59.442 21.562 1.00 13.62 391 GLY A N 1
ATOM 2824 C CA . GLY A 1 389 ? 15.585 58.195 21.459 1.00 15.41 391 GLY A CA 1
ATOM 2825 C C . GLY A 1 389 ? 15.652 57.779 19.994 1.00 15.10 391 GLY A C 1
ATOM 2826 O O . GLY A 1 389 ? 14.946 58.313 19.129 1.00 14.96 391 GLY A O 1
ATOM 2827 N N . GLU A 1 390 ? 16.490 56.794 19.701 1.00 13.37 392 GLU A N 1
ATOM 2828 C CA . GLU A 1 390 ? 16.644 56.335 18.326 1.00 12.57 392 GLU A CA 1
ATOM 2829 C C . GLU A 1 390 ? 15.488 55.423 17.943 1.00 14.05 392 GLU A C 1
ATOM 2830 O O . GLU A 1 390 ? 15.202 54.441 18.636 1.00 16.74 392 GLU A O 1
ATOM 2836 N N . ILE A 1 391 ? 14.789 55.768 16.870 1.00 12.76 393 ILE A N 1
ATOM 2837 C CA . ILE A 1 391 ? 13.657 54.980 16.403 1.00 13.28 393 ILE A CA 1
ATOM 2838 C C . ILE A 1 391 ? 13.981 54.428 15.021 1.00 13.65 393 ILE A C 1
ATOM 2839 O O . ILE A 1 391 ? 14.411 55.163 14.131 1.00 13.71 393 ILE A O 1
ATOM 2844 N N . ASN A 1 392 ? 13.777 53.127 14.842 1.00 14.01 394 ASN A N 1
ATOM 2845 C CA . ASN A 1 392 ? 14.134 52.469 13.598 1.00 14.70 394 ASN A CA 1
ATOM 2846 C C . ASN A 1 392 ? 12.936 52.208 12.723 1.00 15.42 394 ASN A C 1
ATOM 2847 O O . ASN A 1 392 ? 11.857 51.876 13.209 1.00 16.07 394 ASN A O 1
ATOM 2852 N N . PHE A 1 393 ? 13.123 52.387 11.424 1.00 14.64 395 PHE A N 1
ATOM 2853 C CA . PHE A 1 393 ? 12.050 52.186 10.457 1.00 15.81 395 PHE A CA 1
ATOM 2854 C C . PHE A 1 393 ? 12.500 51.306 9.311 1.00 17.18 395 PHE A C 1
ATOM 2855 O O . PHE A 1 393 ? 13.302 51.738 8.497 1.00 15.63 395 PHE A O 1
ATOM 2863 N N . LYS A 1 394 ? 11.985 50.084 9.237 1.00 17.29 396 LYS A N 1
ATOM 2864 C CA . LYS A 1 394 ? 12.219 49.251 8.070 1.00 19.63 396 LYS A CA 1
ATOM 2865 C C . LYS A 1 394 ? 11.338 49.799 6.962 1.00 20.52 396 LYS A C 1
ATOM 2866 O O . LYS A 1 394 ? 10.141 50.016 7.163 1.00 23.35 396 LYS A O 1
ATOM 2872 N N . VAL A 1 395 ? 11.923 50.037 5.796 1.00 18.86 397 VAL A N 1
ATOM 2873 C CA . VAL A 1 395 ? 11.194 50.663 4.700 1.00 19.92 397 VAL A CA 1
ATOM 2874 C C . VAL A 1 395 ? 11.439 49.923 3.389 1.00 20.39 397 VAL A C 1
ATOM 2875 O O . VAL A 1 395 ? 12.433 49.217 3.243 1.00 20.88 397 VAL A O 1
ATOM 2879 N N . ALA A 1 396 ? 10.533 50.105 2.441 1.00 20.03 398 ALA A N 1
ATOM 2880 C CA . ALA A 1 396 ? 10.678 49.504 1.122 1.00 19.62 398 ALA A CA 1
ATOM 2881 C C . ALA A 1 396 ? 11.779 50.193 0.324 1.00 18.90 398 ALA A C 1
ATOM 2882 O O . ALA A 1 396 ? 12.468 49.561 -0.493 1.00 20.68 398 ALA A O 1
ATOM 2884 N N . ASP A 1 397 ? 11.927 51.497 0.534 1.00 19.72 399 ASP A N 1
ATOM 2885 C CA . ASP A 1 397 ? 12.829 52.315 -0.271 1.00 19.76 399 ASP A CA 1
ATOM 2886 C C . ASP A 1 397 ? 13.315 53.454 0.605 1.00 18.23 399 ASP A C 1
ATOM 2887 O O . ASP A 1 397 ? 12.571 54.408 0.860 1.00 19.17 399 ASP A O 1
ATOM 2892 N N . ALA A 1 398 ? 14.554 53.352 1.071 1.00 18.52 400 ALA A N 1
ATOM 2893 C CA . ALA A 1 398 ? 15.121 54.350 1.965 1.00 18.07 400 ALA A CA 1
ATOM 2894 C C . ALA A 1 398 ? 15.221 55.717 1.307 1.00 17.99 400 ALA A C 1
ATOM 2895 O O . ALA A 1 398 ? 14.950 56.735 1.929 1.00 17.23 400 ALA A O 1
ATOM 2897 N N . LYS A 1 399 ? 15.599 55.744 0.039 1.00 21.06 401 LYS A N 1
ATOM 2898 C CA . LYS A 1 399 ? 15.754 57.013 -0.658 1.00 22.48 401 LYS A CA 1
ATOM 2899 C C . LYS A 1 399 ? 14.419 57.737 -0.797 1.00 21.80 401 LYS A C 1
ATOM 2900 O O . LYS A 1 399 ? 14.332 58.945 -0.577 1.00 21.82 401 LYS A O 1
ATOM 2906 N N . ALA A 1 400 ? 13.374 56.990 -1.135 1.00 21.40 402 ALA A N 1
ATOM 2907 C CA . ALA A 1 400 ? 12.043 57.565 -1.302 1.00 21.91 402 ALA A CA 1
ATOM 2908 C C . ALA A 1 400 ? 11.501 58.063 0.033 1.00 20.46 402 ALA A C 1
ATOM 2909 O O . ALA A 1 400 ? 10.826 59.097 0.102 1.00 20.79 402 ALA A O 1
ATOM 2911 N N . SER A 1 401 ? 11.799 57.329 1.097 1.00 19.39 403 SER A N 1
ATOM 2912 C CA . SER A 1 401 ? 11.323 57.696 2.419 1.00 19.41 403 SER A CA 1
ATOM 2913 C C . SER A 1 401 ? 11.982 58.980 2.911 1.00 16.64 403 SER A C 1
ATOM 2914 O O . SER A 1 401 ? 11.313 59.862 3.452 1.00 17.57 403 SER A O 1
ATOM 2917 N N . VAL A 1 402 ? 13.294 59.085 2.734 1.00 17.05 404 VAL A N 1
ATOM 2918 C CA . VAL A 1 402 ? 14.005 60.303 3.111 1.00 15.85 404 VAL A CA 1
ATOM 2919 C C . VAL A 1 402 ? 13.469 61.481 2.302 1.00 16.75 404 VAL A C 1
ATOM 2920 O O . VAL A 1 402 ? 13.268 62.564 2.843 1.00 17.52 404 VAL A O 1
ATOM 2924 N N . ALA A 1 403 ? 13.225 61.262 1.018 1.00 18.73 405 ALA A N 1
ATOM 2925 C CA . ALA A 1 403 ? 12.698 62.317 0.164 1.00 19.40 405 ALA A CA 1
ATOM 2926 C C . ALA A 1 403 ? 11.350 62.839 0.644 1.00 20.42 405 ALA A C 1
ATOM 2927 O O . ALA A 1 403 ? 11.097 64.043 0.592 1.00 21.05 405 ALA A O 1
ATOM 2929 N N . ARG A 1 404 ? 10.474 61.949 1.099 1.00 19.45 406 ARG A N 1
ATOM 2930 C CA . ARG A 1 404 ? 9.168 62.387 1.593 1.00 21.24 406 ARG A CA 1
ATOM 2931 C C . ARG A 1 404 ? 9.342 63.312 2.782 1.00 19.01 406 ARG A C 1
ATOM 2932 O O . ARG A 1 404 ? 8.644 64.312 2.909 1.00 19.20 406 ARG A O 1
ATOM 2940 N N . VAL A 1 405 ? 10.279 62.977 3.662 1.00 16.98 407 VAL A N 1
ATOM 2941 C CA . VAL A 1 405 ? 10.546 63.811 4.825 1.00 15.62 407 VAL A CA 1
ATOM 2942 C C . VAL A 1 405 ? 11.099 65.171 4.410 1.00 16.50 407 VAL A C 1
ATOM 2943 O O . VAL A 1 405 ? 10.598 66.204 4.864 1.00 16.44 407 VAL A O 1
ATOM 2947 N N . MET A 1 406 ? 12.124 65.177 3.558 1.00 17.70 408 MET A N 1
ATOM 2948 C CA . MET A 1 406 ? 12.761 66.425 3.127 1.00 19.58 408 MET A CA 1
ATOM 2949 C C . MET A 1 406 ? 11.804 67.360 2.416 1.00 20.96 408 MET A C 1
ATOM 2950 O O . MET A 1 406 ? 11.819 68.567 2.638 1.00 20.94 408 MET A O 1
ATOM 2955 N N . GLU A 1 407 ? 11.005 66.785 1.530 1.00 20.88 409 GLU A N 1
ATOM 2956 C CA . GLU A 1 407 ? 10.002 67.501 0.757 1.00 23.69 409 GLU A CA 1
ATOM 2957 C C . GLU A 1 407 ? 9.042 68.200 1.697 1.00 23.73 409 GLU A C 1
ATOM 2958 O O . GLU A 1 407 ? 8.712 69.381 1.537 1.00 22.22 409 GLU A O 1
ATOM 2964 N N . HIS A 1 408 ? 8.596 67.453 2.696 1.00 18.26 410 HIS A N 1
ATOM 2965 C CA . HIS A 1 408 ? 7.591 67.955 3.618 1.00 19.87 410 HIS A CA 1
ATOM 2966 C C . HIS A 1 408 ? 8.069 69.190 4.377 1.00 17.61 410 HIS A C 1
ATOM 2967 O O . HIS A 1 408 ? 7.304 70.139 4.568 1.00 20.84 410 HIS A O 1
ATOM 2974 N N . TYR A 1 409 ? 9.331 69.182 4.804 1.00 16.74 411 TYR A N 1
ATOM 2975 C CA . TYR A 1 409 ? 9.875 70.255 5.633 1.00 16.62 411 TYR A CA 1
ATOM 2976 C C . TYR A 1 409 ? 10.616 71.351 4.874 1.00 19.06 411 TYR A C 1
ATOM 2977 O O . TYR A 1 409 ? 11.101 72.302 5.488 1.00 19.86 411 TYR A O 1
ATOM 2986 N N . ALA A 1 410 ? 10.712 71.224 3.556 1.00 21.01 412 ALA A N 1
ATOM 2987 C CA . ALA A 1 410 ? 11.500 72.158 2.757 1.00 23.27 412 ALA A CA 1
ATOM 2988 C C . ALA A 1 410 ? 11.095 73.613 2.978 1.00 26.31 412 ALA A C 1
ATOM 2989 O O . ALA A 1 410 ? 11.950 74.490 3.086 1.00 26.91 412 ALA A O 1
ATOM 2991 N N . SER A 1 411 ? 9.792 73.854 3.071 1.00 27.01 413 SER A N 1
ATOM 2992 C CA . SER A 1 411 ? 9.271 75.214 3.199 1.00 27.56 413 SER A CA 1
ATOM 2993 C C . SER A 1 411 ? 9.737 75.909 4.478 1.00 25.76 413 SER A C 1
ATOM 2994 O O . SER A 1 411 ? 9.713 77.137 4.564 1.00 29.18 413 SER A O 1
ATOM 2997 N N . LEU A 1 412 ? 10.146 75.133 5.475 1.00 21.37 414 LEU A N 1
ATOM 2998 C CA . LEU A 1 412 ? 10.598 75.709 6.733 1.00 19.66 414 LEU A CA 1
ATOM 2999 C C . LEU A 1 412 ? 12.068 76.130 6.672 1.00 22.34 414 LEU A C 1
ATOM 3000 O O . LEU A 1 412 ? 12.585 76.737 7.609 1.00 26.49 414 LEU A O 1
ATOM 3005 N N . SER A 1 413 ? 12.730 75.789 5.570 1.00 20.17 415 SER A N 1
ATOM 3006 C CA . SER A 1 413 ? 14.145 76.113 5.358 1.00 21.26 415 SER A CA 1
ATOM 3007 C C . SER A 1 413 ? 15.065 75.765 6.538 1.00 20.94 415 SER A C 1
ATOM 3008 O O . SER A 1 413 ? 15.754 76.631 7.073 1.00 23.53 415 SER A O 1
ATOM 3011 N N . PRO A 1 414 ? 15.089 74.487 6.943 1.00 18.23 416 PRO A N 1
ATOM 3012 C CA . PRO A 1 414 ? 15.981 74.145 8.051 1.00 19.35 416 PRO A CA 1
ATOM 3013 C C . PRO A 1 414 ? 17.448 74.271 7.649 1.00 17.53 416 PRO A C 1
ATOM 3014 O O . PRO A 1 414 ? 17.771 74.220 6.454 1.00 19.80 416 PRO A O 1
ATOM 3018 N N . GLU A 1 415 ? 18.324 74.472 8.627 1.00 16.40 417 GLU A N 1
ATOM 3019 C CA . GLU A 1 415 ? 19.764 74.384 8.396 1.00 19.90 417 GLU A CA 1
ATOM 3020 C C . GLU A 1 415 ? 20.154 72.912 8.290 1.00 16.88 417 GLU A C 1
ATOM 3021 O O . GLU A 1 415 ? 19.886 72.119 9.206 1.00 16.55 417 GLU A O 1
ATOM 3027 N N . LEU A 1 416 ? 20.780 72.533 7.184 1.00 17.46 418 LEU A N 1
ATOM 3028 C CA . LEU A 1 416 ? 21.086 71.135 6.908 1.00 17.36 418 LEU A CA 1
ATOM 3029 C C . LEU A 1 416 ? 22.568 70.827 7.065 1.00 18.63 418 LEU A C 1
ATOM 3030 O O . LEU A 1 416 ? 23.428 71.615 6.664 1.00 22.06 418 LEU A O 1
ATOM 3035 N N . ASP A 1 417 ? 22.862 69.665 7.629 1.00 16.51 419 ASP A N 1
ATOM 3036 C CA . ASP A 1 417 ? 24.225 69.193 7.777 1.00 16.10 419 ASP A CA 1
ATOM 3037 C C . ASP A 1 417 ? 24.274 67.747 7.308 1.00 17.74 419 ASP A C 1
ATOM 3038 O O . ASP A 1 417 ? 23.464 66.916 7.723 1.00 16.79 419 ASP A O 1
ATOM 3043 N N . TYR A 1 418 ? 25.230 67.455 6.437 1.00 19.48 420 TYR A N 1
ATOM 3044 C CA . TYR A 1 418 ? 25.340 66.133 5.839 1.00 21.30 420 TYR A CA 1
ATOM 3045 C C . TYR A 1 418 ? 26.562 65.374 6.360 1.00 22.07 420 TYR A C 1
ATOM 3046 O O . TYR A 1 418 ? 27.074 64.484 5.678 1.00 26.10 420 TYR A O 1
ATOM 3055 N N . THR A 1 419 ? 27.027 65.730 7.559 1.00 23.25 421 THR A N 1
ATOM 3056 C CA . THR A 1 419 ? 28.162 65.053 8.195 1.00 24.78 421 THR A CA 1
ATOM 3057 C C . THR A 1 419 ? 27.911 63.548 8.259 1.00 24.93 421 THR A C 1
ATOM 3058 O O . THR A 1 419 ? 28.791 62.731 7.950 1.00 26.24 421 THR A O 1
ATOM 3062 N N . ASP A 1 420 ? 26.687 63.193 8.633 1.00 21.51 422 ASP A N 1
ATOM 3063 C CA . ASP A 1 420 ? 26.312 61.805 8.835 1.00 20.54 422 ASP A CA 1
ATOM 3064 C C . ASP A 1 420 ? 24.812 61.714 8.621 1.00 17.58 422 ASP A C 1
ATOM 3065 O O . ASP A 1 420 ? 24.036 62.194 9.432 1.00 18.09 422 ASP A O 1
ATOM 3070 N N . GLY A 1 421 ? 24.405 61.104 7.524 1.00 16.39 423 GLY A N 1
ATOM 3071 C CA . GLY A 1 421 ? 23.009 61.145 7.142 1.00 16.03 423 GLY A CA 1
ATOM 3072 C C . GLY A 1 421 ? 22.576 62.573 6.876 1.00 16.09 423 GLY A C 1
ATOM 3073 O O . GLY A 1 421 ? 23.304 63.348 6.234 1.00 18.45 423 GLY A O 1
ATOM 3074 N N . ILE A 1 422 ? 21.392 62.931 7.345 1.00 14.45 424 ILE A N 1
ATOM 3075 C CA . ILE A 1 422 ? 20.925 64.296 7.218 1.00 13.82 424 ILE A CA 1
ATOM 3076 C C . ILE A 1 422 ? 20.503 64.781 8.587 1.00 12.92 424 ILE A C 1
ATOM 3077 O O . ILE A 1 422 ? 19.649 64.160 9.235 1.00 14.29 424 ILE A O 1
ATOM 3082 N N . SER A 1 423 ? 21.103 65.879 9.021 1.00 12.44 425 SER A N 1
ATOM 3083 C CA . SER A 1 423 ? 20.615 66.629 10.175 1.00 13.47 425 SER A CA 1
ATOM 3084 C C . SER A 1 423 ? 19.918 67.883 9.693 1.00 13.08 425 SER A C 1
ATOM 3085 O O . SER A 1 423 ? 20.398 68.561 8.773 1.00 15.18 425 SER A O 1
ATOM 3088 N N . ALA A 1 424 ? 18.780 68.185 10.297 1.00 13.37 426 ALA A N 1
ATOM 3089 C CA . ALA A 1 424 ? 17.981 69.351 9.954 1.00 13.42 426 ALA A CA 1
ATOM 3090 C C . ALA A 1 424 ? 17.658 70.099 11.235 1.00 12.71 426 ALA A C 1
ATOM 3091 O O . ALA A 1 424 ? 17.027 69.541 12.144 1.00 13.47 426 ALA A O 1
ATOM 3093 N N . ASP A 1 425 ? 18.101 71.351 11.313 1.00 13.78 427 ASP A N 1
ATOM 3094 C CA . ASP A 1 425 ? 17.929 72.204 12.485 1.00 13.78 427 ASP A CA 1
ATOM 3095 C C . ASP A 1 425 ? 16.912 73.295 12.155 1.00 14.61 427 ASP A C 1
ATOM 3096 O O . ASP A 1 425 ? 17.137 74.139 11.273 1.00 16.58 427 ASP A O 1
ATOM 3101 N N . PHE A 1 426 ? 15.789 73.261 12.865 1.00 14.91 428 PHE A N 1
ATOM 3102 C CA . PHE A 1 426 ? 14.667 74.165 12.625 1.00 14.91 428 PHE A CA 1
ATOM 3103 C C . PHE A 1 426 ? 14.626 75.338 13.593 1.00 16.04 428 PHE A C 1
ATOM 3104 O O . PHE A 1 426 ? 13.724 76.171 13.519 1.00 19.99 428 PHE A O 1
ATOM 3112 N N . GLY A 1 427 ? 15.591 75.388 14.508 1.00 15.13 429 GLY A N 1
ATOM 3113 C CA . GLY A 1 427 ? 15.623 76.433 15.525 1.00 16.84 429 GLY A CA 1
ATOM 3114 C C . GLY A 1 427 ? 15.334 75.862 16.901 1.00 15.09 429 GLY A C 1
ATOM 3115 O O . GLY A 1 427 ? 16.252 75.625 17.689 1.00 18.06 429 GLY A O 1
ATOM 3116 N N . GLN A 1 428 ? 14.059 75.603 17.176 1.00 15.38 430 GLN A N 1
ATOM 3117 C CA . GLN A 1 428 ? 13.654 75.054 18.460 1.00 15.62 430 GLN A CA 1
ATOM 3118 C C . GLN A 1 428 ? 13.616 73.525 18.464 1.00 12.99 430 GLN A C 1
ATOM 3119 O O . GLN A 1 428 ? 13.423 72.920 19.516 1.00 13.42 430 GLN A O 1
ATOM 3125 N N . TRP A 1 429 ? 13.773 72.892 17.304 1.00 13.03 431 TRP A N 1
ATOM 3126 C CA . TRP A 1 429 ? 13.840 71.439 17.256 1.00 11.89 431 TRP A CA 1
ATOM 3127 C C . TRP A 1 429 ? 14.758 71.033 16.112 1.00 12.05 431 TRP A C 1
ATOM 3128 O O . TRP A 1 429 ? 15.059 71.826 15.217 1.00 13.09 431 TRP A O 1
ATOM 3139 N N . ARG A 1 430 ? 15.223 69.799 16.155 1.00 10.99 432 ARG A N 1
ATOM 3140 C CA . ARG A 1 430 ? 16.070 69.277 15.092 1.00 10.83 432 ARG A CA 1
ATOM 3141 C C . ARG A 1 430 ? 15.893 67.780 14.992 1.00 10.41 432 ARG A C 1
ATOM 3142 O O . ARG A 1 430 ? 15.417 67.119 15.938 1.00 10.44 432 ARG A O 1
ATOM 3150 N N . PHE A 1 431 ? 16.260 67.221 13.841 1.00 10.80 433 PHE A N 1
ATOM 3151 C CA . PHE A 1 431 ? 16.320 65.769 13.702 1.00 10.53 433 PHE A CA 1
ATOM 3152 C C . PHE A 1 431 ? 17.560 65.326 12.965 1.00 11.90 433 PHE A C 1
ATOM 3153 O O . PHE A 1 431 ? 18.185 66.115 12.253 1.00 12.45 433 PHE A O 1
ATOM 3161 N N . ASN A 1 432 ? 17.904 64.060 13.150 1.00 10.95 434 ASN A N 1
ATOM 3162 C CA . ASN A 1 432 ? 18.894 63.395 12.331 1.00 11.87 434 ASN A CA 1
ATOM 3163 C C . ASN A 1 432 ? 18.289 62.115 11.796 1.00 12.07 434 ASN A C 1
ATOM 3164 O O . ASN A 1 432 ? 17.600 61.388 12.515 1.00 11.31 434 ASN A O 1
ATOM 3169 N N . LEU A 1 433 ? 18.539 61.853 10.518 1.00 11.54 435 LEU A N 1
ATOM 3170 C CA . LEU A 1 433 ? 18.076 60.654 9.850 1.00 12.28 435 LEU A CA 1
ATOM 3171 C C . LEU A 1 433 ? 19.283 59.973 9.238 1.00 13.36 435 LEU A C 1
ATOM 3172 O O . LEU A 1 433 ? 20.004 60.600 8.455 1.00 15.56 435 LEU A O 1
ATOM 3177 N N . ARG A 1 434 ? 19.516 58.709 9.584 1.00 12.37 436 ARG A N 1
ATOM 3178 C CA . ARG A 1 434 ? 20.616 57.933 9.006 1.00 13.22 436 ARG A CA 1
ATOM 3179 C C . ARG A 1 434 ? 20.068 56.677 8.356 1.00 14.68 436 ARG A C 1
ATOM 3180 O O . ARG A 1 434 ? 19.108 56.088 8.828 1.00 16.75 436 ARG A O 1
ATOM 3188 N N . SER A 1 435 ? 20.681 56.282 7.255 1.00 15.14 437 SER A N 1
ATOM 3189 C CA . SER A 1 435 ? 20.233 55.135 6.486 1.00 15.82 437 SER A CA 1
ATOM 3190 C C . SER A 1 435 ? 21.265 54.026 6.583 1.00 18.31 437 SER A C 1
ATOM 3191 O O . SER A 1 435 ? 22.462 54.267 6.411 1.00 19.55 437 SER A O 1
ATOM 3194 N N . SER A 1 436 ? 20.807 52.805 6.845 1.00 16.89 438 SER A N 1
ATOM 3195 C CA . SER A 1 436 ? 21.694 51.650 6.901 1.00 20.50 438 SER A CA 1
ATOM 3196 C C . SER A 1 436 ? 22.217 51.292 5.520 1.00 21.76 438 SER A C 1
ATOM 3197 O O . SER A 1 436 ? 21.503 51.387 4.524 1.00 22.03 438 SER A O 1
ATOM 3200 N N . ASN A 1 437 ? 23.476 50.882 5.456 1.00 24.31 439 ASN A N 1
ATOM 3201 C CA . ASN A 1 437 ? 24.049 50.444 4.189 1.00 28.96 439 ASN A CA 1
ATOM 3202 C C . ASN A 1 437 ? 24.010 48.924 4.031 1.00 29.25 439 ASN A C 1
ATOM 3203 O O . ASN A 1 437 ? 24.485 48.384 3.028 1.00 31.67 439 ASN A O 1
ATOM 3208 N N . THR A 1 438 ? 23.436 48.240 5.019 1.00 27.41 440 THR A N 1
ATOM 3209 C CA . THR A 1 438 ? 23.341 46.780 4.983 1.00 28.66 440 THR A CA 1
ATOM 3210 C C . THR A 1 438 ? 21.917 46.244 4.799 1.00 29.99 440 THR A C 1
ATOM 3211 O O . THR A 1 438 ? 21.728 45.058 4.527 1.00 33.28 440 THR A O 1
ATOM 3215 N N . GLU A 1 439 ? 20.925 47.115 4.951 1.00 26.73 441 GLU A N 1
ATOM 3216 C CA . GLU A 1 439 ? 19.526 46.739 4.783 1.00 26.78 441 GLU A CA 1
ATOM 3217 C C . GLU A 1 439 ? 18.737 48.032 4.656 1.00 21.79 441 GLU A C 1
ATOM 3218 O O . GLU A 1 439 ? 19.212 49.079 5.080 1.00 20.93 441 GLU A O 1
ATOM 3224 N N . PRO A 1 440 ? 17.538 47.976 4.051 1.00 21.68 442 PRO A N 1
ATOM 3225 C CA . PRO A 1 440 ? 16.742 49.204 3.959 1.00 20.18 442 PRO A CA 1
ATOM 3226 C C . PRO A 1 440 ? 16.108 49.551 5.307 1.00 19.26 442 PRO A C 1
ATOM 3227 O O . PRO A 1 440 ? 15.084 48.994 5.705 1.00 22.25 442 PRO A O 1
ATOM 3231 N N . LEU A 1 441 ? 16.738 50.486 6.006 1.00 17.13 443 LEU A N 1
ATOM 3232 C CA . LEU A 1 441 ? 16.331 50.840 7.355 1.00 17.29 443 LEU A CA 1
ATOM 3233 C C . LEU A 1 441 ? 16.785 52.253 7.646 1.00 17.95 443 LEU A C 1
ATOM 3234 O O . LEU A 1 441 ? 17.942 52.600 7.420 1.00 17.76 443 LEU A O 1
ATOM 3239 N N . LEU A 1 442 ? 15.866 53.070 8.139 1.00 14.49 444 LEU A N 1
ATOM 3240 C CA . LEU A 1 442 ? 16.187 54.428 8.538 1.00 13.94 444 LEU A CA 1
ATOM 3241 C C . LEU A 1 442 ? 16.128 54.548 10.050 1.00 14.29 444 LEU A C 1
ATOM 3242 O O . LEU A 1 442 ? 15.288 53.938 10.709 1.00 16.04 444 LEU A O 1
ATOM 3247 N N . ARG A 1 443 ? 17.042 55.335 10.590 1.00 13.66 445 ARG A N 1
ATOM 3248 C CA . ARG A 1 443 ? 17.128 55.572 12.029 1.00 13.82 445 ARG A CA 1
ATOM 3249 C C . ARG A 1 443 ? 16.928 57.050 12.290 1.00 13.03 445 ARG A C 1
ATOM 3250 O O . ARG A 1 443 ? 17.633 57.889 11.724 1.00 13.24 445 ARG A O 1
ATOM 3258 N N . LEU A 1 444 ? 15.968 57.359 13.151 1.00 11.95 446 LEU A N 1
ATOM 3259 C CA . LEU A 1 444 ? 15.546 58.714 13.448 1.00 11.94 446 LEU A CA 1
ATOM 3260 C C . LEU A 1 444 ? 15.875 59.103 14.881 1.00 10.18 446 LEU A C 1
ATOM 3261 O O . LEU A 1 444 ? 15.612 58.340 15.816 1.00 11.71 446 LEU A O 1
ATOM 3266 N N . ASN A 1 445 ? 16.402 60.314 15.049 1.00 9.71 447 ASN A N 1
ATOM 3267 C CA . ASN A 1 445 ? 16.536 60.936 16.363 1.00 9.94 447 ASN A CA 1
ATOM 3268 C C . ASN A 1 445 ? 16.030 62.360 16.277 1.00 10.29 447 ASN A C 1
ATOM 3269 O O . ASN A 1 445 ? 16.364 63.069 15.334 1.00 11.35 447 ASN A O 1
ATOM 3274 N N . VAL A 1 446 ? 15.226 62.780 17.251 1.00 10.18 448 VAL A N 1
ATOM 3275 C CA . VAL A 1 446 ? 14.636 64.118 17.319 1.00 10.17 448 VAL A CA 1
ATOM 3276 C C . VAL A 1 446 ? 14.904 64.690 18.709 1.00 9.33 448 VAL A C 1
ATOM 3277 O O . VAL A 1 446 ? 14.834 63.939 19.695 1.00 10.18 448 VAL A O 1
ATOM 3281 N N . GLU A 1 447 ? 15.212 65.986 18.799 1.00 10.19 449 GLU A N 1
ATOM 3282 C CA . GLU A 1 447 ? 15.262 66.651 20.099 1.00 9.73 449 GLU A CA 1
ATOM 3283 C C . GLU A 1 447 ? 14.733 68.061 19.949 1.00 11.65 449 GLU A C 1
ATOM 3284 O O . GLU A 1 447 ? 14.647 68.611 18.834 1.00 11.14 449 GLU A O 1
ATOM 3290 N N . THR A 1 448 ? 14.345 68.647 21.075 1.00 10.65 450 THR A N 1
ATOM 3291 C CA . THR A 1 448 ? 13.846 70.016 21.094 1.00 10.81 450 THR A CA 1
ATOM 3292 C C . THR A 1 448 ? 14.489 70.809 22.212 1.00 11.76 450 THR A C 1
ATOM 3293 O O . THR A 1 448 ? 15.129 70.256 23.108 1.00 12.30 450 THR A O 1
ATOM 3297 N N . ARG A 1 449 ? 14.301 72.122 22.148 1.00 12.30 451 ARG A N 1
ATOM 3298 C CA . ARG A 1 449 ? 14.741 73.034 23.198 1.00 12.98 451 ARG A CA 1
ATOM 3299 C C . ARG A 1 449 ? 13.624 73.156 24.213 1.00 14.43 451 ARG A C 1
ATOM 3300 O O . ARG A 1 449 ? 12.781 74.052 24.134 1.00 15.62 451 ARG A O 1
ATOM 3308 N N . GLY A 1 450 ? 13.623 72.238 25.177 1.00 15.44 452 GLY A N 1
ATOM 3309 C CA . GLY A 1 450 ? 12.727 72.303 26.316 1.00 15.50 452 GLY A CA 1
ATOM 3310 C C . GLY A 1 450 ? 11.240 72.172 26.037 1.00 16.36 452 GLY A C 1
ATOM 3311 O O . GLY A 1 450 ? 10.432 72.641 26.838 1.00 18.89 452 GLY A O 1
ATOM 3312 N N . ASP A 1 451 ? 10.865 71.514 24.946 1.00 15.62 453 ASP A N 1
ATOM 3313 C CA . ASP A 1 451 ? 9.471 71.460 24.525 1.00 15.90 453 ASP A CA 1
ATOM 3314 C C . ASP A 1 451 ? 9.042 70.024 24.236 1.00 13.63 453 ASP A C 1
ATOM 3315 O O . ASP A 1 451 ? 9.251 69.497 23.142 1.00 13.36 453 ASP A O 1
ATOM 3320 N N . ALA A 1 452 ? 8.433 69.385 25.224 1.00 14.46 454 ALA A N 1
ATOM 3321 C CA . ALA A 1 452 ? 8.005 68.000 25.088 1.00 14.09 454 ALA A CA 1
ATOM 3322 C C . ALA A 1 452 ? 6.864 67.815 24.089 1.00 14.70 454 ALA A C 1
ATOM 3323 O O . ALA A 1 452 ? 6.777 66.781 23.426 1.00 14.86 454 ALA A O 1
ATOM 3325 N N . ALA A 1 453 ? 5.983 68.802 23.994 1.00 15.09 455 ALA A N 1
ATOM 3326 C CA . ALA A 1 453 ? 4.856 68.714 23.074 1.00 15.21 455 ALA A CA 1
ATOM 3327 C C . ALA A 1 453 ? 5.342 68.741 21.630 1.00 14.90 455 ALA A C 1
ATOM 3328 O O . ALA A 1 453 ? 4.916 67.926 20.793 1.00 16.01 455 ALA A O 1
ATOM 3330 N N . LEU A 1 454 ? 6.246 69.678 21.344 1.00 13.13 456 LEU A N 1
ATOM 3331 C CA . LEU A 1 454 ? 6.838 69.794 20.017 1.00 13.70 456 LEU A CA 1
ATOM 3332 C C . LEU A 1 454 ? 7.611 68.525 19.658 1.00 11.48 456 LEU A C 1
ATOM 3333 O O . LEU A 1 454 ? 7.571 68.064 18.520 1.00 12.51 456 LEU A O 1
ATOM 3338 N N . LEU A 1 455 ? 8.298 67.957 20.641 1.00 12.06 457 LEU A N 1
ATOM 3339 C CA . LEU A 1 455 ? 9.008 66.709 20.412 1.00 10.36 457 LEU A CA 1
ATOM 3340 C C . LEU A 1 455 ? 8.056 65.631 19.924 1.00 11.01 457 LEU A C 1
ATOM 3341 O O . LEU A 1 455 ? 8.326 64.929 18.951 1.00 11.66 457 LEU A O 1
ATOM 3346 N N . GLU A 1 456 ? 6.919 65.495 20.589 1.00 11.04 458 GLU A N 1
ATOM 3347 C CA . GLU A 1 456 ? 6.005 64.422 20.223 1.00 11.71 458 GLU A CA 1
ATOM 3348 C C . GLU A 1 456 ? 5.333 64.674 18.876 1.00 12.69 458 GLU A C 1
ATOM 3349 O O . GLU A 1 456 ? 5.274 63.770 18.029 1.00 12.76 458 GLU A O 1
ATOM 3355 N N . THR A 1 457 ? 4.846 65.892 18.649 1.00 12.05 459 THR A N 1
ATOM 3356 C CA . THR A 1 457 ? 4.178 66.151 17.384 1.00 13.09 459 THR A CA 1
ATOM 3357 C C . THR A 1 457 ? 5.136 65.980 16.201 1.00 13.34 459 THR A C 1
ATOM 3358 O O . THR A 1 457 ? 4.773 65.377 15.195 1.00 14.67 459 THR A O 1
ATOM 3362 N N . ARG A 1 458 ? 6.367 66.480 16.319 1.00 13.09 460 ARG A N 1
ATOM 3363 C CA . ARG A 1 458 ? 7.300 66.319 15.207 1.00 12.62 460 ARG A CA 1
ATOM 3364 C C . ARG A 1 458 ? 7.748 64.875 15.029 1.00 12.30 460 ARG A C 1
ATOM 3365 O O . ARG A 1 458 ? 7.888 64.397 13.900 1.00 13.19 460 ARG A O 1
ATOM 3373 N N . THR A 1 459 ? 7.979 64.167 16.131 1.00 11.71 461 THR A N 1
ATOM 3374 C CA . THR A 1 459 ? 8.345 62.761 16.025 1.00 12.38 461 THR A CA 1
ATOM 3375 C C . THR A 1 459 ? 7.249 61.975 15.312 1.00 11.61 461 THR A C 1
ATOM 3376 O O . THR A 1 459 ? 7.539 61.148 14.446 1.00 12.08 461 THR A O 1
ATOM 3380 N N . GLN A 1 460 ? 5.991 62.212 15.672 1.00 12.23 462 GLN A N 1
ATOM 3381 C CA . GLN A 1 460 ? 4.889 61.461 15.070 1.00 12.38 462 GLN A CA 1
ATOM 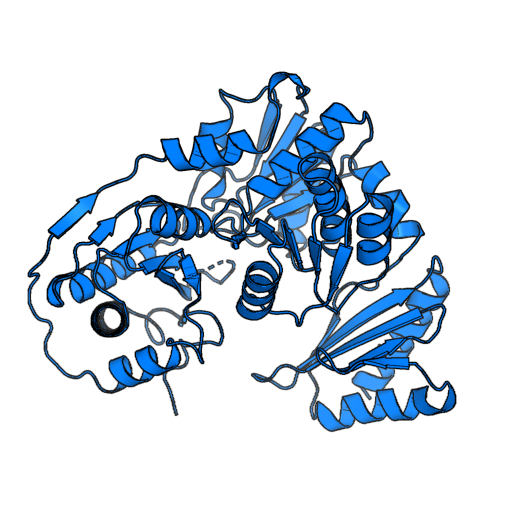3382 C C . GLN A 1 460 ? 4.725 61.830 13.602 1.00 13.94 462 GLN A C 1
ATOM 3383 O O . GLN A 1 460 ? 4.435 60.974 12.780 1.00 15.32 462 GLN A O 1
ATOM 3389 N N . GLU A 1 461 ? 4.916 63.109 13.282 1.00 13.26 463 GLU A N 1
ATOM 3390 C CA . GLU A 1 461 ? 4.850 63.574 11.901 1.00 14.25 463 GLU A CA 1
ATOM 3391 C C . GLU A 1 461 ? 5.899 62.895 11.027 1.00 13.14 463 GLU A C 1
ATOM 3392 O O . GLU A 1 461 ? 5.604 62.401 9.935 1.00 14.96 463 GLU A O 1
ATOM 3398 N N . ILE A 1 462 ? 7.130 62.876 11.506 1.00 13.70 464 ILE A N 1
ATOM 3399 C CA . ILE A 1 462 ? 8.196 62.247 10.741 1.00 14.04 464 ILE A CA 1
ATOM 3400 C C . ILE A 1 462 ? 7.954 60.754 10.612 1.00 14.14 464 ILE A C 1
ATOM 3401 O O . ILE A 1 462 ? 8.141 60.169 9.531 1.00 16.82 464 ILE A O 1
ATOM 3406 N N . SER A 1 463 ? 7.514 60.129 11.702 1.00 14.65 465 SER A N 1
ATOM 3407 C CA . SER A 1 463 ? 7.203 58.704 11.670 1.00 17.10 465 SER A CA 1
ATOM 3408 C C . SER A 1 463 ? 6.183 58.384 10.581 1.00 16.56 465 SER A C 1
ATOM 3409 O O . SER A 1 463 ? 6.342 57.411 9.836 1.00 18.47 465 SER A O 1
ATOM 3412 N N . ASN A 1 464 ? 5.140 59.202 10.473 1.00 16.37 466 ASN A N 1
ATOM 3413 C CA . ASN A 1 464 ? 4.124 59.004 9.448 1.00 18.55 466 ASN A CA 1
ATOM 3414 C C . ASN A 1 464 ? 4.690 59.141 8.044 1.00 17.66 466 ASN A C 1
ATOM 3415 O O . ASN A 1 464 ? 4.357 58.352 7.155 1.00 21.31 466 ASN A O 1
ATOM 3420 N N . LEU A 1 465 ? 5.532 60.143 7.843 1.00 17.09 467 LEU A N 1
ATOM 3421 C CA . LEU A 1 465 ? 6.184 60.345 6.552 1.00 18.59 467 LEU A CA 1
ATOM 3422 C C . LEU A 1 465 ? 7.108 59.184 6.174 1.00 19.68 467 LEU A C 1
ATOM 3423 O O . LEU A 1 465 ? 7.122 58.747 5.025 1.00 20.63 467 LEU A O 1
ATOM 3428 N N . LEU A 1 466 ? 7.871 58.681 7.135 1.00 19.27 468 LEU A N 1
ATOM 3429 C CA . LEU A 1 466 ? 8.779 57.576 6.851 1.00 19.58 468 LEU A CA 1
ATOM 3430 C C . LEU A 1 466 ? 8.041 56.319 6.441 1.00 24.31 468 LEU A C 1
ATOM 3431 O O . LEU A 1 466 ? 8.459 55.605 5.521 1.00 26.11 468 LEU A O 1
ATOM 3436 N N . ARG A 1 467 ? 6.933 56.052 7.119 1.00 23.76 469 ARG A N 1
ATOM 3437 C CA . ARG A 1 467 ? 6.140 54.862 6.860 1.00 25.88 469 ARG A CA 1
ATOM 3438 C C . ARG A 1 467 ? 5.327 54.953 5.569 1.00 30.21 469 ARG A C 1
ATOM 3439 O O . ARG A 1 467 ? 5.165 53.960 4.862 1.00 35.89 469 ARG A O 1
ATOM 3447 N N . GLY A 1 468 ? 4.819 56.143 5.264 1.00 31.22 470 GLY A N 1
ATOM 3448 C CA . GLY A 1 468 ? 3.887 56.307 4.162 1.00 37.73 470 GLY A CA 1
ATOM 3449 C C . GLY A 1 468 ? 4.483 56.953 2.930 1.00 46.59 470 GLY A C 1
ATOM 3450 O O . GLY A 1 468 ? 3.971 56.786 1.820 1.00 54.32 470 GLY A O 1
#

Sequence (447 aa):
MTLPAFKAYDIRGRVPDELNEDLARRIGVALAAQLDQGPVVLGHDVRLASPALQEALSAGLRASGRDVIDIGLCGTEEVYFQTDYLKAAGGVMVTAHNPMDYNGMKLVREQARPISSDTGLFAIRDTVAADTAAPGEPTASEQSRTDKTAYLEHLLSYVDRSTLKPLKLVVNAGNGGAGLIVDLLAPHLPFEFVRVFHEPDGNFPNGIPNPLLPENRDATAKAVKDNGADFGIAWDGDFDRCFFFDHTGRFIEGYYLVGLLAQAILAKQPGGKVVHDPRLTWNTVEQVEEAGGIPVLCKSGHAFIKEKMRSENAVYGGEMSAHHYFREFAYADSGMIPWLLIAELVSQSGRSLADLVEARMQKFPCSGEINFKVADAKASVARVMEHYASLSPELDYTDGISADFGQWRFNLRSSNTEPLLRLNVETRGDAALLETRTQEISNLLRG

Solvent-accessible surface area: 17684 Å² total

B-factor: mean 20.8, std 9.15, range [9.33, 85.1]

Radius of gyration: 22.14 Å; Cα contacts (8 Å, |Δi|>4): 1028; chains: 1; bounding box: 53×54×53 Å

Foldseek 3Di:
DFQPQADFFWGKDFPPPSPDLLLLLLLLLLVLVQWDDFAEEEEEKLAPCTVSSRVSSVFNVQLNVHEYEYQYHAFPLVQLLCQAVVQGQWYKYWAHLDDNRMIIIWIAGGLRATCGCVRRRVVSRVSSVPDPDDRGGGPYYYHYDNDCVVVLVVLPVLFDQVLFDQFEEEEEALLADVLVSVVVNVVSHNYHYDYHNRHNDNVRPPHRQDCVPPVNLVSQLVSLAVVQGLKYWGAHRSQLFIWIAGSNSHTFQLVLLLLVVLLLVCVVVPQFEEEEEDFAPPLNCVSNVVSRYHYHYWHDDDNTQLVVCVVRVGQWYDYSVRWIAGVVSSRHGGSSNSVSSVSSVCSNPVDGPCVSRVVSCQQKPKDHKDKDAAPDQVQLVVLVCVVCVVLPFDWDVNAAIWGHSDFKIKHWHADPVHGMIIIMMIGGRDPVVNVVVVVVSVVSNHD

CATH classification: 3.40.120.10 (+3 more: 3.40.120.10, 3.40.120.10, 3.30.310.50)

Nearest PDB structures (foldseek):
  5kl0-assembly1_A  TM=9.969E-01  e=5.072E-97  Xanthomonas citri pv. citri str. 306
  2fkm-assembly1_X  TM=8.839E-01  e=1.643E-43  Pseudomonas aeruginosa
  2fkf-assembly1_A  TM=8.911E-01  e=1.250E-42  Pseudomonas aeruginosa
  4il8-assembly1_A  TM=8.758E-01  e=1.899E-42  Pseudomonas aeruginosa PAO1
  3rsm-assembly1_A  TM=8.869E-01  e=2.290E-37  Pseudomonas aeruginosa

Secondary structure (DSSP, 8-state):
---TTB-SSSEEEETTTTS-HHHHHHHHHHHHHHS-SS-EEEEE-S-TTHHHHHHHHHHHHHHTT--EEEEEE--HHHHHHHHHHTT-SEEEEE-----TTEEEEEEE-GGG-B--IIIIIHHHHHHHHH--PPP----S-EEE----HHHHHHHHTTS-GGG----EEEEE-TTSSHHHHHHHHGGGS--EEEEES-S--TT-TT--S-TTSHHHHHHHHHHHHHHT-SEEEEE-TT-S-EEEE-TT-PBPPHHHHHHHHHHHHHTTSTT-EEEE-SSS-HHHHHHHHHTT-EEEE--SSHHHHHHHHHHHT-SEEEETTTEEEEGGGTTEE-SSHHHHHHHHHHHHH---HHHHHHHHHHHS-B---EEEE-S-HHHHHHHHHHHHGGG--EEE-SSSEEEE-SSEEEEEEE-SSSSEEEEEEEESS-HHHHHHHHHHHHHHHH-